Protein 5JCA (pdb70)

Solvent-accessible surface area: 30640 Å² total; per-residue (Å²): 144,228,36,108,99,110,94,6,95,22,62,66,39,68,51,50,97,5,35,197,55,12,28,37,1,11,97,7,15,57,47,128,44,0,12,125,0,0,74,7,16,48,52,36,72,82,133,150,1,45,13,17,139,22,10,38,16,98,5,44,4,7,13,0,1,102,9,0,70,120,25,127,141,70,37,39,103,0,0,62,52,0,1,88,39,0,37,186,48,0,14,3,5,11,1,2,1,14,14,15,23,11,62,135,22,12,21,53,33,10,56,1,32,175,88,30,38,28,4,12,5,2,17,0,12,9,10,0,8,14,34,0,32,122,94,27,2,11,29,82,9,5,86,101,59,37,182,50,13,173,174,59,68,74,44,0,0,0,6,10,0,10,14,6,0,5,0,0,0,6,14,0,4,55,57,2,14,76,1,4,0,12,14,22,5,11,45,17,0,13,66,3,11,12,8,18,0,40,1,16,3,15,82,97,4,0,91,27,31,35,54,12,4,160,94,11,49,12,98,55,61,37,5,6,35,7,25,56,3,8,45,6,81,50,3,100,155,102,20,70,3,2,0,0,9,51,23,10,12,28,12,126,49,123,110,16,84,30,7,8,32,9,5,5,5,2,0,8,6,0,4,8,6,0,8,8,4,28,2,57,79,38,44,84,20,10,6,11,19,68,32,28,181,76,0,0,0,7,9,6,17,51,34,0,0,4,0,0,0,0,0,24,23,50,69,10,68,1,46,0,2,16,119,15,32,76,189,12,12,87,3,4,73,46,6,0,106,6,0,67,59,12,40,8,87,41,42,61,46,6,31,6,105,93,7,28,26,53,159,94,11,49,8,107,2,0,27,0,40,78,19,113,37,11,121,75,43,184,72,57,66,118,99,27,62,75,63,64,96,53,61,96,24,117,2,64,1,0,0,7,8,47,21,20,39,6,37,94,59,22,8,138,76,5,64,61,19,133,48,47,138,153,0,91,3,62,40,58,159,78,21,40,8,58,7,86,5,3,2,0,0,1,31,2,26,86,7,84,47,37,20,3,47,8,0,3,2,0,23,108,0,0,113,14,0,62,121,55,27,66,184,219,78,36,73,1,54,95,38,74,174,27,10,82,27,1,4,4,0,10,0,66,4,84,88,3,2,124,31,12,115,34,8,4,8,0,2,2,16,6,48,98,81,3,39,13,24,48,22,24,5,1,40,54,48,119,109,108,11,0,0,10,0,7,1,39,61,116,18,26,8,15,76,29,0,10,62,33,92,61,47,59,88,0,43,6,0,1,0,1,2,4,108,58,8,124,35,71,149,49,4,14,0,0,0,0,0,5,20,27,0,0,0,38,0,13,14,2,0,78,17,5,77,132,112,51,3,89,0,0,0,0,0,9,6,148,43,119,93,25,32,11,37,35,118,63,0,114,84,13,13,60,50,19,29,11,1,0,66,78,31,54,78,55,47,141,18,127,7,24,99,1,0,77,91,4,21,117,98,64,82,136,22,48,5,0,4,1,9,10,66,9,126,23,1,47,40,0,3,99,34,0,116,109,122,66,22,110,1,26,0,18,7,62,6,41,16,8,6,2,8,3,31,6,1,4,4,3,2,25,17,49,69,104,60,68,22,0,4,25,46,1,7,32,20,52,1,39,93,12,60,18,83,38,2,54,56,27,51,58,30,11,159,91,35,82,102,81,8,36,81,54,36,67,120,113,138,183,178,171

Foldseek 3Di:
DDADFEQLDFDFDALVVCLQDQAATTPFDDLVRLLVLLVRAPLPDLVDFQLLVQAPQRQSQSQLSVLSNVPVPPNLSSLLRSVVSRVVGFPQLLVCLLAPLCCRGNQVRAPSVVPHGGRSRSSSSNCSVVVCVVVVSVVVVLVVLLVQADADPFEEEEEAQALLRLLLLLLLLSPRYAYEYEHQAQDGHPCLQQFATNNRRNVVSVVVSVVSSVVSNYHYHYNQDECPNHDLVNCVVVHQFYEYEQAFQADDDDPAALCPFPQEAALSVQSNCCGVQVQLPPPVGPRHDDFDQEEEEEAQAQSSLRSQSSVSSSPHAYEYEYQADPVPGHYRPVSVVVSVSSHHHYDYNKDFRHFDDDPVRFTFKTKIFGWDFDAQDPVRGTDTHTDPDIDIGTGRHYYYHPFGAHDVVSVVSRPQFDADPRQATDADPQQDTRDPRYGYFDCSHVPDDDSSRSSSRSNSNSVSNCVSVVD/DFKFFAFWDDFFVQKIKTKIAALVQLVDDAALFWKWFFADDVGATFIFAFLAHDNVRNITMTIAGDDFDPSVVVRPDGGGRTTGDIDDRWFDHDDAAAQAEEEEEAEQSRVSSCLRVLQSNVVNPHAYEYEYEDQADRSDGCQVSSVVSHPHYAYEHCPPNDGHHRGSVVVVVVCVVVVHDHQEYEYEYDLVNLLSNLVSCVVVPHFYKYQAHADDGPLPPDDLSQWWAFQNDIDRCSYHHSIDRSNRTPSVVRVVSRCPCVVVRVVSRVVVVVVPPDD

Structure (mmCIF, N/CA/C/O backbone):
data_5JCA
#
_entry.id   5JCA
#
_cell.length_a   179.681
_cell.length_b   179.681
_cell.length_c   80.672
_cell.angle_alpha   90.00
_cell.angle_beta   90.00
_cell.angle_gamma   120.00
#
_symmetry.space_group_name_H-M   'P 32 2 1'
#
loop_
_entity.id
_entity.type
_entity.pdbx_description
1 polymer 'NADH-dependent Ferredoxin:NADP Oxidoreductase (NfnI) subunit alpha'
2 polymer 'NADH-dependent Ferredoxin:NADP Oxidoreductase (NfnI) subunit beta'
3 non-polymer 'IRON/SULFUR CLUSTER'
4 non-polymer 'FLAVIN-ADENINE DINUCLEOTIDE'
5 non-polymer 'NADPH DIHYDRO-NICOTINAMIDE-ADENINE-DINUCLEOTIDE PHOSPHATE'
6 non-polymer GLYCEROL
7 non-polymer 'FE2/S2 (INORGANIC) CLUSTER'
8 non-polymer 'MAGNESIUM ION'
9 water water
#
loop_
_atom_site.group_PDB
_atom_site.id
_atom_site.type_symbol
_atom_site.label_atom_id
_atom_site.label_alt_id
_atom_site.label_comp_id
_atom_site.label_asym_id
_atom_site.label_entity_id
_atom_site.label_seq_id
_atom_site.pdbx_PDB_ins_code
_atom_site.Cartn_x
_atom_site.Cartn_y
_atom_site.Cartn_z
_atom_site.occupancy
_atom_site.B_iso_or_equiv
_atom_site.auth_seq_id
_atom_site.auth_comp_id
_atom_site.auth_asym_id
_atom_site.auth_atom_id
_atom_site.pdbx_PDB_model_num
ATOM 1 N N . PRO A 1 2 ? -79.911 19.920 19.724 1.00 19.28 2 PRO L N 1
ATOM 2 C CA . PRO A 1 2 ? -80.026 20.060 18.262 1.00 19.25 2 PRO L CA 1
ATOM 3 C C . PRO A 1 2 ? -78.746 19.623 17.560 1.00 19.57 2 PRO L C 1
ATOM 4 O O . PRO A 1 2 ? -77.682 19.578 18.169 1.00 19.62 2 PRO L O 1
ATOM 15 N N . ARG A 1 3 ? -78.871 19.275 16.278 1.00 19.85 3 ARG L N 1
ATOM 16 C CA . ARG A 1 3 ? -77.703 19.052 15.43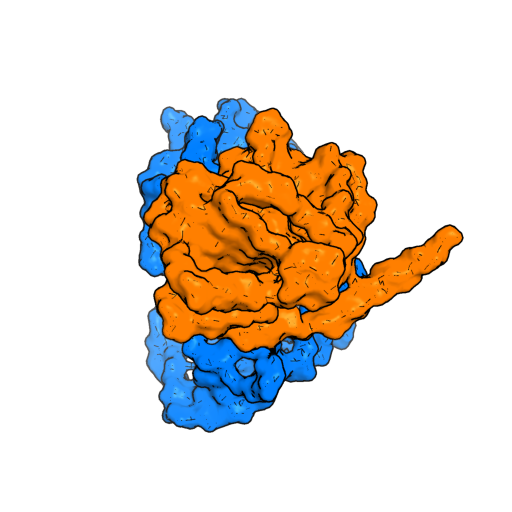5 1.00 20.12 3 ARG L CA 1
ATOM 17 C C . ARG A 1 3 ? -77.220 20.388 14.901 1.00 19.44 3 ARG L C 1
ATOM 18 O O . ARG A 1 3 ? -78.018 21.296 14.634 1.00 18.92 3 ARG L O 1
ATOM 39 N N . LEU A 1 4 ? -75.912 20.522 14.772 1.00 19.48 4 LEU L N 1
ATOM 40 C CA . LEU A 1 4 ? -75.309 21.775 14.339 1.00 18.86 4 LEU L CA 1
ATOM 41 C C . LEU A 1 4 ? -74.592 21.595 13.008 1.00 19.20 4 LEU L C 1
ATOM 42 O O . LEU A 1 4 ? -73.795 20.665 12.853 1.00 19.86 4 LEU L O 1
ATOM 58 N N . ILE A 1 5 ? -74.854 22.515 12.079 1.00 18.79 5 ILE L N 1
ATOM 59 C CA . ILE A 1 5 ? -74.069 22.636 10.854 1.00 19.00 5 ILE L CA 1
ATOM 60 C C . ILE A 1 5 ? -72.905 23.545 11.218 1.00 18.55 5 ILE L C 1
ATOM 61 O O . ILE A 1 5 ? -73.104 24.721 11.514 1.00 17.83 5 ILE L O 1
ATOM 77 N N . LYS A 1 6 ? -71.697 23.002 11.227 1.00 19.03 6 LYS L N 1
ATOM 78 C CA . LYS A 1 6 ? -70.580 23.665 11.875 1.00 18.73 6 LYS L CA 1
ATOM 79 C C . LYS A 1 6 ? -69.815 24.639 10.983 1.00 18.44 6 LYS L C 1
ATOM 80 O O . LYS A 1 6 ? -69.191 25.564 11.505 1.00 19.79 6 LYS L O 1
ATOM 99 N N . ASP A 1 7 ? -69.873 24.480 9.674 1.00 18.75 7 ASP L N 1
ATOM 100 C CA . ASP A 1 7 ? -69.139 25.357 8.763 1.00 18.55 7 ASP L CA 1
ATOM 101 C C . ASP A 1 7 ? -70.013 26.509 8.276 1.00 17.85 7 ASP L C 1
ATOM 102 O O . ASP A 1 7 ? -71.130 26.295 7.813 1.00 19.05 7 ASP L O 1
ATOM 111 N N . ARG A 1 8 ? -69.471 27.712 8.326 1.00 17.26 8 ARG L N 1
ATOM 112 C CA . ARG A 1 8 ? -70.151 28.892 7.804 1.00 16.64 8 ARG L CA 1
ATOM 113 C C . ARG A 1 8 ? -70.324 28.789 6.286 1.00 20.63 8 ARG L C 1
ATOM 114 O O . ARG A 1 8 ? -69.510 28.193 5.584 1.00 20.45 8 ARG L O 1
ATOM 135 N N . VAL A 1 9 ? -71.413 29.363 5.783 1.00 17.04 9 VAL L N 1
ATOM 136 C CA . VAL A 1 9 ? -71.546 29.601 4.344 1.00 18.33 9 VAL L CA 1
ATOM 137 C C . VAL A 1 9 ? -70.633 30.780 4.007 1.00 16.54 9 VAL L C 1
ATOM 138 O O . VAL A 1 9 ? -70.811 31.872 4.556 1.00 16.26 9 VAL L O 1
ATOM 151 N N . PRO A 1 10 ? -69.636 30.618 3.139 1.00 17.00 10 PRO L N 1
ATOM 152 C CA . PRO A 1 10 ? -68.703 31.726 2.901 1.00 18.32 10 PRO L CA 1
ATOM 153 C C . PRO A 1 10 ? -69.329 32.852 2.101 1.00 16.91 10 PRO L C 1
ATOM 154 O O . PRO A 1 10 ? -70.221 32.643 1.274 1.00 18.32 10 PRO L O 1
ATOM 165 N N . THR A 1 11 ? -68.832 34.053 2.366 1.00 15.61 11 THR L N 1
ATOM 166 C CA . THR A 1 11 ? -69.123 35.197 1.506 1.00 16.75 11 THR L CA 1
ATOM 167 C C . THR A 1 11 ? -68.040 35.313 0.439 1.00 16.63 11 THR L C 1
ATOM 168 O O . THR A 1 11 ? -66.849 35.155 0.733 1.00 18.35 11 THR L O 1
ATOM 179 N N . PRO A 1 12 ? -68.412 35.574 -0.813 1.00 16.85 12 PRO L N 1
ATOM 180 C CA . PRO A 1 12 ? -67.394 35.785 -1.852 1.00 19.59 12 PRO L CA 1
ATOM 181 C C . PRO A 1 12 ? -66.629 37.095 -1.654 1.00 16.80 12 PRO L C 1
ATOM 182 O O . PRO A 1 12 ? -67.153 38.082 -1.128 1.00 17.67 12 PRO L O 1
ATOM 193 N N . GLU A 1 13 ? -65.361 37.071 -2.076 1.00 19.93 13 GLU L N 1
ATOM 194 C CA . GLU A 1 13 ? -64.487 38.230 -2.006 1.00 17.42 13 GLU L CA 1
ATOM 195 C C . GLU A 1 13 ? -63.787 38.399 -3.346 1.00 17.00 13 GLU L C 1
ATOM 196 O O . GLU A 1 13 ? -63.561 37.436 -4.090 1.00 21.73 13 GLU L O 1
ATOM 208 N N . ARG A 1 14 ? -63.442 39.639 -3.642 1.00 17.09 14 ARG L N 1
ATOM 209 C CA . ARG A 1 14 ? -62.650 39.889 -4.831 1.00 17.16 14 ARG L CA 1
ATOM 210 C C . ARG A 1 14 ? -61.243 39.322 -4.675 1.00 17.99 14 ARG L C 1
ATOM 211 O O . ARG A 1 14 ? -60.713 39.195 -3.572 1.00 21.18 14 ARG L O 1
ATOM 232 N N . SER A 1 15 ? -60.638 38.946 -5.805 1.00 19.78 15 SER L N 1
ATOM 233 C CA . SER A 1 15 ? -59.278 38.432 -5.745 1.00 23.20 15 SER L CA 1
ATOM 234 C C . SER A 1 15 ? -58.316 39.518 -5.269 1.00 23.77 15 SER L C 1
ATOM 235 O O . SER A 1 15 ? -58.515 40.722 -5.497 1.00 22.98 15 SER L O 1
ATOM 243 N N . VAL A 1 16 ? -57.261 39.069 -4.587 1.00 23.73 16 VAL L N 1
ATOM 244 C CA . VAL A 1 16 ? -56.214 39.976 -4.128 1.00 24.37 16 VAL L CA 1
ATOM 245 C C . VAL A 1 16 ? -55.636 40.773 -5.294 1.00 23.92 16 VAL L C 1
ATOM 246 O O . VAL A 1 16 ? -55.445 41.994 -5.200 1.00 22.21 16 VAL L O 1
ATOM 259 N N . GLY A 1 17 ? -55.332 40.091 -6.406 1.00 25.98 17 GLY L N 1
ATOM 260 C CA . GLY A 1 17 ? -54.654 40.764 -7.508 1.00 25.92 17 GLY L CA 1
ATOM 261 C C . GLY A 1 17 ? -55.472 41.895 -8.102 1.00 25.96 17 GLY L C 1
ATOM 262 O O . GLY A 1 17 ? -54.925 42.933 -8.491 1.00 29.76 17 GLY L O 1
ATOM 266 N N . GLU A 1 18 ? -56.787 41.707 -8.192 1.00 24.79 18 GLU L N 1
ATOM 267 C CA . GLU A 1 18 ? -57.669 42.774 -8.649 1.00 24.42 18 GLU L CA 1
ATOM 268 C C . GLU A 1 18 ? -57.811 43.864 -7.594 1.00 23.98 18 GLU L C 1
ATOM 269 O O . GLU A 1 18 ? -57.711 45.062 -7.898 1.00 25.16 18 GLU L O 1
ATOM 281 N N . ARG A 1 19 ? -58.034 43.485 -6.336 1.00 20.03 19 ARG L N 1
ATOM 282 C CA . ARG A 1 19 ? -58.488 44.475 -5.375 1.00 20.45 19 ARG L CA 1
ATOM 283 C C . ARG A 1 19 ? -57.363 45.371 -4.870 1.00 23.67 19 ARG L C 1
ATOM 284 O O . ARG A 1 19 ? -57.643 46.484 -4.412 1.00 20.16 19 ARG L O 1
ATOM 305 N N . VAL A 1 20 ? -56.100 44.933 -4.938 1.00 21.68 20 VAL L N 1
ATOM 306 C CA . VAL A 1 20 ? -55.019 45.825 -4.518 1.00 23.05 20 VAL L CA 1
ATOM 307 C C . VAL A 1 20 ? -54.780 46.946 -5.518 1.00 18.97 20 VAL L C 1
ATOM 308 O O . VAL A 1 20 ? -53.978 47.841 -5.240 1.00 25.48 20 VAL L O 1
ATOM 321 N N . ARG A 1 21 ? -55.481 46.940 -6.647 1.00 22.12 21 ARG L N 1
ATOM 322 C CA . ARG A 1 21 ? -55.331 47.973 -7.660 1.00 28.30 21 ARG L CA 1
ATOM 323 C C . ARG A 1 21 ? -56.350 49.089 -7.502 1.00 30.77 21 ARG L C 1
ATOM 324 O O . ARG A 1 21 ? -56.349 50.031 -8.302 1.00 28.87 21 ARG L O 1
ATOM 345 N N . ASP A 1 22 ? -57.209 49.028 -6.481 1.00 22.08 22 ASP L N 1
ATOM 346 C CA . ASP A 1 22 ? -58.226 50.048 -6.305 1.00 18.75 22 ASP L CA 1
ATOM 347 C C . ASP A 1 22 ? -58.637 50.099 -4.839 1.00 16.87 22 ASP L C 1
ATOM 348 O O . ASP A 1 22 ? -58.041 49.434 -3.987 1.00 18.15 22 ASP L O 1
ATOM 357 N N . PHE A 1 23 ? -59.630 50.949 -4.547 1.00 15.80 23 PHE L N 1
ATOM 358 C CA . PHE A 1 23 ? -60.195 51.142 -3.217 1.00 14.42 23 PHE L CA 1
ATOM 359 C C . PHE A 1 23 ? -61.635 50.627 -3.142 1.00 14.63 23 PHE L C 1
ATOM 360 O O . PHE A 1 23 ? -62.399 51.021 -2.257 1.00 17.06 23 PHE L O 1
ATOM 377 N N . GLY A 1 24 ? -62.014 49.718 -4.046 1.00 16.92 24 GLY L N 1
ATOM 378 C CA . GLY A 1 24 ? -63.345 49.145 -4.004 1.00 17.90 24 GLY L CA 1
ATOM 379 C C . GLY A 1 24 ? -63.498 48.079 -2.923 1.00 14.57 24 GLY L C 1
ATOM 380 O O . GLY A 1 24 ? -62.532 47.457 -2.493 1.00 15.95 24 GLY L O 1
ATOM 384 N N . GLU A 1 25 ? -64.751 47.878 -2.529 1.00 16.10 25 GLU L N 1
ATOM 385 C CA . GLU A 1 25 ? -65.072 46.939 -1.456 1.00 14.40 25 GLU L CA 1
ATOM 386 C C . GLU A 1 25 ? -64.524 45.549 -1.747 1.00 13.90 25 GLU L C 1
ATOM 387 O O . GLU A 1 25 ? -64.685 45.016 -2.853 1.00 17.99 25 GLU L O 1
ATOM 399 N N . VAL A 1 26 ? -63.880 44.955 -0.734 1.00 14.41 26 VAL L N 1
ATOM 400 C CA . VAL A 1 26 ? -63.253 43.642 -0.884 1.00 15.43 26 VAL L CA 1
ATOM 401 C C . VAL A 1 26 ? -64.282 42.521 -0.794 1.00 15.77 26 VAL L C 1
ATOM 402 O O . VAL A 1 26 ? -64.306 41.606 -1.628 1.00 16.49 26 VAL L O 1
ATOM 415 N N . ASN A 1 27 ? -65.102 42.537 0.253 1.00 15.57 27 ASN L N 1
ATOM 416 C CA . ASN A 1 27 ? -66.033 41.453 0.508 1.00 14.14 27 ASN L CA 1
ATOM 417 C C . ASN A 1 27 ? -67.366 41.792 -0.140 1.00 13.85 27 ASN L C 1
ATOM 418 O O . ASN A 1 27 ? -67.952 42.843 0.138 1.00 15.65 27 ASN L O 1
ATOM 429 N N . LEU A 1 28 ? -67.824 40.908 -1.025 1.00 15.70 28 LEU L N 1
ATOM 430 C CA . LEU A 1 28 ? -69.010 41.159 -1.825 1.00 16.92 28 LEU L CA 1
ATOM 431 C C . LEU A 1 28 ? -70.306 40.804 -1.114 1.00 19.03 28 LEU L C 1
ATOM 432 O O . LEU A 1 28 ? -71.384 41.083 -1.654 1.00 17.98 28 LEU L O 1
ATOM 448 N N . GLY A 1 29 ? -70.236 40.220 0.085 1.00 15.37 29 GLY L N 1
ATOM 449 C CA . GLY A 1 29 ? -71.432 39.931 0.854 1.00 15.02 29 GLY L CA 1
ATOM 450 C C . GLY A 1 29 ? -72.216 38.748 0.301 1.00 16.33 29 GLY L C 1
ATOM 451 O O . GLY A 1 29 ? -71.891 38.162 -0.718 1.00 17.09 29 GLY L O 1
ATOM 455 N N . TYR A 1 30 ? -73.271 38.393 1.023 1.00 14.38 30 TYR L N 1
ATOM 456 C CA . TYR A 1 30 ? -74.118 37.289 0.618 1.00 15.13 30 TYR L CA 1
ATOM 457 C C . TYR A 1 30 ? -75.059 37.695 -0.515 1.00 15.52 30 TYR L C 1
ATOM 458 O O . TYR A 1 30 ? -75.444 38.866 -0.660 1.00 17.81 30 TYR L O 1
ATOM 476 N N . SER A 1 31 ? -75.406 36.712 -1.327 1.00 17.83 31 SER L N 1
ATOM 477 C CA . SER A 1 31 ? -76.611 36.744 -2.137 1.00 17.99 31 SER L CA 1
ATOM 478 C C . SER A 1 31 ? -77.767 36.205 -1.302 1.00 19.54 31 SER L C 1
ATOM 479 O O . SER A 1 31 ? -77.567 35.606 -0.247 1.00 19.05 31 SER L O 1
ATOM 487 N N . TRP A 1 32 ? -78.993 36.378 -1.788 1.00 19.84 32 TRP L N 1
ATOM 488 C CA . TRP A 1 32 ? -80.156 35.827 -1.090 1.00 19.49 32 TRP L CA 1
ATOM 489 C C . TRP A 1 32 ? -80.007 34.325 -0.806 1.00 18.95 32 TRP L C 1
ATOM 490 O O . TRP A 1 32 ? -80.256 33.859 0.314 1.00 18.81 32 TRP L O 1
ATOM 511 N N . GLU A 1 33 ? -79.602 33.548 -1.813 1.00 20.98 33 GLU L N 1
ATOM 512 C CA . GLU A 1 33 ? -79.521 32.096 -1.643 1.00 20.72 33 GLU L CA 1
ATOM 513 C C . GLU A 1 33 ? -78.525 31.718 -0.546 1.00 18.19 33 GLU L C 1
ATOM 514 O O . GLU A 1 33 ? -78.795 30.835 0.294 1.00 20.45 33 GLU L O 1
ATOM 526 N N . LEU A 1 34 ? -77.374 32.407 -0.522 1.00 18.62 34 LEU L N 1
ATOM 527 C CA . LEU A 1 34 ? -76.356 32.115 0.486 1.00 17.49 34 LEU L CA 1
ATOM 528 C C . LEU A 1 34 ? -76.793 32.597 1.855 1.00 18.86 34 LEU L C 1
ATOM 529 O O . LEU A 1 34 ? -76.565 31.917 2.855 1.00 17.82 34 LEU L O 1
ATOM 545 N N . ALA A 1 35 ? -77.400 33.782 1.926 1.00 16.72 35 ALA L N 1
ATOM 546 C CA . ALA A 1 35 ? -77.864 34.290 3.211 1.00 16.93 35 ALA L CA 1
ATOM 547 C C . ALA A 1 35 ? -78.897 33.352 3.821 1.00 16.54 35 ALA L C 1
ATOM 548 O O . ALA A 1 35 ? -78.887 33.105 5.027 1.00 16.24 35 ALA L O 1
ATOM 555 N N . LEU A 1 36 ? -79.822 32.840 3.013 1.00 16.52 36 LEU L N 1
ATOM 556 C CA . LEU A 1 36 ? -80.836 31.943 3.547 1.00 16.17 36 LEU L CA 1
ATOM 557 C C . LEU A 1 36 ? -80.196 30.662 4.076 1.00 18.90 36 LEU L C 1
ATOM 558 O O . LEU A 1 36 ? -80.559 30.163 5.164 1.00 18.39 36 LEU L O 1
ATOM 574 N N . ARG A 1 37 ? -79.219 30.127 3.330 1.00 17.16 37 ARG L N 1
ATOM 575 C CA . ARG A 1 37 ? -78.524 28.933 3.804 1.00 19.96 37 ARG L CA 1
ATOM 576 C C . ARG A 1 37 ? -77.814 29.202 5.132 1.00 21.01 37 ARG L C 1
ATOM 577 O O . ARG A 1 37 ? -77.865 28.382 6.056 1.00 17.91 37 ARG L O 1
ATOM 598 N N . GLU A 1 38 ? -77.116 30.334 5.244 1.00 17.35 38 GLU L N 1
ATOM 599 C CA . GLU A 1 38 ? -76.465 30.644 6.514 1.00 15.65 38 GLU L CA 1
ATOM 600 C C . GLU A 1 38 ? -77.487 30.817 7.629 1.00 16.68 38 GLU L C 1
ATOM 601 O O . GLU A 1 38 ? -77.289 30.324 8.745 1.00 16.64 38 GLU L O 1
ATOM 613 N N . ALA A 1 39 ? -78.598 31.503 7.350 1.00 15.13 39 ALA L N 1
ATOM 614 C CA . ALA A 1 39 ? -79.631 31.696 8.358 1.00 16.00 39 ALA L CA 1
ATOM 615 C C . ALA A 1 39 ? -80.147 30.367 8.885 1.00 16.40 39 ALA L C 1
ATOM 616 O O . ALA A 1 39 ? -80.495 30.260 10.070 1.00 17.47 39 ALA L O 1
ATOM 623 N N . GLU A 1 40 ? -80.176 29.353 8.035 1.00 16.50 40 GLU L N 1
ATOM 624 C CA . GLU A 1 40 ? -80.669 28.036 8.434 1.00 16.58 40 GLU L CA 1
ATOM 625 C C . GLU A 1 40 ? -79.765 27.355 9.457 1.00 16.63 40 GLU L C 1
ATOM 626 O O . GLU A 1 40 ? -80.199 26.404 10.123 1.00 19.29 40 GLU L O 1
ATOM 638 N N . ARG A 1 41 ? -78.517 27.799 9.589 1.00 16.34 41 ARG L N 1
ATOM 639 C CA . ARG A 1 41 ? -77.639 27.222 10.592 1.00 16.42 41 ARG L CA 1
ATOM 640 C C . ARG A 1 41 ? -77.998 27.680 11.998 1.00 16.11 41 ARG L C 1
ATOM 641 O O . ARG A 1 41 ? -77.597 27.026 12.960 1.00 16.16 41 ARG L O 1
ATOM 662 N N . CYS A 1 42 ? -78.681 28.815 12.136 1.00 15.44 42 CYS L N 1
ATOM 663 C CA . CYS A 1 42 ? -78.995 29.346 13.460 1.00 15.70 42 CYS L CA 1
ATOM 664 C C . CYS A 1 42 ? -79.934 28.386 14.194 1.00 15.49 42 CYS L C 1
ATOM 665 O O . CYS A 1 42 ? -80.912 27.882 13.629 1.00 18.18 42 CYS L O 1
ATOM 672 N N . LEU A 1 43 ? -79.631 28.155 15.472 1.00 15.42 43 LEU L N 1
ATOM 673 C CA . LEU A 1 43 ? -80.398 27.252 16.317 1.00 16.31 43 LEU L CA 1
ATOM 674 C C . LEU A 1 43 ? -81.632 27.910 16.913 1.00 18.42 43 LEU L C 1
ATOM 675 O O . LEU A 1 43 ? -82.410 27.226 17.585 1.00 18.97 43 LEU L O 1
ATOM 691 N N . GLN A 1 44 ? -81.835 29.204 16.688 1.00 16.69 44 GLN L N 1
ATOM 692 C CA . GLN A 1 44 ? -83.041 29.883 17.151 1.00 18.00 44 GLN L CA 1
ATOM 693 C C . GLN A 1 44 ? -83.184 29.774 18.668 1.00 18.29 44 GLN L C 1
ATOM 694 O O . GLN A 1 44 ? -84.226 29.374 19.200 1.00 19.77 44 GLN L O 1
ATOM 708 N N . CYS A 1 45 ? -82.115 30.127 19.361 1.00 18.52 45 CYS L N 1
ATOM 709 C CA . CYS A 1 45 ? -82.131 30.181 20.811 1.00 17.68 45 CYS L CA 1
ATOM 710 C C . CYS A 1 45 ? -83.223 31.154 21.265 1.00 15.04 45 CYS L C 1
ATOM 711 O O . CYS A 1 45 ? -83.426 32.196 20.641 1.00 17.27 45 CYS L O 1
ATOM 718 N N . PRO A 1 46 ? -83.920 30.865 22.360 1.00 19.06 46 PRO L N 1
ATOM 719 C CA . PRO A 1 46 ? -84.946 31.800 22.847 1.00 19.02 46 PRO L CA 1
ATOM 720 C C . PRO A 1 46 ? -84.399 33.199 23.078 1.00 16.04 46 PRO L C 1
ATOM 721 O O . PRO A 1 46 ? -83.306 33.384 23.617 1.00 16.71 46 PRO L O 1
ATOM 732 N N . VAL A 1 47 ? -85.203 34.203 22.709 1.00 17.75 47 VAL L N 1
ATOM 733 C CA . VAL A 1 47 ? -84.788 35.606 22.843 1.00 19.73 47 VAL L CA 1
ATOM 734 C C . VAL A 1 47 ? -84.340 35.927 24.262 1.00 20.08 47 VAL L C 1
ATOM 735 O O . VAL A 1 47 ? -83.420 36.729 24.484 1.00 20.22 47 VAL L O 1
ATOM 748 N N . GLU A 1 48 ? -85.001 35.331 25.254 1.00 19.65 48 GLU L N 1
ATOM 749 C CA . GLU A 1 48 ? -84.690 35.650 26.649 1.00 18.58 48 GLU L CA 1
ATOM 750 C C . GLU A 1 48 ? -83.460 34.958 27.209 1.00 33.96 48 GLU L C 1
ATOM 751 O O . GLU A 1 48 ? -83.329 34.807 28.429 1.00 73.75 48 GLU L O 1
ATOM 763 N N . TYR A 1 49 ? -82.620 34.440 26.320 1.00 17.85 49 TYR L N 1
ATOM 764 C CA . TYR A 1 49 ? -81.440 33.658 26.679 1.00 26.59 49 TYR L CA 1
ATOM 765 C C . TYR A 1 49 ? -80.340 33.891 25.648 1.00 16.73 49 TYR L C 1
ATOM 766 O O . TYR A 1 49 ? -79.158 33.744 25.958 1.00 16.76 49 TYR L O 1
ATOM 784 N N . ALA A 1 50 ? -80.717 34.195 24.412 1.00 13.80 50 ALA L N 1
ATOM 785 C CA . ALA A 1 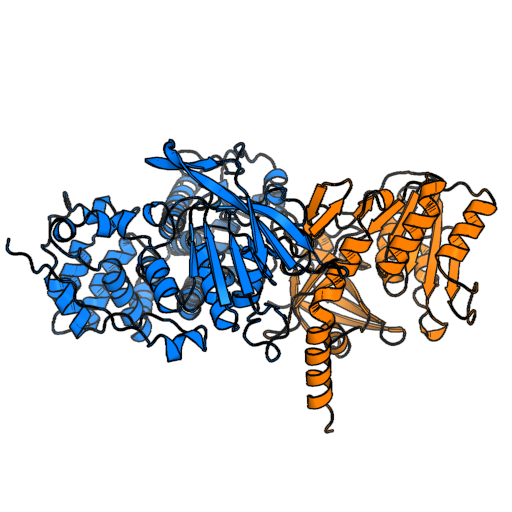50 ? -79.787 33.983 23.300 1.00 15.74 50 ALA L CA 1
ATOM 786 C C . ALA A 1 50 ? -78.470 34.715 23.516 1.00 13.08 50 ALA L C 1
ATOM 787 O O . ALA A 1 50 ? -78.472 35.939 23.703 1.00 14.40 50 ALA L O 1
ATOM 794 N N . PRO A 1 51 ? -77.326 34.029 23.544 1.00 13.78 51 PRO L N 1
ATOM 795 C CA . PRO A 1 51 ? -76.093 34.720 23.937 1.00 13.89 51 PRO L CA 1
ATOM 796 C C . PRO A 1 51 ? -75.616 35.739 22.922 1.00 13.00 51 PRO L C 1
ATOM 797 O O . PRO A 1 51 ? -74.981 36.731 23.306 1.00 13.16 51 PRO L O 1
ATOM 808 N N . CYS A 1 52 ? -75.945 35.549 21.643 1.00 12.84 52 CYS L N 1
ATOM 809 C CA . CYS A 1 52 ? -75.620 36.555 20.634 1.00 12.07 52 CYS L CA 1
ATOM 810 C C . CYS A 1 52 ? -76.271 37.902 20.953 1.00 12.54 52 CYS L C 1
ATOM 811 O O . CYS A 1 52 ? -75.638 38.966 20.796 1.00 12.66 52 CYS L O 1
ATOM 818 N N . ILE A 1 53 ? -77.538 37.882 21.388 1.00 13.03 53 ILE L N 1
ATOM 819 C CA . ILE A 1 53 ? -78.235 39.116 21.770 1.00 12.53 53 ILE L CA 1
ATOM 820 C C . ILE A 1 53 ? -77.490 39.816 22.891 1.00 13.75 53 ILE L C 1
ATOM 821 O O . ILE A 1 53 ? -77.324 41.044 22.878 1.00 13.44 53 ILE L O 1
ATOM 837 N N . LYS A 1 54 ? -77.090 39.055 23.913 1.00 14.17 54 LYS L N 1
ATOM 838 C CA . LYS A 1 54 ? -76.345 39.645 25.027 1.00 13.77 54 LYS L CA 1
ATOM 839 C C . LYS A 1 54 ? -75.008 40.208 24.574 1.00 16.44 54 LYS L C 1
ATOM 840 O O . LYS A 1 54 ? -74.545 41.219 25.115 1.00 18.31 54 LYS L O 1
ATOM 859 N N . GLY A 1 55 ? -74.379 39.591 23.570 1.00 11.86 55 GLY L N 1
ATOM 860 C CA . GLY A 1 55 ? -73.106 40.065 23.052 1.00 13.53 55 GLY L CA 1
ATOM 861 C C . GLY A 1 55 ? -73.187 41.263 22.120 1.00 11.98 55 GLY L C 1
ATOM 862 O O . GLY A 1 55 ? -72.181 41.959 21.922 1.00 13.49 55 GLY L O 1
ATOM 866 N N . CYS A 1 56 ? -74.342 41.495 21.513 1.00 12.76 56 CYS L N 1
ATOM 867 C CA . CYS A 1 56 ? -74.532 42.708 20.716 1.00 11.04 56 CYS L CA 1
ATOM 868 C C . CYS A 1 56 ? -74.699 43.892 21.653 1.00 10.95 56 CYS L C 1
ATOM 869 O O . CYS A 1 56 ? -75.578 43.856 22.521 1.00 12.22 56 CYS L O 1
ATOM 876 N N . PRO A 1 57 ? -73.902 44.956 21.518 1.00 11.45 57 PRO L N 1
ATOM 877 C CA . PRO A 1 57 ? -73.990 46.042 22.497 1.00 10.96 57 PRO L CA 1
ATOM 878 C C . PRO A 1 57 ? -75.339 46.725 22.570 1.00 12.54 57 PRO L C 1
ATOM 879 O O . PRO A 1 57 ? -75.637 47.308 23.626 1.00 16.01 57 PRO L O 1
ATOM 890 N N . VAL A 1 58 ? -76.180 46.648 21.530 1.00 10.99 58 VAL L N 1
ATOM 891 C CA . VAL A 1 58 ? -77.525 47.198 21.583 1.00 11.67 58 VAL L CA 1
ATOM 892 C C . VAL A 1 58 ? -78.595 46.108 21.589 1.00 11.50 58 VAL L C 1
ATOM 893 O O . VAL A 1 58 ? -79.802 46.408 21.497 1.00 13.75 58 VAL L O 1
ATOM 906 N N . HIS A 1 59 ? -78.192 44.842 21.697 1.00 10.75 59 HIS L N 1
ATOM 907 C CA . HIS A 1 59 ? -79.125 43.742 21.929 1.00 11.13 59 HIS L CA 1
ATOM 908 C C . HIS A 1 59 ? -80.187 43.613 20.820 1.00 12.95 59 HIS L C 1
ATOM 909 O O . HIS A 1 59 ? -81.384 43.442 21.075 1.00 12.87 59 HIS L O 1
ATOM 923 N N . ILE A 1 60 ? -79.732 43.688 19.561 1.00 11.00 60 ILE L N 1
ATOM 924 C CA . ILE A 1 60 ? -80.583 43.357 18.423 1.00 12.45 60 ILE L CA 1
ATOM 925 C C . ILE A 1 60 ? -81.167 41.967 18.622 1.00 14.17 60 ILE L C 1
ATOM 926 O O . ILE A 1 60 ? -80.508 41.050 19.136 1.00 13.13 60 ILE L O 1
ATOM 942 N N . ASN A 1 61 ? -82.419 41.814 18.213 1.00 14.00 61 ASN L N 1
ATOM 943 C CA . ASN A 1 61 ? -83.089 40.514 18.211 1.00 13.37 61 ASN L CA 1
ATOM 944 C C . ASN A 1 61 ? -82.596 39.701 17.015 1.00 13.24 61 ASN L C 1
ATOM 945 O O . ASN A 1 61 ? -83.221 39.610 15.950 1.00 14.09 61 ASN L O 1
ATOM 956 N N . ILE A 1 62 ? -81.428 39.101 17.208 1.00 13.15 62 ILE L N 1
ATOM 957 C CA . ILE A 1 62 ? -80.711 38.401 16.140 1.00 12.21 62 ILE L CA 1
ATOM 958 C C . ILE A 1 62 ? -81.479 37.157 15.696 1.00 13.02 62 ILE L C 1
ATOM 959 O O . ILE A 1 62 ? -81.772 37.014 14.495 1.00 12.32 62 ILE L O 1
ATOM 975 N N . PRO A 1 63 ? -81.853 36.249 16.598 1.00 12.88 63 PRO L N 1
ATOM 976 C CA . PRO A 1 63 ? -82.660 35.109 16.142 1.00 14.63 63 PRO L CA 1
ATOM 977 C C . PRO A 1 63 ? -83.959 35.557 15.493 1.00 14.47 63 PRO L C 1
ATOM 978 O O . PRO A 1 63 ? -84.426 34.908 14.563 1.00 16.10 63 PRO L O 1
ATOM 989 N N . GLY A 1 64 ? -84.539 36.668 15.947 1.00 14.49 64 GLY L N 1
ATOM 990 C CA . GLY A 1 64 ? -85.779 37.137 15.350 1.00 15.12 64 GLY L CA 1
ATOM 991 C C . GLY A 1 64 ? -85.614 37.596 13.913 1.00 15.19 64 GLY L C 1
ATOM 992 O O . GLY A 1 64 ? -86.444 37.286 13.039 1.00 16.44 64 GLY L O 1
ATOM 996 N N . PHE A 1 65 ? -84.569 38.385 13.636 1.00 13.02 65 PHE L N 1
ATOM 997 C CA . PHE A 1 65 ? -84.397 38.830 12.260 1.00 13.13 65 PHE L CA 1
ATOM 998 C C . PHE A 1 65 ? -83.997 37.666 11.359 1.00 15.08 65 PHE L C 1
ATOM 999 O O . PHE A 1 65 ? -84.436 37.579 10.195 1.00 15.27 65 PHE L O 1
ATOM 1016 N N . ILE A 1 66 ? -83.235 36.721 11.909 1.00 14.51 66 ILE L N 1
ATOM 1017 C CA . ILE A 1 66 ? -82.884 35.530 11.140 1.00 15.67 66 ILE L CA 1
ATOM 1018 C C . ILE A 1 66 ? -84.129 34.701 10.830 1.00 16.49 66 ILE L C 1
ATOM 1019 O O . ILE A 1 66 ? -84.313 34.228 9.693 1.00 17.50 66 ILE L O 1
ATOM 1035 N N . LYS A 1 67 ? -85.016 34.552 11.821 1.00 15.16 67 LYS L N 1
ATOM 1036 C CA . LYS A 1 67 ? -86.282 33.846 11.626 1.00 15.31 67 LYS L CA 1
ATOM 1037 C C . LYS A 1 67 ? -87.121 34.517 10.552 1.00 20.91 67 LYS L C 1
ATOM 1038 O O . LYS A 1 67 ? -87.799 33.834 9.771 1.00 19.26 67 LYS L O 1
ATOM 1057 N N . ALA A 1 68 ? -87.124 35.851 10.511 1.00 17.81 68 ALA L N 1
ATOM 1058 C CA . ALA A 1 68 ? -87.893 36.539 9.483 1.00 17.87 68 ALA L CA 1
ATOM 1059 C C . ALA A 1 68 ? -87.411 36.171 8.092 1.00 19.36 68 ALA L C 1
ATOM 1060 O O . ALA A 1 68 ? -88.224 36.064 7.154 1.00 21.48 68 ALA L O 1
ATOM 1067 N N . LEU A 1 69 ? -86.110 35.955 7.925 1.00 17.46 69 LEU L N 1
ATOM 1068 C CA . LEU A 1 69 ? -85.611 35.472 6.634 1.00 17.94 69 LEU L CA 1
ATOM 1069 C C . LEU A 1 69 ? -86.090 34.049 6.344 1.00 21.80 69 LEU L C 1
ATOM 1070 O O . LEU A 1 69 ? -86.522 33.740 5.219 1.00 24.29 69 LEU L O 1
ATOM 1086 N N . ARG A 1 70 ? -85.971 33.158 7.324 1.00 18.89 70 ARG L N 1
ATOM 1087 C CA . ARG A 1 70 ? -86.306 31.755 7.086 1.00 23.27 70 ARG L CA 1
ATOM 1088 C C . ARG A 1 70 ? -87.793 31.565 6.835 1.00 29.69 70 ARG L C 1
ATOM 1089 O O . ARG A 1 70 ? -88.191 30.707 6.037 1.00 32.00 70 ARG L O 1
ATOM 1110 N N . GLU A 1 71 ? -88.634 32.327 7.518 1.00 21.07 71 GLU L N 1
ATOM 1111 C CA . GLU A 1 71 ? -90.075 32.147 7.386 1.00 23.17 71 GLU L CA 1
ATOM 1112 C C . GLU A 1 71 ? -90.614 32.709 6.083 1.00 30.83 71 GLU L C 1
ATOM 1113 O O . GLU A 1 71 ? -91.788 32.464 5.766 1.00 30.44 71 GLU L O 1
ATOM 1125 N N . ASN A 1 72 ? -89.794 33.424 5.319 1.00 26.83 72 ASN L N 1
ATOM 1126 C CA . ASN A 1 72 ? -90.173 34.024 4.046 1.00 26.30 72 ASN L CA 1
ATOM 1127 C C . ASN A 1 72 ? -89.223 33.587 2.935 1.00 27.86 72 ASN L C 1
ATOM 1128 O O . ASN A 1 72 ? -88.875 34.369 2.041 1.00 29.65 72 ASN L O 1
ATOM 1139 N N . ARG A 1 73 ? -88.810 32.316 2.977 1.00 33.36 73 ARG L N 1
ATOM 1140 C CA . ARG A 1 73 ? -87.916 31.677 2.010 1.00 34.15 73 ARG L CA 1
ATOM 1141 C C . ARG A 1 73 ? -88.246 31.992 0.561 1.00 35.74 73 ARG L C 1
ATOM 1142 O O . ARG A 1 73 ? -87.354 31.986 -0.300 1.00 32.33 73 ARG L O 1
ATOM 1163 N N . ASP A 1 74 ? -89.530 32.180 0.267 1.00 37.38 74 ASP L N 1
ATOM 1164 C CA . ASP A 1 74 ? -89.995 32.316 -1.106 1.00 39.21 74 ASP L CA 1
ATOM 1165 C C . ASP A 1 74 ? -90.329 33.747 -1.492 1.00 40.76 74 ASP L C 1
ATOM 1166 O O . ASP A 1 74 ? -90.741 33.987 -2.628 1.00 35.60 74 ASP L O 1
ATOM 1175 N N . ASN A 1 75 ? -90.122 34.714 -0.601 1.00 30.49 75 ASN L N 1
ATOM 1176 C CA . ASN A 1 75 ? -90.447 36.104 -0.888 1.00 28.71 75 ASN L CA 1
ATOM 1177 C C . ASN A 1 75 ? -89.350 36.950 -0.262 1.00 27.79 75 ASN L C 1
ATOM 1178 O O . ASN A 1 75 ? -89.485 37.433 0.868 1.00 28.32 75 ASN L O 1
ATOM 1189 N N . PRO A 1 76 ? -88.219 37.094 -0.954 1.00 26.61 76 PRO L N 1
ATOM 1190 C CA . PRO A 1 76 ? -87.080 37.825 -0.374 1.00 28.16 76 PRO L CA 1
ATOM 1191 C C . PRO A 1 76 ? -87.409 39.256 0.028 1.00 27.65 76 PRO L C 1
ATOM 1192 O O . PRO A 1 76 ? -86.858 39.743 1.019 1.00 23.21 76 PRO L O 1
ATOM 1203 N N . SER A 1 77 ? -88.277 39.957 -0.709 1.00 28.21 77 SER L N 1
ATOM 1204 C CA . SER A 1 77 ? -88.574 41.345 -0.345 1.00 20.42 77 SER L CA 1
ATOM 1205 C C . SER A 1 77 ? -89.321 41.417 0.971 1.00 27.82 77 SER L C 1
ATOM 1206 O O . SER A 1 77 ? -89.033 42.283 1.810 1.00 24.69 77 SER L O 1
ATOM 1214 N N . LYS A 1 78 ? -90.275 40.519 1.177 1.00 24.98 78 LYS L N 1
ATOM 1215 C CA . LYS A 1 78 ? -90.992 40.498 2.444 1.00 20.92 78 LYS L CA 1
ATOM 1216 C C . LYS A 1 78 ? -90.063 40.049 3.563 1.00 22.96 78 LYS L C 1
ATOM 1217 O O . LYS A 1 78 ? -90.104 40.593 4.678 1.00 22.88 78 LYS L O 1
ATOM 1236 N N . ALA A 1 79 ? -89.224 39.051 3.272 1.00 22.28 79 ALA L N 1
ATOM 1237 C CA . ALA A 1 79 ? -88.256 38.559 4.248 1.00 21.95 79 ALA L CA 1
ATOM 1238 C C . ALA A 1 79 ? -87.357 39.696 4.721 1.00 18.63 79 ALA L C 1
ATOM 1239 O O . ALA A 1 79 ? -87.167 39.901 5.930 1.00 18.57 79 ALA L O 1
ATOM 1246 N N . VAL A 1 80 ? -86.779 40.423 3.773 1.00 17.26 80 VAL L N 1
ATOM 1247 C CA . VAL A 1 80 ? -85.863 41.515 4.094 1.00 15.32 80 VAL L CA 1
ATOM 1248 C C . VAL A 1 80 ? -86.600 42.647 4.801 1.00 22.00 80 VAL L C 1
ATOM 1249 O O . VAL A 1 80 ? -86.087 43.228 5.762 1.00 16.97 80 VAL L O 1
ATOM 1262 N N . ARG A 1 81 ? -87.806 42.989 4.349 1.00 21.86 81 ARG L N 1
ATOM 1263 C CA . ARG A 1 81 ? -88.557 44.046 5.017 1.00 18.31 81 ARG L CA 1
ATOM 1264 C C . ARG A 1 81 ? -88.792 43.704 6.486 1.00 21.01 81 ARG L C 1
ATOM 1265 O O . ARG A 1 81 ? -88.583 44.547 7.371 1.00 20.36 81 ARG L O 1
ATOM 1286 N N . GLU A 1 82 ? -89.198 42.460 6.780 1.00 17.42 82 GLU L N 1
ATOM 1287 C CA . GLU A 1 82 ? -89.502 42.092 8.163 1.00 16.34 82 GLU L CA 1
ATOM 1288 C C . GLU A 1 82 ? -88.225 42.015 9.004 1.00 17.44 82 GLU L C 1
ATOM 1289 O O . GLU A 1 82 ? -88.207 42.433 10.172 1.00 17.85 82 GLU L O 1
ATOM 1301 N N . ALA A 1 83 ? -87.151 41.505 8.412 1.00 15.14 83 ALA L N 1
ATOM 1302 C CA . ALA A 1 83 ? -85.881 41.422 9.121 1.00 14.33 83 ALA L CA 1
ATOM 1303 C C . ALA A 1 83 ? -85.359 42.816 9.443 1.00 16.03 83 ALA L C 1
ATOM 1304 O O . ALA A 1 83 ? -84.864 43.066 10.555 1.00 14.39 83 ALA L O 1
ATOM 1311 N N . LEU A 1 84 ? -85.432 43.721 8.471 1.00 14.07 84 LEU L N 1
ATOM 1312 C CA . LEU A 1 84 ? -84.934 45.083 8.676 1.00 11.59 84 LEU L CA 1
ATOM 1313 C C . LEU A 1 84 ? -85.782 45.823 9.702 1.00 16.02 84 LEU L C 1
ATOM 1314 O O . LEU A 1 84 ? -85.250 46.581 10.515 1.00 14.93 84 LEU L O 1
ATOM 1330 N N . ARG A 1 85 ? -87.102 45.643 9.667 1.00 15.44 85 ARG L N 1
ATOM 1331 C CA . ARG A 1 85 ? -87.952 46.217 10.700 1.00 14.47 85 ARG L CA 1
ATOM 1332 C C . ARG A 1 85 ? -87.472 45.809 12.083 1.00 14.92 85 ARG L C 1
ATOM 1333 O O . ARG A 1 85 ? -87.352 46.649 12.999 1.00 15.24 85 ARG L O 1
ATOM 1354 N N . ILE A 1 86 ? -87.163 44.515 12.252 1.00 14.82 86 ILE L N 1
ATOM 1355 C CA . ILE A 1 86 ? -86.694 44.040 13.556 1.00 12.92 86 ILE L CA 1
ATOM 1356 C C . ILE A 1 86 ? -85.364 44.709 13.914 1.00 12.82 86 ILE L C 1
ATOM 1357 O O . ILE A 1 86 ? -85.183 45.217 15.028 1.00 12.58 86 ILE L O 1
ATOM 1373 N N . ILE A 1 87 ? -84.418 44.709 12.978 1.00 12.53 87 ILE L N 1
ATOM 1374 C CA . ILE A 1 87 ? -83.110 45.290 13.263 1.00 10.86 87 ILE L CA 1
ATOM 1375 C C . ILE A 1 87 ? -83.252 46.758 13.640 1.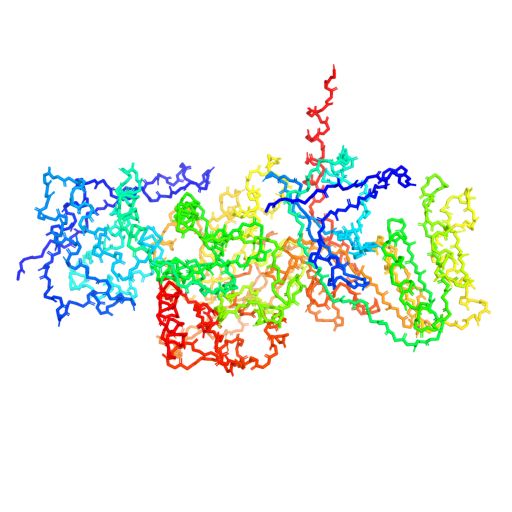00 11.23 87 ILE L C 1
ATOM 1376 O O . ILE A 1 87 ? -82.602 47.237 14.587 1.00 11.43 87 ILE L O 1
ATOM 1392 N N . TRP A 1 88 ? -84.059 47.502 12.890 1.00 12.80 88 TRP L N 1
ATOM 1393 C CA . TRP A 1 88 ? -84.202 48.930 13.114 1.00 12.66 88 TRP L CA 1
ATOM 1394 C C . TRP A 1 88 ? -84.838 49.254 14.450 1.00 12.72 88 TRP L C 1
ATOM 1395 O O . TRP A 1 88 ? -84.745 50.414 14.882 1.00 14.31 88 TRP L O 1
ATOM 1416 N N . ARG A 1 89 ? -85.480 48.297 15.112 1.00 13.06 89 ARG L N 1
ATOM 1417 C CA . ARG A 1 89 ? -85.932 48.547 16.479 1.00 13.53 89 ARG L CA 1
ATOM 1418 C C . ARG A 1 89 ? -84.782 48.910 17.403 1.00 12.76 89 ARG L C 1
ATOM 1419 O O . ARG A 1 89 ? -85.002 49.572 18.428 1.00 15.38 89 ARG L O 1
ATOM 1440 N N . ASP A 1 90 ? -83.565 48.451 17.101 1.00 12.72 90 ASP L N 1
ATOM 1441 C CA . ASP A 1 90 ? -82.416 48.705 17.972 1.00 11.88 90 ASP L CA 1
ATOM 1442 C C . ASP A 1 90 ? -81.224 49.342 17.287 1.00 12.20 90 ASP L C 1
ATOM 1443 O O . ASP A 1 90 ? -80.391 49.926 17.992 1.00 11.42 90 ASP L O 1
ATOM 1452 N N . ASN A 1 91 ? -81.117 49.299 15.962 1.00 11.24 91 ASN L N 1
ATOM 1453 C CA . ASN A 1 91 ? -79.910 49.740 15.273 1.00 10.02 91 ASN L CA 1
ATOM 1454 C C . ASN A 1 91 ? -80.252 50.513 14.013 1.00 11.98 91 ASN L C 1
ATOM 1455 O O . ASN A 1 91 ? -80.894 49.965 13.108 1.00 13.72 91 ASN L O 1
ATOM 1466 N N . THR A 1 92 ? -79.808 51.777 13.955 1.00 11.27 92 THR L N 1
ATOM 1467 C CA . THR A 1 92 ? -80.006 52.646 12.794 1.00 12.28 92 THR L CA 1
ATOM 1468 C C . THR A 1 92 ? -79.057 52.347 11.650 1.00 10.76 92 THR L C 1
ATOM 1469 O O . THR A 1 92 ? -79.308 52.778 10.513 1.00 12.05 92 THR L O 1
ATOM 1480 N N . LEU A 1 93 ? -77.914 51.703 11.926 1.00 10.08 93 LEU L N 1
ATOM 1481 C CA . LEU A 1 93 ? -76.827 51.602 10.954 1.00 9.78 93 LEU L CA 1
ATOM 1482 C C . LEU A 1 93 ? -76.393 50.181 10.604 1.00 8.86 93 LEU L C 1
ATOM 1483 O O . LEU A 1 93 ? -75.192 49.912 10.531 1.00 10.84 93 LEU L O 1
ATOM 1499 N N . PRO A 1 94 ? -77.321 49.266 10.328 1.00 9.70 94 PRO L N 1
ATOM 1500 C CA . PRO A 1 94 ? -76.915 47.864 10.096 1.00 9.55 94 PRO L CA 1
ATOM 1501 C C . PRO A 1 94 ? -76.019 47.625 8.896 1.00 9.82 94 PRO L C 1
ATOM 1502 O O . PRO A 1 94 ? -75.181 46.711 8.939 1.00 11.03 94 PRO L O 1
ATOM 1513 N N . ALA A 1 95 ? -76.152 48.391 7.815 1.00 11.27 95 ALA L N 1
ATOM 1514 C CA . ALA A 1 95 ? -75.230 48.193 6.703 1.00 10.04 95 ALA L CA 1
ATOM 1515 C C . ALA A 1 95 ? -73.797 48.511 7.090 1.00 10.80 95 ALA L C 1
ATOM 1516 O O . ALA A 1 95 ? -72.849 47.989 6.480 1.00 12.55 95 ALA L O 1
ATOM 1523 N N . ILE A 1 96 ? -73.616 49.398 8.078 1.00 9.46 96 ILE L N 1
ATOM 1524 C CA . ILE A 1 96 ? -72.289 49.742 8.556 1.00 10.59 96 ILE L CA 1
ATOM 1525 C C . ILE A 1 96 ?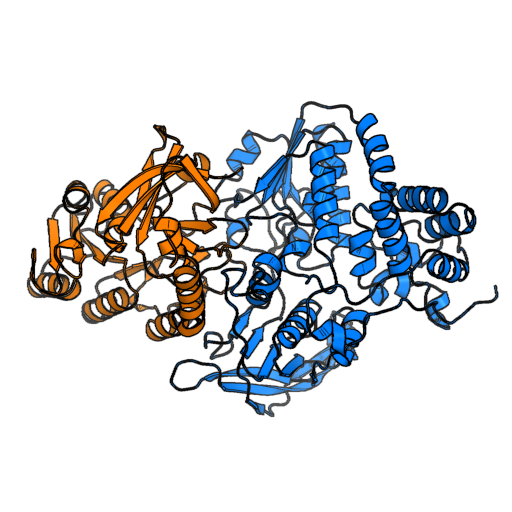 -71.822 48.740 9.601 1.00 9.51 96 ILE L C 1
ATOM 1526 O O . ILE A 1 96 ? -70.727 48.192 9.503 1.00 10.58 96 ILE L O 1
ATOM 1542 N N . THR A 1 97 ? -72.638 48.495 10.636 1.00 9.95 97 THR L N 1
ATOM 1543 C CA . THR A 1 97 ? -72.176 47.648 11.727 1.00 9.09 97 THR L CA 1
ATOM 1544 C C . THR A 1 97 ? -71.980 46.201 11.269 1.00 9.99 97 THR L C 1
ATOM 1545 O O . THR A 1 97 ? -71.034 45.535 11.710 1.00 10.28 97 THR L O 1
ATOM 1556 N N . GLY A 1 98 ? -72.833 45.710 10.380 1.00 9.98 98 GLY L N 1
ATOM 1557 C CA . GLY A 1 98 ? -72.607 44.374 9.862 1.00 9.85 98 GLY L CA 1
ATOM 1558 C C . GLY A 1 98 ? -71.255 44.236 9.185 1.00 10.85 98 GLY L C 1
ATOM 1559 O O . GLY A 1 98 ? -70.638 43.170 9.218 1.00 12.15 98 GLY L O 1
ATOM 1563 N N . ARG A 1 99 ? -70.762 45.326 8.581 1.00 10.61 99 ARG L N 1
ATOM 1564 C CA . ARG A 1 99 ? -69.447 45.355 7.957 1.00 10.48 99 ARG L CA 1
ATOM 1565 C C . ARG A 1 99 ? -68.309 45.544 8.952 1.00 11.22 99 ARG L C 1
ATOM 1566 O O . ARG A 1 99 ? -67.243 44.961 8.759 1.00 12.80 99 ARG L O 1
ATOM 1587 N N . VAL A 1 100 ? -68.466 46.397 9.974 1.00 10.58 100 VAL L N 1
ATOM 1588 C CA . VAL A 1 100 ? -67.324 46.841 10.772 1.00 10.47 100 VAL L CA 1
ATOM 1589 C C . VAL A 1 100 ? -67.347 46.452 12.245 1.00 10.74 100 VAL L C 1
ATOM 1590 O O . VAL A 1 100 ? -66.325 46.621 12.906 1.00 10.70 100 VAL L O 1
ATOM 1603 N N . CYS A 1 101 ? -68.431 45.928 12.810 1.00 9.60 101 CYS L N 1
ATOM 1604 C CA . CYS A 1 101 ? -68.322 45.511 14.193 1.00 9.82 101 CYS L CA 1
ATOM 1605 C C . CYS A 1 101 ? -67.203 44.483 14.343 1.00 10.69 101 CYS L C 1
ATOM 1606 O O . CYS A 1 101 ? -67.014 43.625 13.473 1.00 11.28 101 CYS L O 1
ATOM 1613 N N . PRO A 1 102 ? -66.504 44.469 15.488 1.00 10.37 102 PRO L N 1
ATOM 1614 C CA . PRO A 1 102 ? -65.595 43.358 15.783 1.00 12.37 102 PRO L CA 1
ATOM 1615 C C . PRO A 1 102 ? -66.432 42.217 16.354 1.00 12.69 102 PRO L C 1
ATOM 1616 O O . PRO A 1 102 ? -66.542 42.002 17.565 1.00 14.06 102 PRO L O 1
ATOM 1627 N N . GLN A 1 103 ? -67.113 41.511 15.460 1.00 12.99 103 GLN L N 1
ATOM 1628 C CA . GLN A 1 103 ? -68.119 40.564 15.944 1.00 12.19 103 GLN L CA 1
ATOM 1629 C C . GLN A 1 103 ? -67.524 39.474 16.806 1.00 13.75 103 GLN L C 1
ATOM 1630 O O . GLN A 1 103 ? -68.232 38.924 17.662 1.00 12.38 103 GLN L O 1
ATOM 1644 N N . GLU A 1 104 ? -66.249 39.123 16.592 1.00 15.15 104 GLU L N 1
ATOM 1645 C CA . GLU A 1 104 ? -65.612 38.093 17.405 1.00 15.76 104 GLU L CA 1
ATOM 1646 C C . GLU A 1 104 ? -65.558 38.480 18.885 1.00 16.01 104 GLU L C 1
ATOM 1647 O O . GLU A 1 104 ? -65.383 37.597 19.738 1.00 16.98 104 GLU L O 1
ATOM 1659 N N . GLU A 1 105 ? -65.711 39.767 19.206 1.00 14.01 105 GLU L N 1
ATOM 1660 C CA . GLU A 1 105 ? -65.764 40.270 20.578 1.00 13.96 105 GLU L CA 1
ATOM 1661 C C . GLU A 1 105 ? -67.179 40.597 21.035 1.00 14.64 105 GLU L C 1
ATOM 1662 O O . GLU A 1 105 ? -67.377 41.058 22.177 1.00 15.76 105 GLU L O 1
ATOM 1674 N N . GLN A 1 106 ? -68.180 40.335 20.187 1.00 11.78 106 GLN L N 1
ATOM 1675 C CA . GLN A 1 106 ? -69.552 40.785 20.382 1.00 10.99 106 GLN L CA 1
ATOM 1676 C C . GLN A 1 106 ? -70.515 39.627 20.088 1.00 12.27 106 GLN L C 1
ATOM 1677 O O . GLN A 1 106 ? -70.408 38.541 20.687 1.00 14.08 106 GLN L O 1
ATOM 1691 N N . CYS A 1 107 ? -71.423 39.823 19.139 1.00 11.04 107 CYS L N 1
ATOM 1692 C CA . CYS A 1 107 ? -72.470 38.832 18.891 1.00 11.28 107 CYS L CA 1
ATOM 1693 C C . CYS A 1 107 ? -71.906 37.472 18.492 1.00 11.83 107 CYS L C 1
ATOM 1694 O O . CYS A 1 107 ? -72.312 36.430 19.038 1.00 12.14 107 CYS L O 1
ATOM 1701 N N . GLU A 1 108 ? -70.992 37.442 17.511 1.00 12.32 108 GLU L N 1
ATOM 1702 C CA . GLU A 1 108 ? -70.527 36.155 16.993 1.00 12.34 108 GLU L CA 1
ATOM 1703 C C . GLU A 1 108 ? -69.644 35.428 18.000 1.00 12.75 108 GLU L C 1
ATOM 1704 O O . GLU A 1 108 ? -69.662 34.192 18.089 1.00 13.26 108 GLU L O 1
ATOM 1716 N N . GLY A 1 109 ? -68.855 36.187 18.760 1.00 12.80 109 GLY L N 1
ATOM 1717 C CA . GLY A 1 109 ? -68.033 35.601 19.791 1.00 13.01 109 GLY L CA 1
ATOM 1718 C C . GLY A 1 109 ? -68.853 34.904 20.848 1.00 13.58 109 GLY L C 1
ATOM 1719 O O . GLY A 1 109 ? -68.362 33.992 21.519 1.00 16.97 109 GLY L O 1
ATOM 1723 N N . ALA A 1 110 ? -70.095 35.345 21.029 1.00 13.10 110 ALA L N 1
ATOM 1724 C CA . ALA A 1 110 ? -70.989 34.711 21.989 1.00 13.14 110 ALA L CA 1
ATOM 1725 C C . ALA A 1 110 ? -71.844 33.589 21.408 1.00 14.73 110 ALA L C 1
ATOM 1726 O O . ALA A 1 110 ? -72.414 32.808 22.169 1.00 16.21 110 ALA L O 1
ATOM 1733 N N . CYS A 1 111 ? -71.963 33.493 20.089 1.00 13.36 111 CYS L N 1
ATOM 1734 C CA . CYS A 1 111 ? -72.845 32.498 19.485 1.00 13.80 111 CYS L CA 1
ATOM 1735 C C . CYS A 1 111 ? -72.445 31.065 19.840 1.00 14.32 111 CYS L C 1
ATOM 1736 O O . CYS A 1 111 ? -71.282 30.669 19.702 1.00 15.83 111 CYS L O 1
ATOM 1743 N N . VAL A 1 112 ? -73.439 30.256 20.217 1.00 14.59 112 VAL L N 1
ATOM 1744 C CA . VAL A 1 112 ? -73.177 28.889 20.665 1.00 16.04 112 VAL L CA 1
ATOM 1745 C C . VAL A 1 112 ? -72.522 28.038 19.571 1.00 15.68 112 VAL L C 1
ATOM 1746 O O . VAL A 1 112 ? -71.689 27.164 19.856 1.00 18.03 112 VAL L O 1
ATOM 1759 N N . VAL A 1 113 ? -72.883 28.271 18.302 1.00 15.51 113 VAL L N 1
ATOM 1760 C CA . VAL A 1 113 ? -72.312 27.447 17.232 1.00 15.99 113 VAL L CA 1
ATOM 1761 C C . VAL A 1 113 ? -70.797 27.655 17.130 1.00 16.20 113 VAL L C 1
ATOM 1762 O O . VAL A 1 113 ? -70.044 26.741 16.758 1.00 16.70 113 VAL L O 1
ATOM 1775 N N . GLY A 1 114 ? -70.312 28.845 17.496 1.00 15.58 114 GLY L N 1
ATOM 1776 C CA . GLY A 1 114 ? -68.881 29.079 17.455 1.00 16.07 114 GLY L CA 1
ATOM 1777 C C . GLY A 1 114 ? -68.088 28.319 18.494 1.00 18.28 114 GLY L C 1
ATOM 1778 O O . GLY A 1 114 ? -66.852 28.323 18.419 1.00 19.43 114 GLY L O 1
ATOM 1782 N N . LYS A 1 115 ? -68.754 27.649 19.441 1.00 17.57 115 LYS L N 1
ATOM 1783 C CA . LYS A 1 115 ? -68.020 26.821 20.386 1.00 17.21 115 LYS L CA 1
ATOM 1784 C C . LYS A 1 115 ? -67.572 25.504 19.778 1.00 20.13 115 LYS L C 1
ATOM 1785 O O . LYS A 1 115 ? -66.662 24.863 20.319 1.00 23.86 115 LYS L O 1
ATOM 1804 N N . VAL A 1 116 ? -68.189 25.077 18.678 1.00 18.06 116 VAL L N 1
ATOM 1805 C CA . VAL A 1 116 ? -67.849 23.801 18.054 1.00 18.75 116 VAL L CA 1
ATOM 1806 C C . VAL A 1 116 ? -67.482 23.950 16.593 1.00 20.50 116 VAL L C 1
ATOM 1807 O O . VAL A 1 116 ? -67.090 22.956 15.955 1.00 27.56 116 VAL L O 1
ATOM 1820 N N . GLY A 1 117 ? -67.671 25.115 16.038 1.00 18.52 117 GLY L N 1
ATOM 1821 C CA . GLY A 1 117 ? -67.402 25.341 14.642 1.00 20.74 117 GLY L CA 1
ATOM 1822 C C . GLY A 1 117 ? -67.401 26.820 14.406 1.00 17.56 117 GLY L C 1
ATOM 1823 O O . GLY A 1 117 ? -66.898 27.586 15.234 1.00 19.25 117 GLY L O 1
ATOM 1827 N N . ASP A 1 118 ? -67.971 27.249 13.270 1.00 17.05 118 ASP L N 1
ATOM 1828 C CA . ASP A 1 118 ? -68.019 28.667 12.950 1.00 16.32 118 ASP L CA 1
ATOM 1829 C C . ASP A 1 118 ? -69.289 29.284 13.526 1.00 15.72 118 ASP L C 1
ATOM 1830 O O . ASP A 1 118 ? -70.372 28.739 13.314 1.00 15.84 118 ASP L O 1
ATOM 1839 N N . PRO A 1 119 ? -69.226 30.405 14.235 1.00 15.12 119 PRO L N 1
ATOM 1840 C CA . PRO A 1 119 ? -70.467 31.047 14.681 1.00 14.60 119 PRO L CA 1
ATOM 1841 C C . PRO A 1 119 ? -71.310 31.466 13.495 1.00 14.38 119 PRO L C 1
ATOM 1842 O O . PRO A 1 119 ? -70.828 31.587 12.374 1.00 14.70 119 PRO L O 1
ATOM 1853 N N . ILE A 1 120 ? -72.598 31.657 13.750 1.00 14.15 120 ILE L N 1
ATOM 1854 C CA . ILE A 1 120 ? -73.463 32.228 12.730 1.00 13.93 120 ILE L CA 1
ATOM 1855 C C . ILE A 1 120 ? -72.841 33.539 12.286 1.00 13.45 120 ILE L C 1
ATOM 1856 O O . ILE A 1 120 ? -72.352 34.333 13.099 1.00 13.07 120 ILE L O 1
ATOM 1872 N N . ASN A 1 121 ? -72.851 33.769 10.971 1.00 13.50 121 ASN L N 1
ATOM 1873 C CA . ASN A 1 121 ? -72.233 34.948 10.347 1.00 13.13 121 ASN L CA 1
ATOM 1874 C C . ASN A 1 121 ? -73.187 36.137 10.459 1.00 12.73 121 ASN L C 1
ATOM 1875 O O . ASN A 1 121 ? -73.683 36.690 9.470 1.00 12.49 121 ASN L O 1
ATOM 1886 N N . ILE A 1 122 ? -73.429 36.517 11.717 1.00 12.27 122 ILE L N 1
ATOM 1887 C CA . ILE A 1 122 ? -74.469 37.485 12.054 1.00 11.86 122 ILE L CA 1
ATOM 1888 C C . ILE A 1 122 ? -74.217 38.806 11.357 1.00 11.46 122 ILE L C 1
ATOM 1889 O O . ILE A 1 122 ? -75.134 39.410 10.811 1.00 12.20 122 ILE L O 1
ATOM 1905 N N . GLY A 1 123 ? -72.988 39.302 11.419 1.00 11.29 123 GLY L N 1
ATOM 1906 C CA . GLY A 1 123 ? -72.693 40.580 10.783 1.00 10.93 123 GLY L CA 1
ATOM 1907 C C . GLY A 1 123 ? -72.982 40.572 9.292 1.00 11.98 123 GLY L C 1
ATOM 1908 O O . GLY A 1 123 ? -73.577 41.508 8.760 1.00 11.30 123 GLY L O 1
ATOM 1912 N N . LYS A 1 124 ? -72.567 39.520 8.597 1.00 11.60 124 LYS L N 1
ATOM 1913 C CA . LYS A 1 124 ? -72.855 39.445 7.161 1.00 11.87 124 LYS L CA 1
ATOM 1914 C C . LYS A 1 124 ? -74.345 39.268 6.878 1.00 12.74 124 LYS L C 1
ATOM 1915 O O . LYS A 1 124 ? -74.825 39.706 5.818 1.00 12.39 124 LYS L O 1
ATOM 1934 N N . LEU A 1 125 ? -75.093 38.603 7.771 1.00 12.08 125 LEU L N 1
ATOM 1935 C CA . LEU A 1 125 ? -76.546 38.534 7.591 1.00 12.20 125 LEU L CA 1
ATOM 1936 C C . LEU A 1 125 ? -77.194 39.892 7.802 1.00 12.65 125 LEU L C 1
ATOM 1937 O O . LEU A 1 125 ? -78.085 40.290 7.033 1.00 12.75 125 LEU L O 1
ATOM 1953 N N . GLU A 1 126 ? -76.760 40.614 8.835 1.00 11.35 126 GLU L N 1
ATOM 1954 C CA . GLU A 1 126 ? -77.281 41.961 9.078 1.00 12.09 126 GLU L CA 1
ATOM 1955 C C . GLU A 1 126 ? -76.958 42.869 7.899 1.00 12.33 126 GLU L C 1
ATOM 1956 O O . GLU A 1 126 ? -77.817 43.626 7.411 1.00 11.69 126 GLU L O 1
ATOM 1968 N N . ARG A 1 127 ? -75.720 42.789 7.426 1.00 11.05 127 ARG L N 1
ATOM 1969 C CA . ARG A 1 127 ? -75.286 43.539 6.255 1.00 10.77 127 ARG L CA 1
ATOM 1970 C C . ARG A 1 127 ? -76.139 43.193 5.057 1.00 12.23 127 ARG L C 1
ATOM 1971 O O . ARG A 1 127 ? -76.590 44.086 4.328 1.00 12.75 127 ARG L O 1
ATOM 1992 N N . PHE A 1 128 ? -76.381 41.906 4.844 1.00 11.66 128 PHE L N 1
ATOM 1993 C CA . PHE A 1 128 ? -77.180 41.478 3.698 1.00 12.57 128 PHE L CA 1
ATOM 1994 C C . PHE A 1 128 ? -78.573 42.090 3.748 1.00 12.83 128 PHE L C 1
ATOM 1995 O O . PHE A 1 128 ? -79.087 42.582 2.734 1.00 14.34 128 PHE L O 1
ATOM 2012 N N . VAL A 1 129 ? -79.217 42.026 4.907 1.00 13.22 129 VAL L N 1
ATOM 2013 C CA . VAL A 1 129 ? -80.557 42.583 5.050 1.00 13.75 129 VAL L CA 1
ATOM 2014 C C . VAL A 1 129 ? -80.533 44.066 4.677 1.00 14.16 129 VAL L C 1
ATOM 2015 O O . VAL A 1 129 ? -81.331 44.531 3.848 1.00 13.94 129 VAL L O 1
ATOM 2028 N N . ALA A 1 130 ? -79.592 44.820 5.243 1.00 12.33 130 ALA L N 1
ATOM 2029 C CA . ALA A 1 130 ? -79.550 46.249 4.958 1.00 11.90 130 ALA L CA 1
ATOM 2030 C C . ALA A 1 130 ? -79.224 46.536 3.496 1.00 13.97 130 ALA L C 1
ATOM 2031 O O . ALA A 1 130 ? -79.797 47.468 2.901 1.00 14.44 130 ALA L O 1
ATOM 2038 N N . ASP A 1 131 ? -78.231 45.839 2.934 1.00 14.15 131 ASP L N 1
ATOM 2039 C CA . ASP A 1 131 ? -77.831 46.063 1.541 1.00 12.05 131 ASP L CA 1
ATOM 2040 C C . ASP A 1 131 ? -78.956 45.707 0.580 1.00 14.42 131 ASP L C 1
ATOM 2041 O O . ASP A 1 131 ? -79.242 46.460 -0.360 1.00 16.57 131 ASP L O 1
ATOM 2050 N N . TYR A 1 132 ? -79.551 44.520 0.733 1.00 13.92 132 TYR L N 1
ATOM 2051 C CA . TYR A 1 132 ? -80.653 44.128 -0.141 1.00 16.03 132 TYR L CA 1
ATOM 2052 C C . TYR A 1 132 ? -81.777 45.142 -0.034 1.00 20.85 132 TYR L C 1
ATOM 2053 O O . TYR A 1 132 ? -82.332 45.580 -1.052 1.00 18.72 132 TYR L O 1
ATOM 2071 N N . ALA A 1 133 ? -82.115 45.547 1.192 1.00 15.97 133 ALA L N 1
ATOM 2072 C CA . ALA A 1 133 ? -83.171 46.544 1.366 1.00 15.61 133 ALA L CA 1
ATOM 2073 C C . ALA A 1 133 ? -82.847 47.826 0.614 1.00 19.74 133 ALA L C 1
ATOM 2074 O O . ALA A 1 133 ? -83.728 48.385 -0.065 1.00 19.51 133 ALA L O 1
ATOM 2081 N N . ARG A 1 134 ? -81.598 48.302 0.712 1.00 16.63 134 ARG L N 1
ATOM 2082 C CA . ARG A 1 134 ? -81.199 49.541 0.044 1.00 14.71 134 ARG L CA 1
ATOM 2083 C C . ARG A 1 134 ? -81.290 49.395 -1.471 1.00 20.02 134 ARG L C 1
ATOM 2084 O O . ARG A 1 134 ? -81.781 50.297 -2.168 1.00 21.03 134 ARG L O 1
ATOM 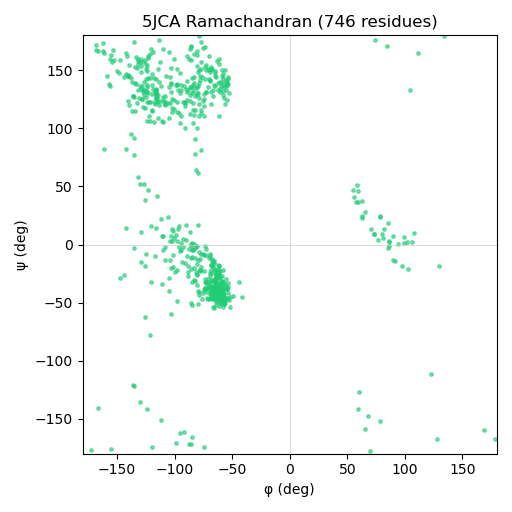2105 N N . GLU A 1 135 ? -80.815 48.265 -1.998 1.00 17.96 135 GLU L N 1
ATOM 2106 C CA . GLU A 1 135 ? -80.852 48.020 -3.435 1.00 19.54 135 GLU L CA 1
ATOM 2107 C C . GLU A 1 135 ? -82.269 47.914 -3.961 1.00 24.48 135 GLU L C 1
ATOM 2108 O O . GLU A 1 135 ? -82.483 48.162 -5.152 1.00 30.77 135 GLU L O 1
ATOM 2120 N N . HIS A 1 136 ? -83.241 47.554 -3.129 1.00 21.21 136 HIS L N 1
ATOM 2121 C CA . HIS A 1 136 ? -84.607 47.361 -3.597 1.00 23.46 136 HIS L CA 1
ATOM 2122 C C . HIS A 1 136 ? -85.585 48.422 -3.102 1.00 25.35 136 HIS L C 1
ATOM 2123 O O . HIS A 1 136 ? -86.799 48.262 -3.298 1.00 25.31 136 HIS L O 1
ATOM 2137 N N . GLY A 1 137 ? -85.102 49.485 -2.441 1.00 22.68 137 GLY L N 1
ATOM 2138 C CA . GLY A 1 137 ? -86.004 50.507 -1.926 1.00 22.09 137 GLY L CA 1
ATOM 2139 C C . GLY A 1 137 ? -86.862 50.094 -0.756 1.00 21.41 137 GLY L C 1
ATOM 2140 O O . GLY A 1 137 ? -87.801 50.822 -0.388 1.00 24.50 137 GLY L O 1
ATOM 2144 N N . ILE A 1 138 ? -86.543 48.953 -0.113 1.00 18.18 138 ILE L N 1
ATOM 2145 C CA . ILE A 1 138 ? -87.333 48.460 1.004 1.00 16.93 138 ILE L CA 1
ATOM 2146 C C . ILE A 1 138 ? -87.085 49.308 2.249 1.00 17.25 138 ILE L C 1
ATOM 2147 O O . ILE A 1 138 ? -87.998 49.543 3.058 1.00 19.33 138 ILE L O 1
ATOM 2163 N N . ASP A 1 139 ? -85.837 49.745 2.433 1.00 18.28 139 ASP L N 1
ATOM 2164 C CA . ASP A 1 139 ? -85.528 50.648 3.539 1.00 17.35 139 ASP L CA 1
ATOM 2165 C C . ASP A 1 139 ? -86.290 51.961 3.389 1.00 18.59 139 ASP L C 1
ATOM 2166 O O . ASP A 1 139 ? -86.922 52.416 4.353 1.00 19.07 139 ASP L O 1
ATOM 2175 N N . ASP A 1 140 ? -86.350 52.500 2.164 1.00 19.40 140 ASP L N 1
ATOM 2176 C CA . ASP A 1 140 ? -87.158 53.698 1.915 1.00 23.73 140 ASP L CA 1
ATOM 2177 C C . ASP A 1 140 ? -88.609 53.464 2.294 1.00 24.00 140 ASP L C 1
ATOM 2178 O O . ASP A 1 140 ? -89.262 54.348 2.862 1.00 22.81 140 ASP L O 1
ATOM 2187 N N . GLU A 1 141 ? -89.152 52.284 1.973 1.00 21.55 141 GLU L N 1
ATOM 2188 C CA . GLU A 1 141 ? -90.518 51.978 2.388 1.00 24.01 141 GLU L CA 1
ATOM 2189 C C . GLU A 1 141 ? -90.686 52.088 3.894 1.00 24.28 141 GLU L C 1
ATOM 2190 O O . GLU A 1 141 ? -91.659 52.682 4.393 1.00 28.20 141 GLU L O 1
ATOM 2202 N N . LEU A 1 142 ? -89.760 51.477 4.659 1.00 18.68 142 LEU L N 1
ATOM 2203 C CA . LEU A 1 142 ? -89.919 51.511 6.107 1.00 16.82 142 LEU L CA 1
ATOM 2204 C C . LEU A 1 142 ? -89.725 52.931 6.647 1.00 15.21 142 LEU L C 1
ATOM 2205 O O . LEU A 1 142 ? -90.398 53.329 7.610 1.00 22.25 142 LEU L O 1
ATOM 2221 N N . LEU A 1 143 ? -88.803 53.685 6.046 1.00 16.32 143 LEU L N 1
ATOM 2222 C CA . LEU A 1 143 ? -88.530 55.055 6.468 1.00 17.84 143 LEU L CA 1
ATOM 2223 C C . LEU A 1 143 ? -89.735 55.939 6.207 1.00 20.60 143 LEU L C 1
ATOM 2224 O O . LEU A 1 143 ? -90.129 56.716 7.083 1.00 18.72 143 LEU L O 1
ATOM 2240 N N . LEU A 1 144 ? -90.375 55.783 5.038 1.00 22.97 144 LEU L N 1
ATOM 2241 C CA . LEU A 1 144 ? -91.560 56.592 4.747 1.00 25.35 144 LEU L CA 1
ATOM 2242 C C . LEU A 1 144 ? -92.669 56.259 5.725 1.00 22.23 144 LEU L C 1
ATOM 2243 O O . LEU A 1 144 ? -93.413 57.154 6.175 1.00 23.60 144 LEU L O 1
ATOM 2259 N N . GLU A 1 145 ? -92.756 54.987 6.129 1.00 22.85 145 GLU L N 1
ATOM 2260 C CA . GLU A 1 145 ? -93.695 54.617 7.172 1.00 22.52 145 GLU L CA 1
ATOM 2261 C C . GLU A 1 145 ? -93.406 55.349 8.476 1.00 28.18 145 GLU L C 1
ATOM 2262 O O . GLU A 1 145 ? -94.329 55.810 9.158 1.00 30.84 145 GLU L O 1
ATOM 2274 N N . GLU A 1 146 ? -92.126 55.492 8.839 1.00 22.29 146 GLU L N 1
ATOM 2275 C CA . GLU A 1 146 ? -91.793 56.260 10.036 1.00 25.01 146 GLU L CA 1
ATOM 2276 C C . GLU A 1 146 ? -92.138 57.741 9.865 1.00 22.20 146 GLU L C 1
ATOM 2277 O O . GLU A 1 146 ? -92.596 58.393 10.808 1.00 31.85 146 GLU L O 1
ATOM 2289 N N . ILE A 1 147 ? -91.856 58.293 8.687 1.00 20.31 147 ILE L N 1
ATOM 2290 C CA . ILE A 1 147 ? -92.060 59.709 8.423 1.00 17.68 147 ILE L CA 1
ATOM 2291 C C . ILE A 1 147 ? -93.533 60.074 8.564 1.00 24.31 147 ILE L C 1
ATOM 2292 O O . ILE A 1 147 ? -93.870 61.139 9.099 1.00 24.53 147 ILE L O 1
ATOM 2308 N N . LYS A 1 148 ? -94.433 59.187 8.119 1.00 25.14 148 LYS L N 1
ATOM 2309 C CA . LYS A 1 148 ? -95.867 59.464 8.256 1.00 24.45 148 LYS L CA 1
ATOM 2310 C C . LYS A 1 148 ? -96.268 59.700 9.702 1.00 32.45 148 LYS L C 1
ATOM 2311 O O . LYS A 1 148 ? -97.210 60.455 9.968 1.00 35.48 148 LYS L O 1
ATOM 2330 N N . GLY A 1 149 ? -95.599 59.044 10.641 1.00 28.00 149 GLY L N 1
ATOM 2331 C CA . GLY A 1 149 ? -95.949 59.130 12.038 1.00 31.92 149 GLY L CA 1
ATOM 2332 C C . GLY A 1 149 ? -95.364 60.313 12.785 1.00 33.49 149 GLY L C 1
ATOM 2333 O O . GLY A 1 149 ? -95.614 60.446 13.986 1.00 34.99 149 GLY L O 1
ATOM 2337 N N . ILE A 1 150 ? -94.606 61.182 12.119 1.00 25.60 150 ILE L N 1
ATOM 2338 C CA . ILE A 1 150 ? -93.952 62.297 12.801 1.00 27.00 150 ILE L CA 1
ATOM 2339 C C . ILE A 1 150 ? -94.998 63.349 13.130 1.00 33.52 150 ILE L C 1
ATOM 2340 O O . ILE A 1 150 ? -95.770 63.767 12.259 1.00 32.22 150 ILE L O 1
ATOM 2356 N N . LYS A 1 151 ? -95.014 63.787 14.384 1.00 31.88 151 LYS L N 1
ATOM 2357 C CA . LYS A 1 151 ? -95.847 64.900 14.831 1.00 34.34 151 LYS L CA 1
ATOM 2358 C C . LYS A 1 151 ? -94.919 66.001 15.340 1.00 31.44 151 LYS L C 1
ATOM 2359 O O . LYS A 1 151 ? -94.330 65.878 16.420 1.00 31.29 151 LYS L O 1
ATOM 2378 N N . ARG A 1 152 ? -94.768 67.058 14.552 1.00 35.87 152 ARG L N 1
ATOM 2379 C CA . ARG A 1 152 ? -93.850 68.126 14.917 1.00 43.08 152 ARG L CA 1
ATOM 2380 C C . ARG A 1 152 ? -94.245 68.747 16.253 1.00 47.17 152 ARG L C 1
ATOM 2381 O O . ARG A 1 152 ? -95.427 68.974 16.530 1.00 40.74 152 ARG L O 1
ATOM 2402 N N . ASN A 1 153 ? -93.244 68.991 17.105 1.00 27.39 153 ASN L N 1
ATOM 2403 C CA . ASN A 1 153 ? -93.480 69.521 18.444 1.00 27.43 153 ASN L CA 1
ATOM 2404 C C . ASN A 1 153 ? -93.004 70.955 18.628 1.00 28.99 153 ASN L C 1
ATOM 2405 O O . ASN A 1 153 ? -93.235 71.535 19.697 1.00 35.44 153 ASN L O 1
ATOM 2416 N N . GLY A 1 154 ? -92.357 71.546 17.633 1.00 26.02 154 GLY L N 1
ATOM 2417 C CA . GLY A 1 154 ? -91.987 72.941 17.722 1.00 33.00 154 GLY L CA 1
ATOM 2418 C C . GLY A 1 154 ? -90.671 73.217 18.419 1.00 32.96 154 GLY L C 1
ATOM 2419 O O . GLY A 1 154 ? -90.288 74.394 18.524 1.00 38.55 154 GLY L O 1
ATOM 2423 N N . LYS A 1 155 ? -89.979 72.194 18.918 1.00 24.85 155 LYS L N 1
ATOM 2424 C CA . LYS A 1 155 ? -88.741 72.419 19.651 1.00 18.75 155 LYS L CA 1
ATOM 2425 C C . LYS A 1 155 ? -87.535 72.090 18.788 1.00 19.48 155 LYS L C 1
ATOM 2426 O O . LYS A 1 155 ? -87.599 71.254 17.886 1.00 22.39 155 LYS L O 1
ATOM 2445 N N . LYS A 1 156 ? -86.432 72.767 19.071 1.00 17.90 156 LYS L N 1
ATOM 2446 C CA . LYS A 1 156 ? -85.239 72.729 18.237 1.00 16.51 156 LYS L CA 1
ATOM 2447 C C . LYS A 1 156 ? -84.092 72.102 19.018 1.00 15.75 156 LYS L C 1
ATOM 2448 O O . LYS A 1 156 ? -83.844 72.458 20.181 1.00 16.41 156 LYS L O 1
ATOM 2467 N N . VAL A 1 157 ? -83.378 71.188 18.378 1.00 14.07 157 VAL L N 1
ATOM 2468 C CA . VAL A 1 157 ? -82.216 70.567 18.992 1.00 11.34 157 VAL L CA 1
ATOM 2469 C C . VAL A 1 157 ? -81.032 70.677 18.054 1.00 12.85 157 VAL L C 1
ATOM 2470 O O . VAL A 1 157 ? -81.155 70.421 16.850 1.00 12.23 157 VAL L O 1
ATOM 2483 N N . ALA A 1 158 ? -79.862 71.028 18.604 1.00 10.97 158 ALA L N 1
ATOM 2484 C CA . ALA A 1 158 ? -78.617 71.084 17.846 1.00 9.96 158 ALA L CA 1
ATOM 2485 C C . ALA A 1 158 ? -77.754 69.879 18.154 1.00 10.90 158 ALA L C 1
ATOM 2486 O O . ALA A 1 158 ? -77.638 69.462 19.314 1.00 11.91 158 ALA L O 1
ATOM 2493 N N . ILE A 1 159 ? -77.138 69.338 17.115 1.00 9.81 159 ILE L N 1
ATOM 2494 C CA . ILE A 1 159 ? -76.200 68.227 17.202 1.00 9.19 159 ILE L CA 1
ATOM 2495 C C . ILE A 1 159 ? -74.846 68.770 16.783 1.00 9.88 159 ILE L C 1
ATOM 2496 O O . ILE A 1 159 ? -74.722 69.367 15.702 1.00 10.17 159 ILE L O 1
ATOM 2512 N N . ILE A 1 160 ? -73.820 68.540 17.594 1.00 8.19 160 ILE L N 1
ATOM 2513 C CA . ILE A 1 160 ? -72.459 68.950 17.265 1.00 8.04 160 ILE L CA 1
ATOM 2514 C C . ILE A 1 160 ? -71.688 67.710 16.854 1.00 8.42 160 ILE L C 1
ATOM 2515 O O . ILE A 1 160 ? -71.368 66.850 17.694 1.00 10.48 160 ILE L O 1
ATOM 2531 N N . GLY A 1 161 ? -71.391 67.618 15.566 1.00 9.47 161 GLY L N 1
ATOM 2532 C CA . GLY A 1 161 ? -70.670 66.498 15.004 1.00 8.53 161 GLY L CA 1
ATOM 2533 C C . GLY A 1 161 ? -71.567 65.545 14.245 1.00 8.92 161 GLY L C 1
ATOM 2534 O O . GLY A 1 161 ? -72.631 65.155 14.732 1.00 10.40 161 GLY L O 1
ATOM 2538 N N . ALA A 1 162 ? -71.140 65.155 13.045 1.00 9.62 162 ALA L N 1
ATOM 2539 C CA . ALA A 1 162 ? -71.932 64.348 12.126 1.00 8.40 162 ALA L CA 1
ATOM 2540 C C . ALA A 1 162 ? -71.292 62.983 11.898 1.00 8.78 162 ALA L C 1
ATOM 2541 O O . ALA A 1 162 ? -71.273 62.468 10.771 1.00 10.19 162 ALA L O 1
ATOM 2548 N N . GLY A 1 163 ? -70.790 62.367 12.970 1.00 9.19 163 GLY L N 1
ATOM 2549 C CA . GLY A 1 163 ? -70.388 60.975 12.949 1.00 9.22 163 GLY L CA 1
ATOM 2550 C C . GLY A 1 163 ? -71.584 60.102 13.287 1.00 7.79 163 GLY L C 1
ATOM 2551 O O . GLY A 1 163 ? -72.721 60.561 13.404 1.00 9.85 163 GLY L O 1
ATOM 2555 N N . PRO A 1 164 ? -71.345 58.804 13.471 1.00 8.14 164 PRO L N 1
ATOM 2556 C CA . PRO A 1 164 ? -72.478 57.907 13.774 1.00 9.03 164 PRO L CA 1
ATOM 2557 C C . PRO A 1 164 ? -73.303 58.323 14.984 1.00 8.40 164 PRO L C 1
ATOM 2558 O O . PRO A 1 164 ? -74.532 58.172 14.967 1.00 9.18 164 PRO L O 1
ATOM 2569 N N . ALA A 1 165 ? -72.687 58.863 16.038 1.00 7.77 165 ALA L N 1
ATOM 2570 C CA . ALA A 1 165 ? -73.477 59.271 17.194 1.00 8.38 165 ALA L CA 1
ATOM 2571 C C . ALA A 1 165 ? -74.435 60.407 16.838 1.00 7.31 165 ALA L C 1
ATOM 2572 O O . ALA A 1 165 ? -75.644 60.334 17.095 1.00 10.45 165 ALA L O 1
ATOM 2579 N N . GLY A 1 166 ? -73.899 61.470 16.238 1.00 8.56 166 GLY L N 1
ATOM 2580 C CA . GLY A 1 166 ? -74.729 62.616 15.903 1.00 8.07 166 GLY L CA 1
ATOM 2581 C C . GLY A 1 166 ? -75.771 62.323 14.836 1.00 8.51 166 GLY L C 1
ATOM 2582 O O . GLY A 1 166 ? -76.916 62.777 14.942 1.00 9.96 166 GLY L O 1
ATOM 2586 N N . LEU A 1 167 ? -75.394 61.564 13.790 1.00 8.44 167 LEU L N 1
ATOM 2587 C CA . LEU A 1 167 ? -76.351 61.209 12.741 1.00 8.53 167 LEU L CA 1
ATOM 2588 C C . LEU A 1 167 ? -77.493 60.391 13.317 1.00 9.46 167 LEU L C 1
ATOM 2589 O O . LEU A 1 167 ? -78.662 60.611 12.985 1.00 10.73 167 LEU L O 1
ATOM 2605 N N . THR A 1 168 ? -77.168 59.447 14.207 1.00 9.69 168 THR L N 1
ATOM 2606 C CA . THR A 1 168 ? -78.193 58.583 14.798 1.00 9.32 168 THR L CA 1
ATOM 2607 C C . THR A 1 168 ? -79.109 59.379 15.722 1.00 9.70 168 THR L C 1
ATOM 2608 O O . THR A 1 168 ? -80.343 59.234 15.688 1.00 11.19 168 THR L O 1
ATOM 2619 N N . CYS A 1 169 ? -78.518 60.211 16.588 1.00 9.42 169 CYS L N 1
ATOM 2620 C CA . CYS A 1 169 ? -79.312 61.034 17.491 1.00 11.16 169 CYS L CA 1
ATOM 2621 C C . CYS A 1 169 ? -80.262 61.910 16.690 1.00 9.79 169 CYS L C 1
ATOM 2622 O O . CYS A 1 169 ? -81.453 61.991 16.995 1.00 11.15 169 CYS L O 1
ATOM 2630 N N . ALA A 1 170 ? -79.746 62.547 15.630 1.00 10.35 170 ALA L N 1
ATOM 2631 C CA . ALA A 1 170 ? -80.555 63.442 14.808 1.00 9.98 170 ALA L CA 1
ATOM 2632 C C . ALA A 1 170 ? -81.747 62.715 14.216 1.00 12.96 170 ALA L C 1
ATOM 2633 O O . ALA A 1 170 ? -82.866 63.233 14.244 1.00 12.86 170 ALA L O 1
ATOM 2640 N N . ALA A 1 171 ? -81.526 61.521 13.658 1.00 12.05 171 ALA L N 1
ATOM 2641 C CA . ALA A 1 171 ? -82.641 60.823 13.024 1.00 11.88 171 ALA L CA 1
ATOM 2642 C C . ALA A 1 171 ? -83.715 60.463 14.042 1.00 12.94 171 ALA L C 1
ATOM 2643 O O . ALA A 1 171 ? -84.920 60.618 13.771 1.00 13.73 171 ALA L O 1
ATOM 2650 N N . ASP A 1 172 ? -83.314 59.987 15.220 1.00 11.52 172 ASP L N 1
ATOM 2651 C CA . ASP A 1 172 ? -84.287 59.618 16.239 1.00 11.74 172 ASP L CA 1
ATOM 2652 C C . ASP A 1 172 ? -85.060 60.833 16.744 1.00 13.12 172 ASP L C 1
ATOM 2653 O O . ASP A 1 172 ? -86.287 60.781 16.927 1.00 14.50 172 ASP L O 1
ATOM 2662 N N . LEU A 1 173 ? -84.370 61.945 16.972 1.00 13.08 173 LEU L N 1
ATOM 2663 C CA . LEU A 1 173 ? -85.057 63.156 17.382 1.00 13.18 173 LEU L CA 1
ATOM 2664 C C . LEU A 1 173 ? -86.034 63.621 16.316 1.00 13.58 173 LEU L C 1
ATOM 2665 O O . LEU A 1 173 ? -87.128 64.102 16.639 1.00 15.34 173 LEU L O 1
ATOM 2681 N N . ALA A 1 174 ? -85.644 63.547 15.048 1.00 13.28 174 ALA L N 1
ATOM 2682 C CA . ALA A 1 174 ? -86.577 63.945 13.989 1.00 13.30 174 ALA L CA 1
ATOM 2683 C C . ALA A 1 174 ? -87.824 63.079 14.011 1.00 15.66 174 ALA L C 1
ATOM 2684 O O . ALA A 1 174 ? -88.944 63.593 13.845 1.00 16.45 174 ALA L O 1
ATOM 2691 N N . LYS A 1 175 ? -87.660 61.777 14.233 1.00 13.85 175 LYS L N 1
ATOM 2692 C CA . LYS A 1 175 ? -88.825 60.895 14.303 1.00 14.61 175 LYS L CA 1
ATOM 2693 C C . LYS A 1 175 ? -89.722 61.258 15.478 1.00 16.92 175 LYS L C 1
ATOM 2694 O O . LYS A 1 175 ? -90.943 61.021 15.426 1.00 21.37 175 LYS L O 1
ATOM 2713 N N . MET A 1 176 ? -89.147 61.829 16.541 1.00 17.60 176 MET L N 1
ATOM 2714 C CA . MET A 1 176 ? -89.915 62.282 17.692 1.00 17.46 176 MET L CA 1
ATOM 2715 C C . MET A 1 176 ? -90.555 63.654 17.497 1.00 19.09 176 MET L C 1
ATOM 2716 O O . MET A 1 176 ? -91.247 64.109 18.408 1.00 25.84 176 MET L O 1
ATOM 2730 N N . GLY A 1 177 ? -90.334 64.334 16.362 1.00 16.66 177 GLY L N 1
ATOM 2731 C CA . GLY A 1 177 ? -90.973 65.597 16.085 1.00 19.52 177 GLY L CA 1
ATOM 2732 C C . GLY A 1 177 ? -90.125 66.824 16.282 1.00 18.52 177 GLY L C 1
ATOM 2733 O O . GLY A 1 177 ? -90.624 67.935 16.086 1.00 19.68 177 GLY L O 1
ATOM 2737 N N . TYR A 1 178 ? -88.858 66.666 16.647 1.00 15.58 178 TYR L N 1
ATOM 2738 C CA . TYR A 1 178 ? -88.005 67.819 16.877 1.00 14.74 178 TYR L CA 1
ATOM 2739 C C . TYR A 1 178 ? -87.480 68.374 15.559 1.00 16.85 178 TYR L C 1
ATOM 2740 O O . TYR A 1 178 ? -87.358 67.652 14.563 1.00 17.23 178 TYR L O 1
ATOM 2758 N N . GLU A 1 179 ? -87.167 69.673 15.566 1.00 15.18 179 GLU L N 1
ATOM 2759 C CA . GLU A 1 179 ? -86.517 70.336 14.443 1.00 14.55 179 GLU L CA 1
ATOM 2760 C C . GLU A 1 179 ? -85.026 70.304 14.734 1.00 15.20 179 GLU L C 1
ATOM 2761 O O . GLU A 1 179 ? -84.563 70.994 15.645 1.00 16.19 179 GLU L O 1
ATOM 2773 N N . VAL A 1 180 ? -84.279 69.511 13.968 1.00 13.99 180 VAL L N 1
ATOM 2774 C CA . VAL A 1 180 ? -82.884 69.192 14.263 1.00 11.60 180 VAL L CA 1
ATOM 2775 C C . VAL A 1 180 ? -81.960 69.826 13.242 1.00 12.49 180 VAL L C 1
ATOM 2776 O O . VAL A 1 180 ? -82.203 69.761 12.030 1.00 14.00 180 VAL L O 1
ATOM 2789 N N . THR A 1 181 ? -80.865 70.407 13.734 1.00 11.54 181 THR L N 1
ATOM 2790 C CA . THR A 1 181 ? -79.759 70.864 12.912 1.00 9.41 181 THR L CA 1
ATOM 2791 C C . THR A 1 181 ? -78.484 70.209 13.403 1.00 10.68 181 THR L C 1
ATOM 2792 O O . THR A 1 181 ? -78.194 70.234 14.606 1.00 12.31 181 THR L O 1
ATOM 2803 N N . ILE A 1 182 ? -77.721 69.645 12.478 1.00 10.10 182 ILE L N 1
ATOM 2804 C CA . ILE A 1 182 ? -76.402 69.094 12.763 1.00 9.03 182 ILE L CA 1
ATOM 2805 C C . ILE A 1 182 ? -75.358 70.071 12.266 1.00 10.04 182 ILE L C 1
ATOM 2806 O O . ILE A 1 182 ? -75.403 70.500 11.098 1.00 11.61 182 ILE L O 1
ATOM 2822 N N . TYR A 1 183 ? -74.393 70.376 13.121 1.00 8.42 183 TYR L N 1
ATOM 2823 C CA . TYR A 1 183 ? -73.261 71.210 12.762 1.00 8.15 183 TYR L CA 1
ATOM 2824 C C . TYR A 1 183 ? -72.025 70.338 12.675 1.00 11.01 183 TYR L C 1
ATOM 2825 O O . TYR A 1 183 ? -71.692 69.608 13.623 1.00 11.42 183 TYR L O 1
ATOM 2843 N N . GLU A 1 184 ? -71.318 70.433 11.544 1.00 9.18 184 GLU L N 1
ATOM 2844 C CA . GLU A 1 184 ? -70.175 69.586 11.263 1.00 8.47 184 GLU L CA 1
ATOM 2845 C C . GLU A 1 184 ? -69.010 70.452 10.790 1.00 8.71 184 GLU L C 1
ATOM 2846 O O . GLU A 1 184 ? -69.189 71.276 9.888 1.00 9.48 184 GLU L O 1
ATOM 2858 N N . ALA A 1 185 ? -67.822 70.220 11.350 1.00 8.63 185 ALA L N 1
ATOM 2859 C CA . ALA A 1 185 ? -66.659 71.058 11.040 1.00 7.98 185 ALA L CA 1
ATOM 2860 C C . ALA A 1 185 ? -66.093 70.785 9.656 1.00 9.77 185 ALA L C 1
ATOM 2861 O O . ALA A 1 185 ? -65.651 71.724 8.977 1.00 11.37 185 ALA L O 1
ATOM 2868 N N . LEU A 1 186 ? -66.063 69.528 9.232 1.00 10.04 186 LEU L N 1
ATOM 2869 C CA . LEU A 1 186 ? -65.491 69.197 7.930 1.00 8.99 186 LEU L CA 1
ATOM 2870 C C . LEU A 1 186 ? -66.486 69.556 6.828 1.00 10.87 186 LEU L C 1
ATOM 2871 O O . LEU A 1 186 ? -67.631 69.966 7.061 1.00 10.70 186 LEU L O 1
ATOM 2887 N N . HIS A 1 187 ? -66.036 69.404 5.581 1.00 9.42 187 HIS L N 1
ATOM 2888 C CA . HIS A 1 187 ? -66.863 69.794 4.451 1.00 9.95 187 HIS L CA 1
ATOM 2889 C C . HIS A 1 187 ? -67.857 68.727 4.022 1.00 11.20 187 HIS L C 1
ATOM 2890 O O . HIS A 1 187 ? -68.677 68.981 3.133 1.00 12.59 187 HIS L O 1
ATOM 2904 N N . GLN A 1 188 ? -67.803 67.544 4.630 1.00 11.65 188 GLN L N 1
ATOM 2905 C CA . GLN A 1 188 ? -68.745 66.475 4.383 1.00 11.95 188 GLN L CA 1
ATOM 2906 C C . GLN A 1 188 ? -69.042 65.848 5.732 1.00 11.13 188 GLN L C 1
ATOM 2907 O O . GLN A 1 188 ? -68.143 65.728 6.553 1.00 13.21 188 GLN L O 1
ATOM 2921 N N . PRO A 1 189 ? -70.277 65.401 5.958 1.00 10.59 189 PRO L N 1
ATOM 2922 C CA . PRO A 1 189 ? -70.603 64.641 7.174 1.00 11.91 189 PRO L CA 1
ATOM 2923 C C . PRO A 1 189 ? -70.203 63.182 7.058 1.00 12.25 189 PRO L C 1
ATOM 2924 O O . PRO A 1 189 ? -69.896 62.658 5.992 1.00 12.23 189 PRO L O 1
ATOM 2935 N N . GLY A 1 190 ? -70.214 62.538 8.216 1.00 9.76 190 GLY L N 1
ATOM 2936 C CA . GLY A 1 190 ? -69.921 61.128 8.337 1.00 10.58 190 GLY L CA 1
ATOM 2937 C C . GLY A 1 190 ? -68.884 60.798 9.387 1.00 10.14 190 GLY L C 1
ATOM 2938 O O . GLY A 1 190 ? -68.791 59.660 9.844 1.00 10.96 190 GLY L O 1
ATOM 2942 N N . GLY A 1 191 ? -68.095 61.775 9.812 1.00 8.78 191 GLY L N 1
ATOM 2943 C CA . GLY A 1 191 ? -67.084 61.477 10.811 1.00 8.84 191 GLY L CA 1
ATOM 2944 C C . GLY A 1 191 ? -66.116 60.415 10.332 1.00 9.79 191 GLY L C 1
ATOM 2945 O O . GLY A 1 191 ? -65.697 60.382 9.162 1.00 8.70 191 GLY L O 1
ATOM 2949 N N . VAL A 1 192 ? -65.722 59.529 11.243 1.00 8.65 192 VAL L N 1
ATOM 2950 C CA . VAL A 1 192 ? -64.777 58.485 10.873 1.00 9.71 192 VAL L CA 1
ATOM 2951 C C . VAL A 1 192 ? -65.290 57.680 9.690 1.00 9.07 192 VAL L C 1
ATOM 2952 O O . VAL A 1 192 ? -64.493 57.141 8.908 1.00 10.53 192 VAL L O 1
ATOM 2965 N N . LEU A 1 193 ? -66.610 57.557 9.547 1.00 9.25 193 LEU L N 1
ATOM 2966 C CA . LEU A 1 193 ? -67.182 56.780 8.448 1.00 9.29 193 LEU L CA 1
ATOM 2967 C C . LEU A 1 193 ? -66.807 57.327 7.080 1.00 12.47 193 LEU L C 1
ATOM 2968 O O . LEU A 1 193 ? -66.852 56.572 6.099 1.00 13.23 193 LEU L O 1
ATOM 2984 N N . ILE A 1 194 ? -66.483 58.618 6.989 1.00 9.86 194 ILE L N 1
ATOM 2985 C CA . ILE A 1 194 ? -66.159 59.258 5.719 1.00 11.08 194 ILE L CA 1
ATOM 2986 C C . ILE A 1 194 ? -64.665 59.500 5.572 1.00 12.47 194 ILE L C 1
ATOM 2987 O O . ILE A 1 194 ? -64.137 59.330 4.465 1.00 15.76 194 ILE L O 1
ATOM 3003 N N . TYR A 1 195 ? -63.960 59.913 6.644 1.00 9.36 195 TYR L N 1
ATOM 3004 C CA . TYR A 1 195 ? -62.544 60.226 6.500 1.00 9.23 195 TYR L CA 1
ATOM 3005 C C . TYR A 1 195 ? -61.595 59.142 6.984 1.00 11.09 195 TYR L C 1
ATOM 3006 O O . TYR A 1 195 ? -60.414 59.157 6.600 1.00 11.97 195 TYR L O 1
ATOM 3024 N N . GLY A 1 196 ? -62.053 58.203 7.828 1.00 9.98 196 GLY L N 1
ATOM 3025 C CA . GLY A 1 196 ? -61.180 57.253 8.476 1.00 11.49 196 GLY L CA 1
ATOM 3026 C C . GLY A 1 196 ? -61.195 55.855 7.883 1.00 10.54 196 GLY L C 1
ATOM 3027 O O . GLY A 1 196 ? -60.152 55.343 7.476 1.00 11.80 196 GLY L O 1
ATOM 3031 N N . ILE A 1 197 ? -62.358 55.216 7.876 1.00 10.89 197 ILE L N 1
ATOM 3032 C CA . ILE A 1 197 ? -62.479 53.844 7.382 1.00 11.96 197 ILE L CA 1
ATOM 3033 C C . ILE A 1 197 ? -62.515 53.883 5.853 1.00 10.93 197 ILE L C 1
ATOM 3034 O O . ILE A 1 197 ? -63.407 54.533 5.279 1.00 11.50 197 ILE L O 1
ATOM 3050 N N . PRO A 1 198 ? -61.591 53.221 5.153 1.00 10.41 198 PRO L N 1
ATOM 3051 C CA . PRO A 1 198 ? -61.570 53.308 3.692 1.00 11.09 198 PRO L CA 1
ATOM 3052 C C . PRO A 1 198 ? -62.719 52.595 3.006 1.00 12.89 198 PRO L C 1
ATOM 3053 O O . PRO A 1 198 ? -63.393 51.715 3.556 1.00 12.09 198 PRO L O 1
ATOM 3064 N N . GLU A 1 199 ? -62.903 52.982 1.745 1.00 12.67 199 GLU L N 1
ATOM 3065 C CA . GLU A 1 199 ? -63.927 52.443 0.876 1.00 12.48 199 GLU L CA 1
ATOM 3066 C C . GLU A 1 199 ? -63.779 50.946 0.649 1.00 13.02 199 GLU L C 1
ATOM 3067 O O . GLU A 1 199 ? -64.768 50.295 0.299 1.00 15.93 199 GLU L O 1
ATOM 3079 N N . PHE A 1 200 ? -62.578 50.379 0.822 1.00 12.21 200 PHE L N 1
ATOM 3080 C CA . PHE A 1 200 ? -62.427 48.953 0.589 1.00 13.76 200 PHE L CA 1
ATOM 3081 C C . PHE A 1 200 ? -63.078 48.128 1.688 1.00 14.34 200 PHE L C 1
ATOM 3082 O O . PHE A 1 200 ? -63.238 46.915 1.513 1.00 14.63 200 PHE L O 1
ATOM 3099 N N . ARG A 1 201 ? -63.525 48.752 2.770 1.00 13.46 201 ARG L N 1
ATOM 3100 C CA . ARG A 1 201 ? -64.420 48.033 3.665 1.00 13.37 201 ARG L CA 1
ATOM 3101 C C . ARG A 1 201 ? -65.689 48.767 4.030 1.00 12.55 201 ARG L C 1
ATOM 3102 O O . ARG A 1 201 ? -66.634 48.110 4.466 1.00 12.64 201 ARG L O 1
ATOM 3123 N N . LEU A 1 202 ? -65.790 50.082 3.801 1.00 12.35 202 LEU L N 1
ATOM 3124 C CA . LEU A 1 202 ? -67.033 50.817 4.053 1.00 11.79 202 LEU L CA 1
ATOM 3125 C C . LEU A 1 202 ? -67.278 51.739 2.866 1.00 15.10 202 LEU L C 1
ATOM 3126 O O . LEU A 1 202 ? -66.782 52.876 2.845 1.00 14.26 202 LEU L O 1
ATOM 3142 N N . PRO A 1 203 ? -68.020 51.291 1.864 1.00 12.31 203 PRO L N 1
ATOM 3143 C CA . PRO A 1 203 ? -68.275 52.147 0.698 1.00 13.77 203 PRO L CA 1
ATOM 3144 C C . PRO A 1 203 ? -69.032 53.413 1.072 1.00 14.45 203 PRO L C 1
ATOM 3145 O O . PRO A 1 203 ? -69.959 53.387 1.883 1.00 15.45 203 PRO L O 1
ATOM 3156 N N . LYS A 1 204 ? -68.624 54.541 0.459 1.00 17.48 204 LYS L N 1
ATOM 3157 C CA . LYS A 1 204 ? -69.235 55.827 0.796 1.00 18.19 204 LYS L CA 1
ATOM 3158 C C . LYS A 1 204 ? -70.736 55.839 0.515 1.00 15.15 204 LYS L C 1
ATOM 3159 O O . LYS A 1 204 ? -71.478 56.551 1.204 1.00 16.79 204 LYS L O 1
ATOM 3178 N N . GLU A 1 205 ? -71.210 55.040 -0.447 1.00 16.17 205 GLU L N 1
ATOM 3179 C CA . GLU A 1 205 ? -72.648 54.957 -0.725 1.00 16.83 205 GLU L CA 1
ATOM 3180 C C . GLU A 1 205 ? -73.467 54.624 0.519 1.00 16.20 205 GLU L C 1
ATOM 3181 O O . GLU A 1 205 ? -74.618 55.066 0.657 1.00 17.59 205 GLU L O 1
ATOM 3193 N N . ILE A 1 206 ? -72.907 53.834 1.431 1.00 14.46 206 ILE L N 1
ATOM 3194 C CA . ILE A 1 206 ? -73.639 53.421 2.616 1.00 15.37 206 ILE L CA 1
ATOM 3195 C C . ILE A 1 206 ? -73.851 54.597 3.553 1.00 15.16 206 ILE L C 1
ATOM 3196 O O . ILE A 1 206 ? -74.884 54.693 4.221 1.00 21.53 206 ILE L O 1
ATOM 3212 N N . VAL A 1 207 ? -72.866 55.490 3.633 1.00 14.66 207 VAL L N 1
ATOM 3213 C CA . VAL A 1 207 ? -72.978 56.669 4.479 1.00 16.06 207 VAL L CA 1
ATOM 3214 C C . VAL A 1 207 ? -73.893 57.695 3.830 1.00 15.94 207 VAL L C 1
ATOM 3215 O O . VAL A 1 207 ? -74.782 58.283 4.477 1.00 18.65 207 VAL L O 1
ATOM 3228 N N . LYS A 1 208 ? -73.729 57.865 2.513 1.00 15.91 208 LYS L N 1
ATOM 3229 C CA . LYS A 1 208 ? -74.563 58.806 1.782 1.00 19.05 208 LYS L CA 1
ATOM 3230 C C . LYS A 1 208 ? -76.027 58.431 1.877 1.00 19.92 208 LYS L C 1
ATOM 3231 O O . LYS A 1 208 ? -76.893 59.313 1.953 1.00 19.80 208 LYS L O 1
ATOM 3250 N N . LYS A 1 209 ? -76.345 57.128 1.928 1.00 15.56 209 LYS L N 1
ATOM 3251 C CA . LYS A 1 209 ? -77.738 56.753 2.109 1.00 15.58 209 LYS L CA 1
ATOM 3252 C C . LYS A 1 209 ? -78.310 57.335 3.404 1.00 14.75 209 LYS L C 1
ATOM 3253 O O . LYS A 1 209 ? -79.476 57.751 3.446 1.00 16.57 209 LYS L O 1
ATOM 3272 N N . GLU A 1 210 ? -77.533 57.306 4.490 1.00 13.77 210 GLU L N 1
ATOM 3273 C CA . GLU A 1 210 ? -78.021 57.848 5.750 1.00 12.99 210 GLU L CA 1
ATOM 3274 C C . GLU A 1 210 ? -78.243 59.346 5.638 1.00 13.65 210 GLU L C 1
ATOM 3275 O O . GLU A 1 210 ? -79.192 59.879 6.227 1.00 14.47 210 GLU L O 1
ATOM 3287 N N . LEU A 1 211 ? -77.396 60.030 4.869 1.00 13.68 211 LEU L N 1
ATOM 3288 C CA . LEU A 1 211 ? -77.577 61.478 4.680 1.00 12.92 211 LEU L CA 1
ATOM 3289 C C . LEU A 1 211 ? -78.832 61.759 3.865 1.00 14.54 211 LEU L C 1
ATOM 3290 O O . LEU A 1 211 ? -79.573 62.719 4.146 1.00 17.22 211 LEU L O 1
ATOM 3306 N N . GLU A 1 212 ? -79.117 60.916 2.872 1.00 14.73 212 GLU L N 1
ATOM 3307 C CA . GLU A 1 212 ? -80.380 61.037 2.160 1.00 16.49 212 GLU L CA 1
ATOM 3308 C C . GLU A 1 212 ? -81.562 60.802 3.101 1.00 15.19 212 GLU L C 1
ATOM 3309 O O . GLU A 1 212 ? -82.568 61.526 3.051 1.00 17.17 212 GLU L O 1
ATOM 3321 N N . ASN A 1 213 ? -81.465 59.796 3.985 1.00 13.60 213 ASN L N 1
ATOM 3322 C CA . ASN A 1 213 ? -82.534 59.555 4.954 1.00 12.88 213 ASN L CA 1
ATOM 3323 C C . ASN A 1 213 ? -82.760 60.789 5.828 1.00 15.35 213 ASN L C 1
ATOM 3324 O O . ASN A 1 213 ? -83.910 61.158 6.120 1.00 14.65 213 ASN L O 1
ATOM 3335 N N . LEU A 1 214 ? -81.666 61.411 6.283 1.00 13.68 214 LEU L N 1
ATOM 3336 C CA . LEU A 1 214 ? -81.783 62.607 7.114 1.00 13.44 214 LEU L CA 1
ATOM 3337 C C . LEU A 1 214 ? -82.469 63.746 6.363 1.00 13.91 214 LEU L C 1
ATOM 3338 O O . LEU A 1 214 ? -83.304 64.458 6.950 1.00 16.42 214 LEU L O 1
ATOM 3354 N N . ARG A 1 215 ? -82.149 63.905 5.073 1.00 14.83 215 ARG L N 1
ATOM 3355 C CA . ARG A 1 215 ? -82.843 64.889 4.233 1.00 16.36 215 ARG L CA 1
ATOM 3356 C C . ARG A 1 215 ? -84.344 64.626 4.241 1.00 19.38 215 ARG L C 1
ATOM 3357 O O . ARG A 1 215 ? -85.151 65.549 4.446 1.00 18.27 215 ARG L O 1
ATOM 3378 N N . ARG A 1 216 ? -84.744 63.364 4.038 1.00 16.66 216 ARG L N 1
ATOM 3379 C CA . ARG A 1 216 ? -86.165 63.040 4.020 1.00 16.49 216 ARG L CA 1
ATOM 3380 C C . ARG A 1 216 ? -86.834 63.259 5.376 1.00 15.91 216 ARG L C 1
ATOM 3381 O O . ARG A 1 216 ? -88.029 63.573 5.445 1.00 18.69 216 ARG L O 1
ATOM 3402 N N . LEU A 1 217 ? -86.090 63.083 6.476 1.00 15.46 217 LEU L N 1
ATOM 3403 C CA . LEU A 1 217 ? -86.596 63.280 7.823 1.00 14.61 217 LEU L CA 1
ATOM 3404 C C . LEU A 1 217 ? -86.660 64.757 8.209 1.00 14.36 217 LEU L C 1
ATOM 3405 O O . LEU A 1 217 ? -87.202 65.070 9.277 1.00 19.71 217 LEU L O 1
ATOM 3421 N N . GLY A 1 218 ? -86.153 65.634 7.367 1.00 15.83 218 GLY L N 1
ATOM 3422 C CA . GLY A 1 218 ? -86.236 67.063 7.619 1.00 16.73 218 GLY L CA 1
ATOM 3423 C C . GLY A 1 218 ? -85.134 67.587 8.496 1.00 16.53 218 GLY L C 1
ATOM 3424 O O . GLY A 1 218 ? -85.254 68.705 9.021 1.00 17.87 218 GLY L O 1
ATOM 3428 N N . VAL A 1 219 ? -84.047 66.851 8.628 1.00 15.54 219 VAL L N 1
ATOM 3429 C CA . VAL A 1 219 ? -82.894 67.311 9.394 1.00 12.95 219 VAL L CA 1
ATOM 3430 C C . VAL A 1 219 ? -82.045 68.194 8.503 1.00 13.48 219 VAL L C 1
ATOM 3431 O O . VAL A 1 219 ? -81.795 67.881 7.329 1.00 17.06 219 VAL L O 1
ATOM 3444 N N . LYS A 1 220 ? -81.549 69.290 9.069 1.00 12.45 220 LYS L N 1
ATOM 3445 C CA . LYS A 1 220 ? -80.657 70.211 8.391 1.00 13.49 220 LYS L CA 1
ATOM 3446 C C . LYS A 1 220 ? -79.227 69.878 8.797 1.00 13.29 220 LYS L C 1
ATOM 3447 O O . LYS A 1 220 ? -78.970 69.589 9.966 1.00 13.73 220 LYS L O 1
ATOM 3466 N N . ILE A 1 221 ? -78.301 69.884 7.839 1.00 12.28 221 ILE L N 1
ATOM 3467 C CA . ILE A 1 221 ? -76.883 69.653 8.096 1.00 13.22 221 ILE L CA 1
ATOM 3468 C C . ILE A 1 221 ? -76.110 70.864 7.612 1.00 13.27 221 ILE L C 1
ATOM 3469 O O . ILE A 1 221 ? -76.204 71.251 6.433 1.00 17.69 221 ILE L O 1
ATOM 3485 N N . GLU A 1 222 ? -75.372 71.475 8.510 1.00 10.45 222 GLU L N 1
ATOM 3486 C CA . GLU A 1 222 ? -74.533 72.625 8.216 1.00 11.16 222 GLU L CA 1
ATOM 3487 C C . GLU A 1 222 ? -73.088 72.183 8.335 1.00 12.97 222 GLU L C 1
ATOM 3488 O O . GLU A 1 222 ? -72.567 72.022 9.450 1.00 12.88 222 GLU L O 1
ATOM 3500 N N . THR A 1 223 ? -72.417 72.038 7.191 1.00 10.50 223 THR L N 1
ATOM 3501 C CA . THR A 1 223 ? -71.006 71.734 7.133 1.00 9.17 223 THR L CA 1
ATOM 3502 C C . THR A 1 223 ? -70.175 73.010 7.223 1.00 8.48 223 THR L C 1
ATOM 3503 O O . THR A 1 223 ? -70.687 74.130 7.209 1.00 10.82 223 THR L O 1
ATOM 3514 N N . ASN A 1 224 ? -68.871 72.822 7.387 1.00 8.50 224 ASN L N 1
ATOM 3515 C CA . ASN A 1 224 ? -67.955 73.959 7.557 1.00 9.39 224 ASN L CA 1
ATOM 3516 C C . ASN A 1 224 ? -68.318 74.808 8.766 1.00 10.19 224 ASN L C 1
ATOM 3517 O O . ASN A 1 224 ? -68.185 76.039 8.765 1.00 11.20 224 ASN L O 1
ATOM 3528 N N . VAL A 1 225 ? -68.781 74.156 9.840 1.00 9.10 225 VAL L N 1
ATOM 3529 C CA . VAL A 1 225 ? -69.068 74.850 11.101 1.00 9.05 225 VAL L CA 1
ATOM 3530 C C . VAL A 1 225 ? -68.261 74.184 12.198 1.00 9.66 225 VAL L C 1
ATOM 3531 O O . VAL A 1 225 ? -68.592 73.070 12.638 1.00 9.69 225 VAL L O 1
ATOM 3544 N N . LEU A 1 226 ? -67.204 74.858 12.646 1.00 8.68 226 LEU L N 1
ATOM 3545 C CA . LEU A 1 226 ? -66.398 74.388 13.770 1.00 7.33 226 LEU L CA 1
ATOM 3546 C C . LEU A 1 226 ? -67.009 75.014 15.011 1.00 9.20 226 LEU L C 1
ATOM 3547 O O . LEU A 1 226 ? -66.806 76.204 15.296 1.00 9.89 226 LEU L O 1
ATOM 3563 N N . VAL A 1 227 ? -67.813 74.243 15.749 1.00 9.44 227 VAL L N 1
ATOM 3564 C CA . VAL A 1 227 ? -68.433 74.815 16.935 1.00 10.20 227 VAL L CA 1
ATOM 3565 C C . VAL A 1 227 ? -67.351 75.148 17.944 1.00 9.74 227 VAL L C 1
ATOM 3566 O O . VAL A 1 227 ? -66.399 74.386 18.146 1.00 10.53 227 VAL L O 1
ATOM 3579 N N . GLY A 1 228 ? -67.481 76.330 18.560 1.00 9.84 228 GLY L N 1
ATOM 3580 C CA . GLY A 1 228 ? -66.453 76.964 19.348 1.00 11.49 228 GLY L CA 1
ATOM 3581 C C . GLY A 1 228 ? -65.743 78.087 18.627 1.00 13.30 228 GLY L C 1
ATOM 3582 O O . GLY A 1 228 ? -65.123 78.938 19.282 1.00 14.55 228 GLY L O 1
ATOM 3586 N N . LYS A 1 229 ? -65.804 78.096 17.299 1.00 10.34 229 LYS L N 1
ATOM 3587 C CA . LYS A 1 229 ? -65.166 79.137 16.501 1.00 10.88 229 LYS L CA 1
ATOM 3588 C C . LYS A 1 229 ? -66.183 79.777 15.552 1.00 11.33 229 LYS L C 1
ATOM 3589 O O . LYS A 1 229 ? -66.479 80.973 15.657 1.00 11.53 229 LYS L O 1
ATOM 3608 N N . THR A 1 230 ? -66.743 78.979 14.635 1.00 9.04 230 THR L N 1
ATOM 3609 C CA . THR A 1 230 ? -67.692 79.484 13.648 1.00 10.04 230 THR L CA 1
ATOM 3610 C C . THR A 1 230 ? -68.983 79.953 14.308 1.00 11.06 230 THR L C 1
ATOM 3611 O O . THR A 1 230 ? -69.573 80.960 13.899 1.00 11.73 230 THR L O 1
ATOM 3622 N N . ILE A 1 231 ? -69.483 79.161 15.271 1.00 11.67 231 ILE L N 1
ATOM 3623 C CA . ILE A 1 231 ? -70.624 79.480 16.127 1.00 11.82 231 ILE L CA 1
ATOM 3624 C C . ILE A 1 231 ? -70.160 79.128 17.538 1.00 13.26 231 ILE L C 1
ATOM 3625 O O . ILE A 1 231 ? -69.482 78.111 17.733 1.00 14.94 231 ILE L O 1
ATOM 3641 N N . THR A 1 232 ? -70.481 79.963 18.506 1.00 11.35 232 THR L N 1
ATOM 3642 C CA . THR A 1 232 ? -70.077 79.653 19.871 1.00 12.58 232 THR L CA 1
ATOM 3643 C C . THR A 1 232 ? -71.101 78.744 20.531 1.00 13.66 232 THR L C 1
ATOM 3644 O O . THR A 1 232 ? -72.286 78.665 20.163 1.00 12.21 232 THR L O 1
ATOM 3655 N N . PHE A 1 233 ? -70.626 78.069 21.571 1.00 13.22 233 PHE L N 1
ATOM 3656 C CA . PHE A 1 233 ? -71.530 77.216 22.321 1.00 13.80 233 PHE L CA 1
ATOM 3657 C C . PHE A 1 233 ? -72.657 78.030 22.961 1.00 13.15 233 PHE L C 1
ATOM 3658 O O . PHE A 1 233 ? -73.819 77.594 22.980 1.00 15.38 233 PHE L O 1
ATOM 3675 N N . GLU A 1 234 ? -72.362 79.231 23.460 1.00 13.84 234 GLU L N 1
ATOM 3676 C CA . GLU A 1 234 ? -73.414 80.060 24.025 1.00 16.08 234 GLU L CA 1
ATOM 3677 C C . GLU A 1 234 ? -74.442 80.489 22.993 1.00 15.96 234 GLU L C 1
ATOM 3678 O O . GLU A 1 234 ? -75.634 80.557 23.316 1.00 16.07 234 GLU L O 1
ATOM 3690 N N . GLU A 1 235 ? -74.021 80.736 21.741 1.00 13.49 235 GLU L N 1
ATOM 3691 C CA . GLU A 1 235 ? -74.992 81.027 20.694 1.00 12.67 235 GLU L CA 1
ATOM 3692 C C . GLU A 1 235 ? -75.933 79.847 20.476 1.00 12.15 235 GLU L C 1
ATOM 3693 O O . GLU A 1 235 ? -77.150 80.039 20.281 1.00 14.26 235 GLU L O 1
ATOM 3705 N N . LEU A 1 236 ? -75.394 78.616 20.489 1.00 12.37 236 LEU L N 1
ATOM 3706 C CA . LEU A 1 236 ? -76.265 77.443 20.377 1.00 10.71 236 LEU L CA 1
ATOM 3707 C C . LEU A 1 236 ? -77.228 77.329 21.553 1.00 11.77 236 LEU L C 1
ATOM 3708 O O . LEU A 1 236 ? -78.418 77.014 21.377 1.00 13.79 236 LEU L O 1
ATOM 3724 N N . ARG A 1 237 ? -76.741 77.587 22.771 1.00 12.45 237 ARG L N 1
ATOM 3725 C CA . ARG A 1 237 ? -77.634 77.459 23.925 1.00 13.85 237 ARG L CA 1
ATOM 3726 C C . ARG A 1 237 ? -78.766 78.465 23.869 1.00 14.58 237 ARG L C 1
ATOM 3727 O O . ARG A 1 237 ? -79.881 78.172 24.334 1.00 17.30 237 ARG L O 1
ATOM 3748 N N . GLU A 1 238 ? -78.496 79.660 23.318 1.00 15.25 238 GLU L N 1
ATOM 3749 C CA . GLU A 1 238 ? -79.546 80.659 23.190 1.00 17.48 238 GLU L CA 1
ATOM 3750 C C . GLU A 1 238 ? -80.586 80.253 22.148 1.00 19.46 238 GLU L C 1
ATOM 3751 O O . GLU A 1 238 ? -81.786 80.512 22.334 1.00 23.44 238 GLU L O 1
ATOM 3763 N N . GLU A 1 239 ? -80.159 79.605 21.051 1.00 15.49 239 GLU L N 1
ATOM 3764 C CA . GLU A 1 239 ? -81.077 79.301 19.955 1.00 15.90 239 GLU L CA 1
ATOM 3765 C C . GLU A 1 239 ? -81.805 77.970 20.104 1.00 18.02 239 GLU L C 1
ATOM 3766 O O . GLU A 1 239 ? -82.917 77.826 19.588 1.00 22.03 239 GLU L O 1
ATOM 3778 N N . TYR A 1 240 ? -81.231 77.001 20.809 1.00 14.60 240 TYR L N 1
ATOM 3779 C CA . TYR A 1 240 ? -81.729 75.631 20.819 1.00 12.26 240 TYR L CA 1
ATOM 3780 C C . TYR A 1 240 ? -82.253 75.242 22.195 1.00 15.03 240 TYR L C 1
ATOM 3781 O O . TYR A 1 240 ? -81.809 75.768 23.221 1.00 15.85 240 TYR L O 1
ATOM 3799 N N . ASP A 1 241 ? -83.232 74.333 22.192 1.00 13.60 241 ASP L N 1
ATOM 3800 C CA . ASP A 1 241 ? -83.822 73.837 23.427 1.00 13.36 241 ASP L CA 1
ATOM 3801 C C . ASP A 1 241 ? -82.968 72.757 24.084 1.00 13.94 241 ASP L C 1
ATOM 3802 O O . ASP A 1 241 ? -83.041 72.570 25.309 1.00 15.12 241 ASP L O 1
ATOM 3811 N N . ALA A 1 242 ? -82.157 72.047 23.305 1.00 13.31 242 ALA L N 1
ATOM 3812 C CA . ALA A 1 242 ? -81.211 71.076 23.825 1.00 11.74 242 ALA L CA 1
ATOM 3813 C C . ALA A 1 242 ? -80.089 70.938 22.811 1.00 12.27 242 ALA L C 1
ATOM 3814 O O . ALA A 1 242 ? -80.222 71.312 21.640 1.00 12.98 242 ALA L O 1
ATOM 3821 N N . ILE A 1 243 ? -78.978 70.367 23.272 1.00 10.92 243 ILE L N 1
ATOM 3822 C CA . ILE A 1 243 ? -77.799 70.134 22.441 1.00 9.79 243 ILE L CA 1
ATOM 3823 C C . ILE A 1 243 ? -77.251 68.742 22.727 1.00 10.26 243 ILE L C 1
ATOM 3824 O O . ILE A 1 243 ? -77.216 68.318 23.887 1.00 10.78 243 ILE L O 1
ATOM 3840 N N . PHE A 1 244 ? -76.821 68.037 21.685 1.00 9.97 244 PHE L N 1
ATOM 3841 C CA . PHE A 1 244 ? -76.103 66.773 21.806 1.00 8.50 244 PHE L CA 1
ATOM 3842 C C . PHE A 1 244 ? -74.701 66.959 21.246 1.00 9.58 244 PHE L C 1
ATOM 3843 O O . PHE A 1 244 ? -74.541 67.384 20.097 1.00 10.77 244 PHE L O 1
ATOM 3860 N N . ILE A 1 245 ? -73.699 66.633 22.038 1.00 9.48 245 ILE L N 1
ATOM 3861 C CA . ILE A 1 245 ? -72.295 66.731 21.646 1.00 8.09 245 ILE L CA 1
ATOM 3862 C C . ILE A 1 245 ? -71.833 65.347 21.195 1.00 8.88 245 ILE L C 1
ATOM 3863 O O . ILE A 1 245 ? -71.759 64.410 21.998 1.00 10.30 245 ILE L O 1
ATOM 3879 N N . GLY A 1 246 ? -71.521 65.230 19.909 1.00 8.63 246 GLY L N 1
ATOM 3880 C CA . GLY A 1 246 ? -71.036 64.008 19.301 1.00 8.19 246 GLY L CA 1
ATOM 3881 C C . GLY A 1 246 ? -69.726 64.233 18.558 1.00 7.28 246 GLY L C 1
ATOM 3882 O O . GLY A 1 246 ? -69.581 63.853 17.389 1.00 9.08 246 GLY L O 1
ATOM 3886 N N . THR A 1 247 ? -68.753 64.828 19.240 1.00 8.36 247 THR L N 1
ATOM 3887 C CA . THR A 1 247 ? -67.542 65.361 18.618 1.00 8.94 247 THR L CA 1
ATOM 3888 C C . THR A 1 247 ? -66.410 64.356 18.527 1.00 9.11 247 THR L C 1
ATOM 3889 O O . THR A 1 247 ? -65.334 64.684 18.023 1.00 9.72 247 THR L O 1
ATOM 3900 N N . GLY A 1 248 ? -66.633 63.101 18.935 1.00 9.06 248 GLY L N 1
ATOM 3901 C CA . GLY A 1 248 ? -65.670 62.043 18.731 1.00 10.66 248 GLY L CA 1
ATOM 3902 C C . GLY A 1 248 ? -64.363 62.207 19.485 1.00 10.34 248 GLY L C 1
ATOM 3903 O O . GLY A 1 248 ? -64.250 62.922 20.478 1.00 10.59 248 GLY L O 1
ATOM 3907 N N . ALA A 1 249 ? -63.347 61.505 18.973 1.00 10.37 249 ALA L N 1
ATOM 3908 C CA . ALA A 1 249 ? -61.996 61.499 19.521 1.00 11.00 249 ALA L CA 1
ATOM 3909 C C . ALA A 1 249 ? -61.039 61.635 18.334 1.00 15.33 249 ALA L C 1
ATOM 3910 O O . ALA A 1 249 ? -60.385 60.682 17.924 1.00 19.44 249 ALA L O 1
ATOM 3917 N N . GLY A 1 250 ? -60.933 62.832 17.829 1.00 16.60 250 GLY L N 1
ATOM 3918 C CA . GLY A 1 250 ? -60.351 63.022 16.515 1.00 15.51 250 GLY L CA 1
ATOM 3919 C C . GLY A 1 250 ? -58.933 63.542 16.468 1.00 14.52 250 GLY L C 1
ATOM 3920 O O . GLY A 1 250 ? -58.493 63.858 15.360 1.00 16.54 250 GLY L O 1
ATOM 3924 N N . THR A 1 251 ? -58.200 63.681 17.616 1.00 14.47 251 THR L N 1
ATOM 3925 C CA . THR A 1 251 ? -56.830 64.219 17.682 1.00 13.92 251 THR L CA 1
ATOM 3926 C C . THR A 1 251 ? -55.873 63.045 17.717 1.00 17.24 251 THR L C 1
ATOM 3927 O O . THR A 1 251 ? -56.127 62.063 18.414 1.00 19.26 251 THR L O 1
ATOM 3938 N N . PRO A 1 252 ? -54.755 63.058 17.013 1.00 13.65 252 PRO L N 1
ATOM 3939 C CA . PRO A 1 252 ? -53.853 61.917 17.056 1.00 14.70 252 PRO L CA 1
ATOM 3940 C C . PRO A 1 252 ? -53.031 61.910 18.329 1.00 17.70 252 PRO L C 1
ATOM 3941 O O . PRO A 1 252 ? -52.587 62.952 18.825 1.00 22.76 252 PRO L O 1
ATOM 3952 N N . ARG A 1 253 ? -52.826 60.719 18.871 1.00 18.69 253 ARG L N 1
ATOM 3953 C CA . ARG A 1 253 ? -51.838 60.544 19.920 1.00 21.04 253 ARG L CA 1
ATOM 3954 C C . ARG A 1 253 ? -50.465 60.484 19.251 1.00 23.12 253 ARG L C 1
ATOM 3955 O O . ARG A 1 253 ? -50.271 59.731 18.295 1.00 25.20 253 ARG L O 1
ATOM 3976 N N . ILE A 1 254 ? -49.532 61.326 19.684 1.00 27.98 254 ILE L N 1
ATOM 3977 C CA . ILE A 1 254 ? -48.181 61.252 19.130 1.00 35.94 254 ILE L CA 1
ATOM 3978 C C . ILE A 1 254 ? -47.181 61.162 20.271 1.00 36.86 254 ILE L C 1
ATOM 3979 O O . ILE A 1 254 ? -47.193 61.990 21.186 1.00 43.35 254 ILE L O 1
ATOM 3995 N N . TYR A 1 255 ? -46.423 60.220 20.233 1.00 34.31 255 TYR L N 1
ATOM 3996 C CA . TYR A 1 255 ? -45.394 59.943 21.211 1.00 27.48 255 TYR L CA 1
ATOM 3997 C C . TYR A 1 255 ? -44.149 60.733 20.839 1.00 25.38 255 TYR L C 1
ATOM 3998 O O . TYR A 1 255 ? -43.861 60.907 19.652 1.00 25.33 255 TYR L O 1
ATOM 4016 N N . PRO A 1 256 ? -43.405 61.245 21.810 1.00 27.24 256 PRO L N 1
ATOM 4017 C CA . PRO A 1 256 ? -42.268 62.129 21.490 1.00 32.66 256 PRO L CA 1
ATOM 4018 C C . PRO A 1 256 ? -41.023 61.361 21.057 1.00 32.69 256 PRO L C 1
ATOM 4019 O O . PRO A 1 256 ? -39.960 61.424 21.691 1.00 32.39 256 PRO L O 1
ATOM 4030 N N . TRP A 1 257 ? -41.147 60.623 19.959 1.00 27.29 257 TRP L N 1
ATOM 4031 C CA . TRP A 1 257 ? -39.986 59.982 19.361 1.00 27.34 257 TRP L CA 1
ATOM 4032 C C . TRP A 1 257 ? -39.116 61.040 18.695 1.00 26.23 257 TRP L C 1
ATOM 4033 O O . TRP A 1 257 ? -39.624 61.859 17.922 1.00 23.45 257 TRP L O 1
ATOM 4054 N N . PRO A 1 258 ? -37.812 61.052 18.937 1.00 23.23 258 PRO L N 1
ATOM 4055 C CA . PRO A 1 258 ? -36.944 61.897 18.114 1.00 23.48 258 PRO L CA 1
ATOM 4056 C C . PRO A 1 258 ? -37.135 61.587 16.634 1.00 21.36 258 PRO L C 1
ATOM 4057 O O . PRO A 1 258 ? -37.287 60.426 16.230 1.00 22.68 258 PRO L O 1
ATOM 4068 N N . GLY A 1 259 ? -37.157 62.654 15.828 1.00 22.28 259 GLY L N 1
ATOM 4069 C CA . GLY A 1 259 ? -37.284 62.542 14.393 1.00 20.95 259 GLY L CA 1
ATOM 4070 C C . GLY A 1 259 ? -38.705 62.449 13.854 1.00 19.07 259 GLY L C 1
ATOM 4071 O O . GLY A 1 259 ? -38.863 62.293 12.641 1.00 20.07 259 GLY L O 1
ATOM 4075 N N . VAL A 1 260 ? -39.735 62.545 14.708 1.00 17.82 260 VAL L N 1
ATOM 4076 C CA . VAL A 1 260 ? -41.114 62.343 14.273 1.00 18.01 260 VAL L CA 1
ATOM 4077 C C . VAL A 1 260 ? -41.590 63.401 13.295 1.00 17.49 260 VAL L C 1
ATOM 4078 O O . VAL A 1 260 ? -42.626 63.182 12.648 1.00 18.00 260 VAL L O 1
ATOM 4091 N N . ASN A 1 261 ? -40.874 64.525 13.145 1.00 17.69 261 ASN L N 1
ATOM 4092 C CA . ASN A 1 261 ? -41.273 65.558 12.197 1.00 16.74 261 ASN L CA 1
ATOM 4093 C C . ASN A 1 261 ? -40.502 65.482 10.886 1.00 18.90 261 ASN L C 1
ATOM 4094 O O . ASN A 1 261 ? -40.661 66.376 10.049 1.00 19.04 261 ASN L O 1
ATOM 4105 N N . LEU A 1 262 ? -39.699 64.429 10.676 1.00 18.71 262 LEU L N 1
ATOM 4106 C CA . LEU A 1 262 ? -39.077 64.211 9.379 1.00 18.11 262 LEU L CA 1
ATOM 4107 C C . LEU A 1 262 ? -40.138 64.069 8.294 1.00 18.75 262 LEU L C 1
ATOM 4108 O O . LEU A 1 262 ? -41.252 63.602 8.531 1.00 18.03 262 LEU L O 1
ATOM 4124 N N . ASN A 1 263 ? -39.781 64.473 7.080 1.00 18.34 263 ASN L N 1
ATOM 4125 C CA . ASN A 1 263 ? -40.690 64.284 5.964 1.00 17.41 263 ASN L CA 1
ATOM 4126 C C . ASN A 1 263 ? -40.903 62.799 5.712 1.00 17.89 263 ASN L C 1
ATOM 4127 O O . ASN A 1 263 ? -39.972 61.994 5.837 1.00 20.98 263 ASN L O 1
ATOM 4138 N N . GLY A 1 264 ? -42.124 62.452 5.321 1.00 17.53 264 GLY L N 1
ATOM 4139 C CA . GLY A 1 264 ? -42.524 61.084 5.088 1.00 18.19 264 GLY L CA 1
ATOM 4140 C C . GLY A 1 264 ? -43.179 60.424 6.276 1.00 18.24 264 GLY L C 1
ATOM 4141 O O . GLY A 1 264 ? -43.545 59.246 6.187 1.00 20.59 264 GLY L O 1
ATOM 4145 N N . ILE A 1 265 ? -43.341 61.138 7.385 1.00 15.53 265 ILE L N 1
ATOM 4146 C CA . ILE A 1 265 ? -44.030 60.628 8.565 1.00 13.86 265 ILE L CA 1
ATOM 4147 C C . ILE A 1 265 ? -45.395 61.296 8.642 1.00 13.86 265 ILE L C 1
ATOM 4148 O O . ILE A 1 265 ? -45.498 62.530 8.732 1.00 15.73 265 ILE L O 1
ATOM 4164 N N . TYR A 1 266 ? -46.443 60.485 8.642 1.00 14.11 266 TYR L N 1
ATOM 4165 C CA . TYR A 1 266 ? -47.812 60.965 8.729 1.00 12.56 266 TYR L CA 1
ATOM 4166 C C . TYR A 1 266 ? -48.465 60.388 9.974 1.00 13.87 266 TYR L C 1
ATOM 4167 O O . TYR A 1 266 ? -48.250 59.226 10.304 1.00 15.31 266 TYR L O 1
ATOM 4185 N N . SER A 1 267 ? -49.359 61.148 10.599 1.00 11.73 267 SER L N 1
ATOM 4186 C CA . SER A 1 267 ? -50.345 60.497 11.457 1.00 11.66 267 SER L CA 1
ATOM 4187 C C . SER A 1 267 ? -51.284 59.684 10.576 1.00 11.97 267 SER L C 1
ATOM 4188 O O . SER A 1 267 ? -51.542 60.015 9.408 1.00 11.39 267 SER L O 1
ATOM 4196 N N . ALA A 1 268 ? -51.860 58.620 11.145 1.00 12.68 268 ALA L N 1
ATOM 4197 C CA . ALA A 1 268 ? -52.872 57.905 10.402 1.00 11.99 268 ALA L CA 1
ATOM 4198 C C . ALA A 1 268 ? -54.037 58.822 10.033 1.00 9.62 268 ALA L C 1
ATOM 4199 O O . ALA A 1 268 ? -54.601 58.704 8.942 1.00 11.29 268 ALA L O 1
ATOM 4206 N N . ASN A 1 269 ? -54.428 59.743 10.928 1.00 10.72 269 ASN L N 1
ATOM 4207 C CA . ASN A 1 269 ? -55.539 60.629 10.581 1.00 9.46 269 ASN L CA 1
ATOM 4208 C C . ASN A 1 269 ? -55.211 61.451 9.340 1.00 10.39 269 ASN L C 1
ATOM 4209 O O . ASN A 1 269 ? -56.068 61.626 8.478 1.00 10.08 269 ASN L O 1
ATOM 4220 N N . GLU A 1 270 ? -53.979 61.967 9.221 1.00 10.34 270 GLU L N 1
ATOM 4221 C CA . GLU A 1 270 ? -53.662 62.751 8.027 1.00 9.26 270 GLU L CA 1
ATOM 4222 C C . GLU A 1 270 ? -53.668 61.871 6.785 1.00 9.57 270 GLU L C 1
ATOM 4223 O O . GLU A 1 270 ? -54.239 62.221 5.752 1.00 10.12 270 GLU L O 1
ATOM 4235 N N . PHE A 1 271 ? -53.008 60.722 6.876 1.00 10.40 271 PHE L N 1
ATOM 4236 C CA . PHE A 1 271 ? -52.891 59.834 5.735 1.00 10.49 271 PHE L CA 1
ATOM 4237 C C . PHE A 1 271 ? -54.273 59.399 5.251 1.00 11.25 271 PHE L C 1
ATOM 4238 O O . PHE A 1 271 ? -54.589 59.456 4.052 1.00 10.86 271 PHE L O 1
ATOM 4255 N N . LEU A 1 272 ? -55.105 58.926 6.189 1.00 10.27 272 LEU L N 1
ATOM 4256 C CA . LEU A 1 272 ? -56.437 58.448 5.861 1.00 9.92 272 LEU L CA 1
ATOM 4257 C C . LEU A 1 272 ? -57.344 59.579 5.394 1.00 9.58 272 LEU L C 1
ATOM 4258 O O . LEU A 1 272 ? -58.147 59.385 4.493 1.00 10.80 272 LEU L O 1
ATOM 4274 N N . THR A 1 273 ? -57.241 60.772 5.996 1.00 9.60 273 THR L N 1
ATOM 4275 C CA . THR A 1 273 ? -58.060 61.885 5.519 1.00 8.83 273 THR L CA 1
ATOM 4276 C C . THR A 1 273 ? -57.711 62.226 4.074 1.00 9.97 273 THR L C 1
ATOM 4277 O O . THR A 1 273 ? -58.597 62.434 3.235 1.00 10.40 273 THR L O 1
ATOM 4288 N N . ARG A 1 274 ? -56.416 62.280 3.763 1.00 10.11 274 ARG L N 1
ATOM 4289 C CA . ARG A 1 274 ? -56.009 62.559 2.393 1.00 9.91 274 ARG L CA 1
ATOM 4290 C C . ARG A 1 274 ? -56.551 61.506 1.437 1.00 10.95 274 ARG L C 1
ATOM 4291 O O . ARG A 1 274 ? -57.063 61.838 0.363 1.00 12.15 274 ARG L O 1
ATOM 4312 N N . ILE A 1 275 ? -56.407 60.229 1.794 1.00 11.29 275 ILE L N 1
ATOM 4313 C CA . ILE A 1 275 ? -56.879 59.133 0.941 1.00 13.51 275 ILE L CA 1
ATOM 4314 C C . ILE A 1 275 ? -58.400 59.144 0.812 1.00 11.34 275 ILE L C 1
ATOM 4315 O O . ILE A 1 275 ? -58.955 59.130 -0.289 1.00 12.29 275 ILE L O 1
ATOM 4331 N N . ASN A 1 276 ? -59.101 59.136 1.936 1.00 11.46 276 ASN L N 1
ATOM 4332 C CA . ASN A 1 276 ? -60.526 58.829 1.956 1.00 12.63 276 ASN L CA 1
ATOM 4333 C C . ASN A 1 276 ? -61.379 60.053 1.685 1.00 12.73 276 ASN L C 1
ATOM 4334 O O . ASN A 1 276 ? -62.309 60.003 0.872 1.00 15.54 276 ASN L O 1
ATOM 4345 N N . LEU A 1 277 ? -61.115 61.149 2.404 1.00 11.41 277 LEU L N 1
ATOM 4346 C CA . LEU A 1 277 ? -61.924 62.335 2.260 1.00 11.16 277 LEU L CA 1
ATOM 4347 C C . LEU A 1 277 ? -61.524 63.100 1.014 1.00 10.79 277 LEU L C 1
ATOM 4348 O O . LEU A 1 277 ? -62.389 63.543 0.252 1.00 13.28 277 LEU L O 1
ATOM 4364 N N . MET A 1 278 ? -60.219 63.230 0.781 1.00 10.28 278 MET L N 1
ATOM 4365 C CA . MET A 1 278 ? -59.730 64.064 -0.307 1.00 10.46 278 MET L CA 1
ATOM 4366 C C . MET A 1 278 ? -59.433 63.287 -1.573 1.00 12.08 278 MET L C 1
ATOM 4367 O O . MET A 1 278 ? -59.121 63.888 -2.602 1.00 12.53 278 MET L O 1
ATOM 4381 N N . LYS A 1 279 ? -59.601 61.965 -1.556 1.00 11.96 279 LYS L N 1
ATOM 4382 C CA . LYS A 1 279 ? -59.391 61.120 -2.734 1.00 12.86 279 LYS L CA 1
ATOM 4383 C C . LYS A 1 279 ? -57.998 61.290 -3.341 1.00 10.91 279 LYS L C 1
ATOM 4384 O O . LYS A 1 279 ? -57.813 61.240 -4.560 1.00 12.72 279 LYS L O 1
ATOM 4403 N N . ALA A 1 280 ? -56.990 61.396 -2.480 1.00 11.95 280 ALA L N 1
ATOM 4404 C CA . ALA A 1 280 ? -55.621 61.583 -2.955 1.00 11.64 280 ALA L CA 1
ATOM 4405 C C . ALA A 1 280 ? -55.098 60.394 -3.746 1.00 13.10 280 ALA L C 1
ATOM 4406 O O . ALA A 1 280 ? -54.155 60.544 -4.521 1.00 14.69 280 ALA L O 1
ATOM 4413 N N . TYR A 1 281 ? -55.693 59.209 -3.578 1.00 13.99 281 TYR L N 1
ATOM 4414 C CA . TYR A 1 281 ? -55.297 58.081 -4.405 1.00 14.06 281 TYR L CA 1
ATOM 4415 C C . TYR A 1 281 ? -55.662 58.274 -5.870 1.00 14.28 281 TYR L C 1
ATOM 4416 O O . TYR A 1 281 ? -55.158 57.532 -6.721 1.00 17.09 281 TYR L O 1
ATOM 4434 N N . LYS A 1 282 ? -56.514 59.256 -6.178 1.00 13.31 282 LYS L N 1
ATOM 4435 C CA . LYS A 1 282 ? -56.869 59.622 -7.536 1.00 12.95 282 LYS L CA 1
ATOM 4436 C C . LYS A 1 282 ? -56.120 60.861 -7.999 1.00 15.16 282 LYS L C 1
ATOM 4437 O O . LYS A 1 282 ? -56.447 61.404 -9.054 1.00 18.74 282 LYS L O 1
ATOM 4456 N N . PHE A 1 283 ? -55.109 61.305 -7.258 1.00 13.39 283 PHE L N 1
ATOM 4457 C CA . PHE A 1 283 ? -54.297 62.418 -7.746 1.00 14.44 283 PHE L CA 1
ATOM 4458 C C . PHE A 1 283 ? -53.669 62.037 -9.088 1.00 15.71 283 PHE L C 1
ATOM 4459 O O . PHE A 1 283 ? -53.202 60.899 -9.256 1.00 17.00 283 PHE L O 1
ATOM 4476 N N . PRO A 1 284 ? -53.608 62.951 -10.066 1.00 13.52 284 PRO L N 1
ATOM 4477 C CA . PRO A 1 284 ? -53.999 64.365 -10.041 1.00 12.79 284 PRO L CA 1
ATOM 4478 C C . PRO A 1 284 ? -55.386 64.674 -10.582 1.00 14.55 284 PRO L C 1
ATOM 4479 O O . PRO A 1 284 ? -55.713 65.838 -10.791 1.00 14.16 284 PRO L O 1
ATOM 4490 N N . GLU A 1 285 ? -56.228 63.663 -10.777 1.00 15.06 285 GLU L N 1
ATOM 4491 C CA . GLU A 1 285 ? -57.626 63.956 -11.068 1.00 14.68 285 GLU L CA 1
ATOM 4492 C C . GLU A 1 285 ? -58.238 64.766 -9.938 1.00 15.06 285 GLU L C 1
ATOM 4493 O O . GLU A 1 285 ? -58.972 65.735 -10.177 1.00 15.92 285 GLU L O 1
ATOM 4505 N N . TYR A 1 286 ? -57.950 64.374 -8.697 1.00 12.39 286 TYR L N 1
ATOM 4506 C CA . TYR A 1 286 ? -58.221 65.178 -7.520 1.00 12.69 286 TYR L CA 1
ATOM 4507 C C . TYR A 1 286 ? -56.939 65.900 -7.137 1.00 11.65 286 TYR L C 1
ATOM 4508 O O . TYR A 1 286 ? -55.837 65.416 -7.408 1.00 12.51 286 TYR L O 1
ATOM 4526 N N . ASP A 1 287 ? -57.095 67.067 -6.514 1.00 11.02 287 ASP L N 1
ATOM 4527 C CA . ASP A 1 287 ? -55.973 67.984 -6.342 1.00 9.69 287 ASP L CA 1
ATOM 4528 C C . ASP A 1 287 ? -55.121 67.703 -5.106 1.00 10.95 287 ASP L C 1
ATOM 4529 O O . ASP A 1 287 ? -53.963 68.153 -5.066 1.00 11.69 287 ASP L O 1
ATOM 4538 N N . THR A 1 288 ? -55.620 66.996 -4.088 1.00 10.68 288 THR L N 1
ATOM 4539 C CA . THR A 1 288 ? -54.831 66.760 -2.877 1.00 10.11 288 THR L CA 1
ATOM 4540 C C . THR A 1 288 ? -53.772 65.705 -3.155 1.00 11.29 288 THR L C 1
ATOM 4541 O O . THR A 1 288 ? -54.120 64.585 -3.555 1.00 11.36 288 THR L O 1
ATOM 4552 N N . PRO A 1 289 ? -52.491 65.990 -2.939 1.00 10.66 289 PRO L N 1
ATOM 4553 C CA . PRO A 1 289 ? -51.464 64.971 -3.153 1.00 10.70 289 PRO L CA 1
ATOM 4554 C C . PRO A 1 289 ? -51.313 64.033 -1.952 1.00 11.29 289 PRO L C 1
ATOM 4555 O O . PRO A 1 289 ? -51.766 64.287 -0.851 1.00 11.82 289 PRO L O 1
ATOM 4566 N N . ILE A 1 290 ? -50.649 62.916 -2.208 1.00 13.44 290 ILE L N 1
ATOM 4567 C CA . ILE A 1 290 ? -50.171 62.035 -1.147 1.00 14.20 290 ILE L CA 1
ATOM 4568 C C . ILE A 1 290 ? -48.890 61.395 -1.653 1.00 14.00 290 ILE L C 1
ATOM 4569 O O . ILE A 1 290 ? -48.713 61.194 -2.867 1.00 15.39 290 ILE L O 1
ATOM 4585 N N . LYS A 1 291 ? -47.958 61.120 -0.741 1.00 15.17 291 LYS L N 1
ATOM 4586 C CA . LYS A 1 291 ? -46.641 60.622 -1.129 1.00 17.51 291 LYS L CA 1
ATOM 4587 C C . LYS A 1 291 ? -46.287 59.427 -0.257 1.00 21.52 291 LYS L C 1
ATOM 4588 O O . LYS A 1 291 ? -46.245 59.545 0.974 1.00 23.20 291 LYS L O 1
ATOM 4607 N N . VAL A 1 292 ? -46.039 58.278 -0.887 1.00 20.50 292 VAL L N 1
ATOM 4608 C CA . VAL A 1 292 ? -45.444 57.131 -0.213 1.00 22.60 292 VAL L CA 1
ATOM 4609 C C . VAL A 1 292 ? -44.177 56.755 -0.961 1.00 22.67 292 VAL L C 1
ATOM 4610 O O . VAL A 1 292 ? -44.118 56.845 -2.192 1.00 24.53 292 VAL L O 1
ATOM 4623 N N . GLY A 1 293 ? -43.167 56.335 -0.211 1.00 22.53 293 GLY L N 1
ATOM 4624 C CA . GLY A 1 293 ? -41.935 55.841 -0.786 1.00 23.99 293 GLY L CA 1
ATOM 4625 C C . GLY A 1 293 ? -42.049 54.370 -1.124 1.00 27.44 293 GLY L C 1
ATOM 4626 O O . GLY A 1 293 ? -43.131 53.787 -1.158 1.00 25.61 293 GLY L O 1
ATOM 4630 N N . LYS A 1 294 ? -40.895 53.751 -1.367 1.00 25.52 294 LYS L N 1
ATOM 4631 C CA . LYS A 1 294 ? -40.916 52.342 -1.728 1.00 23.41 294 LYS L CA 1
ATOM 4632 C C . LYS A 1 294 ? -41.267 51.454 -0.544 1.00 24.16 294 LYS L C 1
ATOM 4633 O O . LYS A 1 294 ? -41.889 50.404 -0.734 1.00 25.56 294 LYS L O 1
ATOM 4652 N N . ARG A 1 295 ? -40.887 51.849 0.668 1.00 24.50 295 ARG L N 1
ATOM 4653 C CA . ARG A 1 295 ? -41.146 51.041 1.854 1.00 24.34 295 ARG L CA 1
ATOM 4654 C C . ARG A 1 295 ? -41.779 51.884 2.955 1.00 22.98 295 ARG L C 1
ATOM 4655 O O . ARG A 1 295 ? -41.232 52.917 3.366 1.00 22.17 295 ARG L O 1
ATOM 4676 N N . VAL A 1 296 ? -42.930 51.414 3.443 1.00 20.32 296 VAL L N 1
ATOM 4677 C CA . VAL A 1 296 ? -43.762 52.115 4.406 1.00 18.56 296 VAL L CA 1
ATOM 4678 C C . VAL A 1 296 ? -43.822 51.299 5.690 1.00 21.75 296 VAL L C 1
ATOM 4679 O O . VAL A 1 296 ? -44.080 50.089 5.650 1.00 22.58 296 VAL L O 1
ATOM 4692 N N . ALA A 1 297 ? -43.627 51.961 6.819 1.00 17.89 297 ALA L N 1
ATOM 4693 C CA . ALA A 1 297 ? -43.874 51.377 8.129 1.00 19.79 297 ALA L CA 1
ATOM 4694 C C . ALA A 1 297 ? -45.164 51.955 8.697 1.00 19.77 297 ALA L C 1
ATOM 4695 O O . ALA A 1 297 ? -45.375 53.161 8.639 1.00 20.39 297 ALA L O 1
ATOM 4702 N N . VAL A 1 298 ? -46.010 51.110 9.270 1.00 16.60 298 VAL L N 1
ATOM 4703 C CA . VAL A 1 298 ? -47.192 51.558 10.000 1.00 15.65 298 VAL L CA 1
ATOM 4704 C C . VAL A 1 298 ? -47.039 51.103 11.443 1.00 17.62 298 VAL L C 1
ATOM 4705 O O . VAL A 1 298 ? -46.852 49.907 11.705 1.00 19.39 298 VAL L O 1
ATOM 4718 N N . ILE A 1 299 ? -47.087 52.050 12.372 1.00 16.66 299 ILE L N 1
ATOM 4719 C CA . ILE A 1 299 ? -46.838 51.796 13.789 1.00 14.67 299 ILE L CA 1
ATOM 4720 C C . ILE A 1 299 ? -48.187 51.592 14.471 1.00 17.69 299 ILE L C 1
ATOM 4721 O O . ILE A 1 299 ? -48.985 52.532 14.579 1.00 16.72 299 ILE L O 1
ATOM 4737 N N . GLY A 1 300 ? -48.439 50.373 14.954 1.00 16.85 300 GLY L N 1
ATOM 4738 C CA . GLY A 1 300 ? -49.638 50.057 15.702 1.00 16.69 300 GLY L CA 1
ATOM 4739 C C . GLY A 1 300 ? -50.275 48.771 15.228 1.00 18.05 300 GLY L C 1
ATOM 4740 O O . GLY A 1 300 ? -49.812 48.117 14.295 1.00 19.57 300 GLY L O 1
ATOM 4744 N N . GLY A 1 301 ? -51.386 48.411 15.895 1.00 17.91 301 GLY L N 1
ATOM 4745 C CA . GLY A 1 301 ? -51.992 47.110 15.648 1.00 18.65 301 GLY L CA 1
ATOM 4746 C C . GLY A 1 301 ? -53.505 47.085 15.664 1.00 18.17 301 GLY L C 1
ATOM 4747 O O . GLY A 1 301 ? -54.123 46.019 15.713 1.00 19.06 301 GLY L O 1
ATOM 4751 N N . GLY A 1 302 ? -54.120 48.257 15.601 1.00 15.40 302 GLY L N 1
ATOM 4752 C CA . GLY A 1 302 ? -55.557 48.361 15.587 1.00 15.25 302 GLY L CA 1
ATOM 4753 C C . GLY A 1 302 ? -56.117 48.548 14.193 1.00 14.67 302 GLY L C 1
ATOM 4754 O O . GLY A 1 302 ? -55.421 48.412 13.182 1.00 15.29 302 GLY L O 1
ATOM 4758 N N . ASN A 1 303 ? -57.416 48.835 14.148 1.00 14.62 303 ASN L N 1
ATOM 4759 C CA . ASN A 1 303 ? -58.072 49.024 12.855 1.00 14.44 303 ASN L CA 1
ATOM 4760 C C . ASN A 1 303 ? -57.451 50.176 12.088 1.00 14.16 303 ASN L C 1
ATOM 4761 O O . ASN A 1 303 ? -57.319 50.105 10.866 1.00 14.47 303 ASN L O 1
ATOM 4772 N N . THR A 1 304 ? -57.091 51.255 12.784 1.00 13.34 304 THR L N 1
ATOM 4773 C CA . THR A 1 304 ? -56.486 52.401 12.110 1.00 14.40 304 THR L CA 1
ATOM 4774 C C . THR A 1 304 ? -55.204 51.983 11.412 1.00 14.30 304 THR L C 1
ATOM 4775 O O . THR A 1 304 ? -54.984 52.309 10.235 1.00 14.19 304 THR L O 1
ATOM 4786 N N . ALA A 1 305 ? -54.362 51.214 12.112 1.00 14.44 305 ALA L N 1
ATOM 4787 C CA . ALA A 1 305 ? -53.133 50.727 11.516 1.00 13.94 305 ALA L CA 1
ATOM 4788 C C . ALA A 1 305 ? -53.421 49.872 10.291 1.00 15.74 305 ALA L C 1
ATOM 4789 O O . ALA A 1 305 ? -52.754 50.013 9.255 1.00 15.81 305 ALA L O 1
ATOM 4796 N N . MET A 1 306 ? -54.382 48.936 10.400 1.00 14.40 306 MET L N 1
ATOM 4797 C CA . MET A 1 306 ? -54.691 48.068 9.259 1.00 14.80 306 MET L CA 1
ATOM 4798 C C . MET A 1 306 ? -55.164 48.876 8.059 1.00 15.54 306 MET L C 1
ATOM 4799 O O . MET A 1 306 ? -54.762 48.601 6.920 1.00 14.67 306 MET L O 1
ATOM 4813 N N . ASP A 1 307 ? -56.041 49.857 8.293 1.00 14.40 307 ASP L N 1
ATOM 4814 C CA . ASP A 1 307 ? -56.547 50.705 7.217 1.00 12.30 307 ASP L CA 1
ATOM 4815 C C . ASP A 1 307 ? -55.418 51.499 6.572 1.00 13.80 307 ASP L C 1
ATOM 4816 O O . ASP A 1 307 ? -55.348 51.594 5.344 1.00 13.07 307 ASP L O 1
ATOM 4825 N N . ALA A 1 308 ? -54.525 52.071 7.380 1.00 13.44 308 ALA L N 1
ATOM 4826 C CA . ALA A 1 308 ? -53.401 52.816 6.806 1.00 13.35 308 ALA L CA 1
ATOM 4827 C C . ALA A 1 308 ? -52.485 51.904 5.993 1.00 14.57 308 ALA L C 1
ATOM 4828 O O . ALA A 1 308 ? -52.068 52.262 4.880 1.00 15.39 308 ALA L O 1
ATOM 4835 N N . ALA A 1 309 ? -52.166 50.719 6.528 1.00 14.65 309 ALA L N 1
ATOM 4836 C CA . ALA A 1 309 ? -51.284 49.788 5.831 1.00 15.67 309 ALA L CA 1
ATOM 4837 C C . ALA A 1 309 ? -51.876 49.351 4.496 1.00 16.54 309 ALA L C 1
ATOM 4838 O O . ALA A 1 309 ? -51.187 49.345 3.470 1.00 18.21 309 ALA L O 1
ATOM 4845 N N . ARG A 1 310 ? -53.167 48.990 4.491 1.00 15.27 310 ARG L N 1
ATOM 4846 C CA . ARG A 1 310 ? -53.795 48.508 3.267 1.00 13.52 310 ARG L CA 1
ATOM 4847 C C . ARG A 1 310 ? -53.988 49.623 2.249 1.00 14.03 310 ARG L C 1
ATOM 4848 O O . ARG A 1 310 ? -53.933 49.371 1.037 1.00 15.64 310 ARG L O 1
ATOM 4869 N N . SER A 1 311 ? -54.172 50.864 2.723 1.00 13.65 311 SER L N 1
ATOM 4870 C CA . SER A 1 311 ? -54.217 52.001 1.811 1.00 15.11 311 SER L CA 1
ATOM 4871 C C . SER A 1 311 ? -52.845 52.261 1.185 1.00 13.80 311 SER L C 1
ATOM 4872 O O . SER A 1 311 ? -52.730 52.477 -0.033 1.00 16.45 311 SER L O 1
ATOM 4880 N N . ALA A 1 312 ? -51.791 52.229 1.998 1.00 14.32 312 ALA L N 1
ATOM 4881 C CA . ALA A 1 312 ? -50.446 52.464 1.465 1.00 15.22 312 ALA L CA 1
ATOM 4882 C C . ALA A 1 312 ? -50.071 51.388 0.463 1.00 19.08 312 ALA L C 1
ATOM 4883 O O . ALA A 1 312 ? -49.415 51.668 -0.550 1.00 19.94 312 ALA L O 1
ATOM 4890 N N . LEU A 1 313 ? -50.489 50.145 0.719 1.00 17.23 313 LEU L N 1
ATOM 4891 C CA . LEU A 1 313 ? -50.228 49.058 -0.215 1.00 19.03 313 LEU L CA 1
ATOM 4892 C C . LEU A 1 313 ? -50.885 49.339 -1.561 1.00 18.62 313 LEU L C 1
ATOM 4893 O O . LEU A 1 313 ? -50.296 49.085 -2.620 1.00 20.75 313 LEU L O 1
ATOM 4909 N N . ARG A 1 314 ? -52.114 49.866 -1.533 1.00 17.60 314 ARG L N 1
ATOM 4910 C CA . ARG A 1 314 ? -52.799 50.215 -2.770 1.00 17.86 314 ARG L CA 1
ATOM 4911 C C . ARG A 1 314 ? -52.128 51.362 -3.512 1.00 19.72 314 ARG L C 1
ATOM 4912 O O . ARG A 1 314 ? -52.385 51.537 -4.711 1.00 20.34 314 ARG L O 1
ATOM 4933 N N . LEU A 1 315 ? -51.287 52.144 -2.837 1.00 18.73 315 LEU L N 1
ATOM 4934 C CA . LEU A 1 315 ? -50.506 53.154 -3.557 1.00 19.28 315 LEU L CA 1
ATOM 4935 C C . LEU A 1 315 ? -49.209 52.603 -4.141 1.00 26.97 315 LEU L C 1
ATOM 4936 O O . LEU A 1 315 ? -48.455 53.366 -4.769 1.00 26.19 315 LEU L O 1
ATOM 4952 N N . GLY A 1 316 ? -48.927 51.314 -3.957 1.00 19.58 316 GLY L N 1
ATOM 4953 C CA . GLY A 1 316 ? -47.804 50.665 -4.599 1.00 21.17 316 GLY L CA 1
ATOM 4954 C C . GLY A 1 316 ? -46.615 50.350 -3.716 1.00 26.52 316 GLY L C 1
ATOM 4955 O O . GLY A 1 316 ? -45.619 49.813 -4.216 1.00 29.93 316 GLY L O 1
ATOM 4959 N N . ALA A 1 317 ? -46.684 50.629 -2.428 1.00 22.51 317 ALA L N 1
ATOM 4960 C CA . ALA A 1 317 ? -45.528 50.460 -1.568 1.00 25.65 317 ALA L CA 1
ATOM 4961 C C . ALA A 1 317 ? -45.463 49.040 -1.031 1.00 24.59 317 ALA L C 1
ATOM 4962 O O . ALA A 1 317 ? -46.461 48.307 -0.996 1.00 25.81 317 ALA L O 1
ATOM 4969 N N . GLU A 1 318 ? -44.260 48.657 -0.602 1.00 24.20 318 GLU L N 1
ATOM 4970 C CA . GLU A 1 318 ? -44.103 47.535 0.313 1.00 24.35 318 GLU L CA 1
ATOM 4971 C C . GLU A 1 318 ? -44.413 48.066 1.703 1.00 21.73 318 GLU L C 1
ATOM 4972 O O . GLU A 1 318 ? -43.918 49.132 2.074 1.00 24.69 318 GLU L O 1
ATOM 4984 N N . VAL A 1 319 ? -45.275 47.370 2.446 1.00 21.69 319 VAL L N 1
ATOM 4985 C CA . VAL A 1 319 ? -45.819 47.895 3.693 1.00 22.09 319 VAL L CA 1
ATOM 4986 C C . VAL A 1 319 ? -45.587 46.913 4.828 1.00 20.98 319 VAL L C 1
ATOM 4987 O O . VAL A 1 319 ? -45.882 45.718 4.700 1.00 24.79 319 VAL L O 1
ATOM 5000 N N . TRP A 1 320 ? -45.101 47.431 5.954 1.00 21.23 320 TRP L N 1
ATOM 5001 C CA . TRP A 1 320 ? -44.885 46.668 7.176 1.00 22.79 320 TRP L CA 1
ATOM 5002 C C . TRP A 1 320 ? -45.730 47.247 8.300 1.00 24.32 320 TRP L C 1
ATOM 5003 O O . TRP A 1 320 ? -45.689 48.449 8.543 1.00 25.06 320 TRP L O 1
ATOM 5024 N N . ILE A 1 321 ? -46.485 46.394 8.989 1.00 20.22 321 ILE L N 1
ATOM 5025 C CA . ILE A 1 321 ? -47.003 46.704 10.314 1.00 20.19 321 ILE L CA 1
ATOM 5026 C C . ILE A 1 321 ? -45.905 46.422 11.328 1.00 23.40 321 ILE L C 1
ATOM 5027 O O . ILE A 1 321 ? -45.318 45.335 11.333 1.00 24.08 321 ILE L O 1
ATOM 5043 N N . LEU A 1 322 ? -45.610 47.403 12.173 1.00 20.00 322 LEU L N 1
ATOM 5044 C CA . LEU A 1 322 ? -44.632 47.274 13.251 1.00 21.99 322 LEU L CA 1
ATOM 5045 C C . LEU A 1 322 ? -45.433 47.396 14.533 1.00 19.20 322 LEU L C 1
ATOM 5046 O O . LEU A 1 322 ? -45.956 48.474 14.850 1.00 20.22 322 LEU L O 1
ATOM 5062 N N . TYR A 1 323 ? -45.584 46.282 15.248 1.00 21.29 323 TYR L N 1
ATOM 5063 C CA . TYR A 1 323 ? -46.490 46.235 16.376 1.00 23.27 323 TYR L CA 1
ATOM 5064 C C . TYR A 1 323 ? -45.744 45.726 17.598 1.00 24.29 323 TYR L C 1
ATOM 5065 O O . TYR A 1 323 ? -44.931 44.802 17.504 1.00 25.85 323 TYR L O 1
ATOM 5083 N N . ARG A 1 324 ? -46.037 46.329 18.746 1.00 25.07 324 ARG L N 1
ATOM 5084 C CA . ARG A 1 324 ? -45.231 46.072 19.930 1.00 26.97 324 ARG L CA 1
ATOM 5085 C C . ARG A 1 324 ? -45.607 44.790 20.678 1.00 31.25 324 ARG L C 1
ATOM 5086 O O . ARG A 1 324 ? -44.848 44.372 21.556 1.00 28.24 324 ARG L O 1
ATOM 5107 N N . ARG A 1 325 ? -46.733 44.144 20.374 1.00 25.22 325 ARG L N 1
ATOM 5108 C CA . ARG A 1 325 ? -47.031 42.837 20.950 1.00 22.97 325 ARG L CA 1
ATOM 5109 C C . ARG A 1 325 ? -46.979 41.777 19.848 1.00 25.78 325 ARG L C 1
ATOM 5110 O O . ARG A 1 325 ? -46.198 41.923 18.890 1.00 29.13 325 ARG L O 1
ATOM 5131 N N . THR A 1 326 ? -47.761 40.702 19.993 1.00 27.57 326 THR L N 1
ATOM 5132 C CA . THR A 1 326 ? -47.820 39.666 18.968 1.00 27.45 326 THR L CA 1
ATOM 5133 C C . THR A 1 326 ? -49.200 39.652 18.330 1.00 28.76 326 THR L C 1
ATOM 5134 O O . THR A 1 326 ? -50.113 40.396 18.722 1.00 29.22 326 THR L O 1
ATOM 5145 N N . ARG A 1 327 ? -49.328 38.798 17.312 1.00 30.52 327 ARG L N 1
ATOM 5146 C CA . ARG A 1 327 ? -50.574 38.699 16.561 1.00 32.30 327 ARG L CA 1
ATOM 5147 C C . ARG A 1 327 ? -51.765 38.568 17.506 1.00 36.16 327 ARG L C 1
ATOM 5148 O O . ARG A 1 327 ? -52.781 39.260 17.351 1.00 28.27 327 ARG L O 1
ATOM 5169 N N . LYS A 1 328 ? -51.626 37.714 18.526 1.00 33.86 328 LYS L N 1
ATOM 5170 C CA . LYS A 1 328 ? -52.720 37.413 19.443 1.00 37.21 328 LYS L CA 1
ATOM 5171 C C . LYS A 1 328 ? -53.284 38.655 20.102 1.00 32.95 328 LYS L C 1
ATOM 5172 O O . LYS A 1 328 ? -54.487 38.713 20.378 1.00 34.91 328 LYS L O 1
ATOM 5191 N N . GLU A 1 329 ? -52.446 39.656 20.374 1.00 27.86 329 GLU L N 1
ATOM 5192 C CA . GLU A 1 329 ? -52.902 40.828 21.105 1.00 23.91 329 GLU L CA 1
ATOM 5193 C C . GLU A 1 329 ? -53.451 41.940 20.198 1.00 22.89 329 GLU L C 1
ATOM 5194 O O . GLU A 1 329 ? -54.032 42.907 20.709 1.00 24.77 329 GLU L O 1
ATOM 5206 N N . MET A 1 330 ? -53.283 41.838 18.881 1.00 25.12 330 MET L N 1
ATOM 5207 C CA . MET A 1 330 ? -53.727 42.935 18.015 1.00 22.84 330 MET L CA 1
ATOM 5208 C C . MET A 1 330 ? -55.215 43.190 18.196 1.00 24.85 330 MET L C 1
ATOM 5209 O O . MET A 1 330 ? -55.999 42.255 18.359 1.00 23.94 330 MET L O 1
ATOM 5223 N N . THR A 1 331 ? -55.614 44.459 18.102 1.00 19.26 331 THR L N 1
ATOM 5224 C CA . THR A 1 331 ? -56.991 44.860 18.347 1.00 19.03 331 THR L CA 1
ATOM 5225 C C . THR A 1 331 ? -57.812 45.102 17.085 1.00 21.75 331 THR L C 1
ATOM 5226 O O . THR A 1 331 ? -59.036 45.267 17.188 1.00 21.66 331 THR L O 1
ATOM 5237 N N . ALA A 1 332 ? -57.193 45.119 15.911 1.00 17.88 332 ALA L N 1
ATOM 5238 C CA . ALA A 1 332 ? -57.945 45.242 14.670 1.00 18.05 332 ALA L CA 1
ATOM 5239 C C . ALA A 1 332 ? -58.900 44.067 14.495 1.00 15.66 332 ALA L C 1
ATOM 5240 O O . ALA A 1 332 ? -58.664 42.964 15.011 1.00 18.43 332 ALA L O 1
ATOM 5247 N N . ARG A 1 333 ? -59.970 44.301 13.726 1.00 15.30 333 ARG L N 1
ATOM 5248 C CA . ARG A 1 333 ? -60.881 43.213 13.356 1.00 16.46 333 ARG L CA 1
ATOM 5249 C C . ARG A 1 333 ? -60.115 42.056 12.749 1.00 18.33 333 ARG L C 1
ATOM 5250 O O . ARG A 1 333 ? -59.348 42.228 11.795 1.00 18.45 333 ARG L O 1
ATOM 5271 N N . GLU A 1 334 ? -60.380 40.842 13.263 1.00 17.50 334 GLU L N 1
ATOM 5272 C CA . GLU A 1 334 ? -59.707 39.665 12.740 1.00 17.01 334 GLU L CA 1
ATOM 5273 C C . GLU A 1 334 ? -59.866 39.541 11.233 1.00 19.03 334 GLU L C 1
ATOM 5274 O O . GLU A 1 334 ? -58.909 39.207 10.524 1.00 19.62 334 GLU L O 1
ATOM 5286 N N . GLU A 1 335 ? -61.072 39.823 10.721 1.00 16.60 335 GLU L N 1
ATOM 5287 C CA . GLU A 1 335 ? -61.298 39.700 9.284 1.00 15.85 335 GLU L CA 1
ATOM 5288 C C . GLU A 1 335 ? -60.357 40.609 8.492 1.00 17.15 335 GLU L C 1
ATOM 5289 O O . GLU A 1 335 ? -59.906 40.254 7.389 1.00 17.49 335 GLU L O 1
ATOM 5301 N N . GLU A 1 336 ? -60.072 41.799 9.025 1.00 16.63 336 GLU L N 1
ATOM 5302 C CA . GLU A 1 336 ? -59.233 42.736 8.278 1.00 14.73 336 GLU L CA 1
ATOM 5303 C C . GLU A 1 336 ? -57.754 42.456 8.462 1.00 16.98 336 GLU L C 1
ATOM 5304 O O . GLU A 1 336 ? -56.971 42.728 7.552 1.00 16.54 336 GLU L O 1
ATOM 5316 N N . ILE A 1 337 ? -57.338 41.923 9.612 1.00 16.60 337 ILE L N 1
ATOM 5317 C CA . ILE A 1 337 ? -55.963 41.434 9.718 1.00 17.65 337 ILE L CA 1
ATOM 5318 C C . ILE A 1 337 ? -55.719 40.375 8.657 1.00 20.89 337 ILE L C 1
ATOM 5319 O O . ILE A 1 337 ? -54.713 40.404 7.930 1.00 18.50 337 ILE L O 1
ATOM 5335 N N . LYS A 1 338 ? -56.655 39.429 8.538 1.00 19.46 338 LYS L N 1
ATOM 5336 C CA . LYS A 1 338 ? -56.543 38.410 7.497 1.00 20.26 338 LYS L CA 1
ATOM 5337 C C . LYS A 1 338 ? -56.519 39.032 6.097 1.00 19.80 338 LYS L C 1
ATOM 5338 O O . LYS A 1 338 ? -55.704 38.646 5.253 1.00 20.43 338 LYS L O 1
ATOM 5357 N N . HIS A 1 339 ? -57.384 40.012 5.825 1.00 17.48 339 HIS L N 1
ATOM 5358 C CA . HIS A 1 339 ? -57.336 40.659 4.514 1.00 18.16 339 HIS L CA 1
ATOM 5359 C C . HIS A 1 339 ? -55.976 41.314 4.259 1.00 20.58 339 HIS L C 1
ATOM 5360 O O . HIS A 1 339 ? -55.464 41.273 3.134 1.00 19.22 339 HIS L O 1
ATOM 5375 N N . ALA A 1 340 ? -55.388 41.941 5.281 1.00 19.08 340 ALA L N 1
ATOM 5376 C CA . ALA A 1 340 ? -54.083 42.585 5.106 1.00 18.31 340 ALA L CA 1
ATOM 5377 C C . ALA A 1 340 ? -53.012 41.552 4.788 1.00 22.10 340 ALA L C 1
ATOM 5378 O O . ALA A 1 340 ? -52.178 41.750 3.890 1.00 21.45 340 ALA L O 1
ATOM 5385 N N . GLU A 1 341 ? -53.011 40.444 5.538 1.00 20.59 341 GLU L N 1
ATOM 5386 C CA . GLU A 1 341 ? -52.090 39.348 5.255 1.00 21.66 341 GLU L CA 1
ATOM 5387 C C . GLU A 1 341 ? -52.248 38.870 3.816 1.00 23.11 341 GLU L C 1
ATOM 5388 O O . GLU A 1 341 ? -51.259 38.682 3.099 1.00 25.06 341 GLU L O 1
ATOM 5400 N N . GLU A 1 342 ? -53.491 38.646 3.383 1.00 21.39 342 GLU L N 1
ATOM 5401 C CA . GLU A 1 342 ? -53.742 38.182 2.021 1.00 23.82 342 GLU L CA 1
ATOM 5402 C C . GLU A 1 342 ? -53.191 39.158 0.997 1.00 25.66 342 GLU L C 1
ATOM 5403 O O . GLU A 1 342 ? -52.667 38.751 -0.044 1.00 24.93 342 GLU L O 1
ATOM 5415 N N . GLU A 1 343 ? -53.352 40.455 1.258 1.00 20.58 343 GLU L N 1
ATOM 5416 C CA . GLU A 1 343 ? -52.974 41.487 0.314 1.00 21.29 343 GLU L CA 1
ATOM 5417 C C . GLU A 1 343 ? -51.478 41.744 0.294 1.00 22.95 343 GLU L C 1
ATOM 5418 O O . GLU A 1 343 ? -51.002 42.424 -0.620 1.00 27.77 343 GLU L O 1
ATOM 5430 N N . GLY A 1 344 ? -50.735 41.215 1.265 1.00 22.76 344 GLY L N 1
ATOM 5431 C CA . GLY A 1 344 ? -49.291 41.291 1.240 1.00 28.74 344 GLY L CA 1
ATOM 5432 C C . GLY A 1 344 ? -48.681 42.241 2.237 1.00 25.57 344 GLY L C 1
ATOM 5433 O O . GLY A 1 344 ? -47.484 42.519 2.142 1.00 27.74 344 GLY L O 1
ATOM 5437 N N . VAL A 1 345 ? -49.460 42.770 3.179 1.00 21.86 345 VAL L N 1
ATOM 5438 C CA . VAL A 1 345 ? -48.867 43.526 4.275 1.00 22.89 345 VAL L CA 1
ATOM 5439 C C . VAL A 1 345 ? -47.965 42.593 5.070 1.00 23.84 345 VAL L C 1
ATOM 5440 O O . VAL A 1 345 ? -48.349 41.462 5.402 1.00 26.09 345 VAL L O 1
ATOM 5453 N N . LYS A 1 346 ? -46.754 43.056 5.365 1.00 23.24 346 LYS L N 1
ATOM 5454 C CA . LYS A 1 346 ? -45.809 42.292 6.156 1.00 24.84 346 LYS L CA 1
ATOM 5455 C C . LYS A 1 346 ? -45.927 42.723 7.605 1.00 28.09 346 LYS L C 1
ATOM 5456 O O . LYS A 1 346 ? -46.266 43.869 7.894 1.00 28.89 346 LYS L O 1
ATOM 5475 N N . PHE A 1 347 ? -45.704 41.783 8.518 1.00 24.51 347 PHE L N 1
ATOM 5476 C CA . PHE A 1 347 ? -45.900 42.020 9.942 1.00 25.02 347 PHE L CA 1
ATOM 5477 C C . PHE A 1 347 ? -44.615 41.739 10.702 1.00 32.26 347 PHE L C 1
ATOM 5478 O O . PHE A 1 347 ? -44.003 40.675 10.537 1.00 30.28 347 PHE L O 1
ATOM 5495 N N . MET A 1 348 ? -44.229 42.690 11.544 1.00 27.78 348 MET L N 1
ATOM 5496 C CA . MET A 1 348 ? -43.141 42.518 12.499 1.00 28.89 348 MET L CA 1
ATOM 5497 C C . MET A 1 348 ? -43.704 42.767 13.888 1.00 30.06 348 MET L C 1
ATOM 5498 O O . MET A 1 348 ? -44.266 43.839 14.157 1.00 30.00 348 MET L O 1
ATOM 5512 N N . PHE A 1 349 ? -43.563 41.774 14.765 1.00 25.88 349 PHE L N 1
ATOM 5513 C CA . PHE A 1 349 ? -44.110 41.844 16.109 1.00 26.95 349 PHE L CA 1
ATOM 5514 C C . PHE A 1 349 ? -43.016 42.103 17.138 1.00 27.05 349 PHE L C 1
ATOM 5515 O O . PHE A 1 349 ? -41.820 42.010 16.857 1.00 30.68 349 PHE L O 1
ATOM 5532 N N . LEU A 1 350 ? -43.454 42.476 18.339 1.00 29.35 350 LEU L N 1
ATOM 5533 C CA . LEU A 1 350 ? -42.564 42.727 19.467 1.00 32.79 350 LEU L CA 1
ATOM 5534 C C . LEU A 1 350 ? -41.495 43.758 19.124 1.00 29.61 350 LEU L C 1
ATOM 5535 O O . LEU A 1 350 ? -40.308 43.583 19.412 1.00 30.47 350 LEU L O 1
ATOM 5551 N N . VAL A 1 351 ? -41.928 44.865 18.516 1.00 25.35 351 VAL L N 1
ATOM 5552 C CA . VAL A 1 351 ? -41.033 45.976 18.208 1.00 25.00 351 VAL L CA 1
ATOM 5553 C C . VAL A 1 351 ? -41.761 47.282 18.470 1.00 23.98 351 VAL L C 1
ATOM 5554 O O . VAL A 1 351 ? -42.967 47.394 18.217 1.00 25.99 351 VAL L O 1
ATOM 5567 N N . THR A 1 352 ? -41.021 48.278 18.946 1.00 26.00 352 THR L N 1
ATOM 5568 C CA . THR A 1 352 ? -41.562 49.616 19.113 1.00 24.66 352 THR L CA 1
ATOM 5569 C C . THR A 1 352 ? -40.505 50.634 18.697 1.00 25.72 352 THR L C 1
ATOM 5570 O O . THR A 1 352 ? -39.311 50.396 18.890 1.00 25.13 352 THR L O 1
ATOM 5581 N N . PRO A 1 353 ? -40.899 51.767 18.124 1.00 24.47 353 PRO L N 1
ATOM 5582 C CA . PRO A 1 353 ? -39.881 52.725 17.676 1.00 21.61 353 PRO L CA 1
ATOM 5583 C C . PRO A 1 353 ? -39.162 53.365 18.850 1.00 27.22 353 PRO L C 1
ATOM 5584 O O . PRO A 1 353 ? -39.770 53.688 19.871 1.00 25.57 353 PRO L O 1
ATOM 5595 N N . LYS A 1 354 ? -37.857 53.568 18.683 1.00 27.78 354 LYS L N 1
ATOM 5596 C CA . LYS A 1 354 ? -37.067 54.424 19.553 1.00 31.25 354 LYS L CA 1
ATOM 5597 C C . LYS A 1 354 ? -36.877 55.812 18.951 1.00 24.94 354 LYS L C 1
ATOM 5598 O O . LYS A 1 354 ? -37.107 56.818 19.624 1.00 29.54 354 LYS L O 1
ATOM 5617 N N . ARG A 1 355 ? -36.484 55.885 17.680 1.00 23.75 355 ARG L N 1
ATOM 5618 C CA . ARG A 1 355 ? -36.337 57.163 16.999 1.00 24.59 355 ARG L CA 1
ATOM 5619 C C . ARG A 1 355 ? -36.457 56.944 15.499 1.00 24.04 355 ARG L C 1
ATOM 5620 O O . ARG A 1 355 ? -36.291 55.828 14.996 1.00 26.13 355 ARG L O 1
ATOM 5641 N N . PHE A 1 356 ? -36.773 58.035 14.801 1.00 24.70 356 PHE L N 1
ATOM 5642 C CA . PHE A 1 356 ? -36.797 58.085 13.345 1.00 21.41 356 PHE L CA 1
ATOM 5643 C C . PHE A 1 356 ? -35.545 58.802 12.864 1.00 22.82 356 PHE L C 1
ATOM 5644 O O . PHE A 1 356 ? -35.143 59.821 13.432 1.00 25.10 356 PHE L O 1
ATOM 5661 N N . ILE A 1 357 ? -34.951 58.269 11.805 1.00 23.25 357 ILE L N 1
ATOM 5662 C CA . ILE A 1 357 ? -33.636 58.682 11.326 1.00 25.65 357 ILE L CA 1
ATOM 5663 C C . ILE A 1 357 ? -33.812 59.272 9.942 1.00 22.64 357 ILE L C 1
ATOM 5664 O O . ILE A 1 357 ? -34.419 58.643 9.065 1.00 26.33 357 ILE L O 1
ATOM 5680 N N . GLY A 1 358 ? -33.242 60.457 9.729 1.00 25.42 358 GLY L N 1
ATOM 5681 C CA . GLY A 1 358 ? -33.383 61.165 8.481 1.00 23.28 358 GLY L CA 1
ATOM 5682 C C . GLY A 1 358 ? -32.098 61.213 7.671 1.00 30.75 358 GLY L C 1
ATOM 5683 O O . GLY A 1 358 ? -31.014 60.864 8.134 1.00 34.80 358 GLY L O 1
ATOM 5687 N N . ASP A 1 359 ? -32.256 61.638 6.428 1.00 30.50 359 ASP L N 1
ATOM 5688 C CA . ASP A 1 359 ? -31.113 61.916 5.565 1.00 42.04 359 ASP L CA 1
ATOM 5689 C C . ASP A 1 359 ? -30.790 63.413 5.640 1.00 47.55 359 ASP L C 1
ATOM 5690 O O . ASP A 1 359 ? -31.236 64.108 6.556 1.00 45.99 359 ASP L O 1
ATOM 5699 N N . GLU A 1 360 ? -30.026 63.936 4.673 1.00 61.84 360 GLU L N 1
ATOM 5700 C CA . GLU A 1 360 ? -29.589 65.331 4.751 1.00 67.92 360 GLU L CA 1
ATOM 5701 C C . GLU A 1 360 ? -30.730 66.306 4.488 1.00 71.29 360 GLU L C 1
ATOM 5702 O O . GLU A 1 360 ? -30.763 67.397 5.073 1.00 71.79 360 GLU L O 1
ATOM 5714 N N . ASN A 1 361 ? -31.668 65.935 3.626 1.00 69.54 361 ASN L N 1
ATOM 5715 C CA . ASN A 1 361 ? -32.737 66.823 3.197 1.00 60.73 361 ASN L CA 1
ATOM 5716 C C . ASN A 1 361 ? -33.933 66.801 4.136 1.00 50.58 361 ASN L C 1
ATOM 5717 O O . ASN A 1 361 ? -34.981 67.366 3.809 1.00 52.25 361 ASN L O 1
ATOM 5728 N N . GLY A 1 362 ? -33.795 66.181 5.300 1.00 48.95 362 GLY L N 1
ATOM 5729 C CA . GLY A 1 362 ? -34.909 66.079 6.208 1.00 37.40 362 GLY L CA 1
ATOM 5730 C C . GLY A 1 362 ? -35.921 65.012 5.851 1.00 29.31 362 GLY L C 1
ATOM 5731 O O . GLY A 1 362 ? -37.064 65.119 6.273 1.00 26.92 362 GLY L O 1
ATOM 5735 N N . ASN A 1 363 ? -35.543 63.984 5.093 1.00 26.39 363 ASN L N 1
ATOM 5736 C CA . ASN A 1 363 ? -36.480 62.920 4.746 1.00 25.55 363 ASN L CA 1
ATOM 5737 C C . ASN A 1 363 ? -36.212 61.666 5.565 1.00 27.64 363 ASN L C 1
ATOM 5738 O O . ASN A 1 363 ? -35.061 61.330 5.853 1.00 25.90 363 ASN L O 1
ATOM 5749 N N . LEU A 1 364 ? -37.285 60.965 5.932 1.00 22.44 364 LEU L N 1
ATOM 5750 C CA . LEU A 1 364 ? -37.124 59.717 6.654 1.00 20.81 364 LEU L CA 1
ATOM 5751 C C . LEU A 1 364 ? -36.268 58.766 5.840 1.00 21.28 364 LEU L C 1
ATOM 5752 O O . LEU A 1 364 ? -36.486 58.596 4.637 1.00 24.53 364 LEU L O 1
ATOM 5768 N N . LYS A 1 365 ? -35.317 58.118 6.524 1.00 22.83 365 LYS L N 1
ATOM 5769 C CA . LYS A 1 365 ? -34.456 57.087 5.967 1.00 27.25 365 LYS L CA 1
ATOM 5770 C C . LYS A 1 365 ? -34.576 55.750 6.693 1.00 26.98 365 LYS L C 1
ATOM 5771 O O . LYS A 1 365 ? -34.427 54.693 6.062 1.00 29.61 365 LYS L O 1
ATOM 5790 N N . ALA A 1 366 ? -34.840 55.756 7.996 1.00 23.28 366 ALA L N 1
ATOM 5791 C CA . ALA A 1 366 ? -34.845 54.507 8.744 1.00 23.39 366 ALA L CA 1
ATOM 5792 C C . ALA A 1 366 ? -35.496 54.729 10.098 1.00 24.72 366 ALA L C 1
ATOM 5793 O O . ALA A 1 366 ? -35.691 55.861 10.544 1.00 25.44 366 ALA L O 1
ATOM 5800 N N . ILE A 1 367 ? -35.810 53.620 10.757 1.00 26.18 367 ILE L N 1
ATOM 5801 C CA . ILE A 1 367 ? -36.383 53.631 12.092 1.00 24.24 367 ILE L CA 1
ATOM 5802 C C . ILE A 1 367 ? -35.527 52.739 12.971 1.00 28.26 367 ILE L C 1
ATOM 5803 O O . ILE A 1 367 ? -35.255 51.586 12.618 1.00 28.88 367 ILE L O 1
ATOM 5819 N N . GLU A 1 368 ? -35.110 53.265 14.112 1.00 24.13 368 GLU L N 1
ATOM 5820 C CA . GLU A 1 368 ? -34.458 52.443 15.121 1.00 26.96 368 GLU L CA 1
ATOM 5821 C C . GLU A 1 368 ? -35.569 51.858 15.970 1.00 29.81 368 GLU L C 1
ATOM 5822 O O . GLU A 1 368 ? -36.389 52.601 16.507 1.00 30.11 368 GLU L O 1
ATOM 5834 N N . LEU A 1 369 ? -35.611 50.534 16.055 1.00 24.52 369 LEU L N 1
ATOM 5835 C CA . LEU A 1 369 ? -36.641 49.787 16.756 1.00 29.58 369 LEU L CA 1
ATOM 5836 C C . LEU A 1 369 ? -36.049 49.081 17.971 1.00 36.22 369 LEU L C 1
ATOM 5837 O O . LEU A 1 369 ? -34.936 48.539 17.913 1.00 36.01 369 LEU L O 1
ATOM 5853 N N . GLU A 1 370 ? -36.807 49.096 19.063 1.00 28.39 370 GLU L N 1
ATOM 5854 C CA . GLU A 1 370 ? -36.515 48.310 20.257 1.00 29.13 370 GLU L CA 1
ATOM 5855 C C . GLU A 1 370 ? -37.317 47.016 20.237 1.00 33.57 370 GLU L C 1
ATOM 5856 O O . GLU A 1 370 ? -38.536 47.031 19.996 1.00 28.49 370 GLU L O 1
ATOM 5868 N N . LYS A 1 371 ? -36.635 45.910 20.528 1.00 28.78 371 LYS L N 1
ATOM 5869 C CA . LYS A 1 371 ? -37.279 44.619 20.665 1.00 31.92 371 LYS L CA 1
ATOM 5870 C C . LYS A 1 371 ? -37.970 44.535 22.016 1.00 37.24 371 LYS L C 1
ATOM 5871 O O . LYS A 1 371 ? -37.505 45.092 23.017 1.00 35.75 371 LYS L O 1
ATOM 5890 N N . MET A 1 372 ? -39.102 43.842 22.025 1.00 33.65 372 MET L N 1
ATOM 5891 C CA . MET A 1 372 ? -39.922 43.675 23.207 1.00 33.71 372 MET L CA 1
ATOM 5892 C C . MET A 1 372 ? -40.059 42.187 23.489 1.00 30.15 372 MET L C 1
ATOM 5893 O O . MET A 1 372 ? -39.789 41.340 22.629 1.00 32.41 372 MET L O 1
ATOM 5907 N N . LYS A 1 373 ? -40.486 41.877 24.708 1.00 35.07 373 LYS L N 1
ATOM 5908 C CA . LYS A 1 373 ? -40.898 40.533 25.075 1.00 40.42 373 LYS L CA 1
ATOM 5909 C C . LYS A 1 373 ? -42.201 40.640 25.852 1.00 48.43 373 LYS L C 1
ATOM 5910 O O . LYS A 1 373 ? -42.478 41.663 26.487 1.00 44.35 373 LYS L O 1
ATOM 5929 N N . LEU A 1 374 ? -43.005 39.582 25.789 1.00 47.43 374 LEU L N 1
ATOM 5930 C CA . LEU A 1 374 ? -44.274 39.565 26.501 1.00 49.46 374 LEU L CA 1
ATOM 5931 C C . LEU A 1 374 ? -44.053 39.332 27.989 1.00 49.11 374 LEU L C 1
ATOM 5932 O O . LEU A 1 374 ? -43.151 38.591 28.391 1.00 47.65 374 LEU L O 1
ATOM 5948 N N . GLY A 1 375 ? -44.878 39.984 28.804 1.00 52.91 375 GLY L N 1
ATOM 5949 C CA . GLY A 1 375 ? -44.857 39.799 30.243 1.00 59.87 375 GLY L CA 1
ATOM 5950 C C . GLY A 1 375 ? -46.204 39.378 30.799 1.00 61.40 375 GLY L C 1
ATOM 5951 O O . GLY A 1 375 ? -46.930 38.595 30.173 1.00 54.45 375 GLY L O 1
ATOM 5955 N N . GLU A 1 376 ? -46.551 39.901 31.974 1.00 63.46 376 GLU L N 1
ATOM 5956 C CA . GLU A 1 376 ? -47.817 39.560 32.601 1.00 66.34 376 GLU L CA 1
ATOM 5957 C C . GLU A 1 376 ? -48.974 40.230 31.863 1.00 61.92 376 GLU L C 1
ATOM 5958 O O . GLU A 1 376 ? -48.795 41.269 31.224 1.00 57.49 376 GLU L O 1
ATOM 5970 N N . PRO A 1 377 ? -50.177 39.659 31.939 1.00 62.48 377 PRO L N 1
ATOM 5971 C CA . PRO A 1 377 ? -51.344 40.355 31.386 1.00 60.03 377 PRO L CA 1
ATOM 5972 C C . PRO A 1 377 ? -51.560 41.696 32.072 1.00 58.85 377 PRO L C 1
ATOM 5973 O O . PRO A 1 377 ? -51.392 41.832 33.286 1.00 51.15 377 PRO L O 1
ATOM 5984 N N . ASP A 1 378 ? -51.928 42.696 31.274 1.00 52.93 378 ASP L N 1
ATOM 5985 C CA . ASP A 1 378 ? -52.210 44.029 31.788 1.00 56.14 378 ASP L CA 1
ATOM 5986 C C . ASP A 1 378 ? -53.708 44.135 32.100 1.00 54.32 378 ASP L C 1
ATOM 5987 O O . ASP A 1 378 ? -54.401 43.122 32.226 1.00 48.81 378 ASP L O 1
ATOM 5996 N N . GLU A 1 379 ? -54.225 45.363 32.216 1.00 58.78 379 GLU L N 1
ATOM 5997 C CA . GLU A 1 379 ? -55.631 45.550 32.563 1.00 61.37 379 GLU L CA 1
ATOM 5998 C C . GLU A 1 379 ? -56.562 44.979 31.498 1.00 62.61 379 GLU L C 1
ATOM 5999 O O . GLU A 1 379 ? -57.644 44.478 31.826 1.00 62.87 379 GLU L O 1
ATOM 6011 N N . SER A 1 380 ? -56.170 45.044 30.223 1.00 59.73 380 SER L N 1
ATOM 6012 C CA . SER A 1 380 ? -56.997 44.498 29.152 1.00 53.21 380 SER L CA 1
ATOM 6013 C C . SER A 1 380 ? -56.983 42.975 29.100 1.00 51.55 380 SER L C 1
ATOM 6014 O O . SER A 1 380 ? -57.670 42.400 28.248 1.00 49.25 380 SER L O 1
ATOM 6022 N N . GLY A 1 381 ? -56.227 42.306 29.970 1.00 55.45 381 GLY L N 1
ATOM 6023 C CA . GLY A 1 381 ? -56.116 40.863 29.915 1.00 54.43 381 GLY L CA 1
ATOM 6024 C C . GLY A 1 381 ? -55.157 40.336 28.873 1.00 56.79 381 GLY L C 1
ATOM 6025 O O . GLY A 1 381 ? -55.128 39.123 28.638 1.00 59.56 381 GLY L O 1
ATOM 6029 N N . ARG A 1 382 ? -54.378 41.205 28.234 1.00 44.32 382 ARG L N 1
ATOM 6030 C CA . ARG A 1 382 ? -53.393 40.804 27.241 1.00 42.71 382 ARG L CA 1
ATOM 6031 C C . ARG A 1 382 ? -51.994 40.946 27.827 1.00 41.59 382 ARG L C 1
ATOM 6032 O O . ARG A 1 382 ? -51.726 41.865 28.611 1.00 42.91 382 ARG L O 1
ATOM 6053 N N . ARG A 1 383 ? -51.103 40.036 27.449 1.00 44.74 383 ARG L N 1
ATOM 6054 C CA . ARG A 1 383 ? -49.731 40.095 27.935 1.00 49.86 383 ARG L CA 1
ATOM 6055 C C . ARG A 1 383 ? -49.081 41.412 27.513 1.00 53.08 383 ARG L C 1
ATOM 6056 O O . ARG A 1 383 ? -49.166 41.815 26.349 1.00 46.48 383 ARG L O 1
ATOM 6077 N N . ARG A 1 384 ? -48.443 42.100 28.484 1.00 54.21 384 ARG L N 1
ATOM 6078 C CA . ARG A 1 384 ? -47.872 43.423 28.262 1.00 54.74 384 ARG L CA 1
ATOM 6079 C C . ARG A 1 384 ? -46.528 43.328 27.534 1.00 53.91 384 ARG L C 1
ATOM 6080 O O . ARG A 1 384 ? -45.801 42.340 27.679 1.00 54.40 384 ARG L O 1
ATOM 6101 N N . PRO A 1 385 ? -46.174 44.349 26.733 1.00 46.05 385 PRO L N 1
ATOM 6102 C CA . PRO A 1 385 ? -44.854 44.354 26.089 1.00 43.15 385 PRO L CA 1
ATOM 6103 C C . PRO A 1 385 ? -43.789 44.966 26.982 1.00 38.81 385 PRO L C 1
ATOM 6104 O O . PRO A 1 385 ? -44.003 46.018 27.592 1.00 38.88 385 PRO L O 1
ATOM 6115 N N . ILE A 1 386 ? -42.634 44.313 27.055 1.00 45.88 386 ILE L N 1
ATOM 6116 C CA . ILE A 1 386 ? -41.531 44.735 27.906 1.00 46.10 386 ILE L CA 1
ATOM 6117 C C . ILE A 1 386 ? -40.304 44.893 27.018 1.00 40.51 386 ILE L C 1
ATOM 6118 O O . ILE A 1 386 ? -39.966 43.965 26.279 1.00 40.49 386 ILE L O 1
ATOM 6134 N N . PRO A 1 387 ? -39.620 46.037 27.042 1.00 43.73 387 PRO L N 1
ATOM 6135 C CA . PRO A 1 387 ? -38.442 46.207 26.181 1.00 44.36 387 PRO L CA 1
ATOM 6136 C C . PRO A 1 387 ? -37.261 45.412 26.704 1.00 49.86 387 PRO L C 1
ATOM 6137 O O . PRO A 1 387 ? -37.049 45.301 27.914 1.00 56.98 387 PRO L O 1
ATOM 6148 N N . THR A 1 388 ? -36.492 44.853 25.776 1.00 45.41 388 THR L N 1
ATOM 6149 C CA . THR A 1 388 ? -35.370 44.001 26.133 1.00 42.84 388 THR L CA 1
ATOM 6150 C C . THR A 1 388 ? -34.051 44.752 26.209 1.00 44.06 388 THR L C 1
ATOM 6151 O O . THR A 1 388 ? -33.089 44.218 26.772 1.00 45.39 388 THR L O 1
ATOM 6162 N N . GLY A 1 389 ? -33.983 45.968 25.665 1.00 43.73 389 GLY L N 1
ATOM 6163 C CA . GLY A 1 389 ? -32.737 46.689 25.534 1.00 45.06 389 GLY L CA 1
ATOM 6164 C C . GLY A 1 389 ? -32.024 46.460 24.222 1.00 40.69 389 GLY L C 1
ATOM 6165 O O . GLY A 1 389 ? -31.091 47.208 23.898 1.00 43.81 389 GLY L O 1
ATOM 6169 N N . GLU A 1 390 ? -32.426 45.448 23.464 1.00 36.06 390 GLU L N 1
ATOM 6170 C CA . GLU A 1 390 ? -31.857 45.211 22.150 1.00 36.01 390 GLU L CA 1
ATOM 6171 C C . GLU A 1 390 ? -32.574 46.077 21.120 1.00 39.43 390 GLU L C 1
ATOM 6172 O O . GLU A 1 390 ? -33.810 46.126 21.089 1.00 36.46 390 GLU L O 1
ATOM 6184 N N . THR A 1 391 ? -31.800 46.759 20.285 1.00 38.00 391 THR L N 1
ATOM 6185 C CA . THR A 1 391 ? -32.340 47.617 19.240 1.00 35.72 391 THR L CA 1
ATOM 6186 C C . THR A 1 391 ? -31.680 47.272 17.916 1.00 36.63 391 THR L C 1
ATOM 6187 O O . THR A 1 391 ? -30.589 46.697 17.870 1.00 36.19 391 THR L O 1
ATOM 6198 N N . PHE A 1 392 ? -32.349 47.649 16.832 1.00 32.27 392 PHE L N 1
ATOM 6199 C CA . PHE A 1 392 ? -31.800 47.495 15.492 1.00 32.27 392 PHE L CA 1
ATOM 6200 C C . PHE A 1 392 ? -32.427 48.554 14.598 1.00 33.91 392 PHE L C 1
ATOM 6201 O O . PHE A 1 392 ? -33.413 49.190 14.964 1.00 32.77 392 PHE L O 1
ATOM 6218 N N . ILE A 1 393 ? -31.853 48.738 13.413 1.00 33.89 393 ILE L N 1
ATOM 6219 C CA . ILE A 1 393 ? -32.267 49.803 12.507 1.00 33.54 393 ILE L CA 1
ATOM 6220 C C . ILE A 1 393 ? -32.813 49.185 11.233 1.00 39.03 393 ILE L C 1
ATOM 6221 O O . ILE A 1 393 ? -32.195 48.284 10.656 1.00 35.06 393 ILE L O 1
ATOM 6237 N N . MET A 1 394 ? -33.978 49.670 10.800 1.00 29.42 394 MET L N 1
ATOM 6238 C CA . MET A 1 394 ? -34.636 49.136 9.620 1.00 29.83 394 MET L CA 1
ATOM 6239 C C . MET A 1 394 ? -34.956 50.292 8.687 1.00 30.31 394 MET L C 1
ATOM 6240 O O . MET A 1 394 ? -35.473 51.322 9.128 1.00 29.50 394 MET L O 1
ATOM 6254 N N . GLU A 1 395 ? -34.648 50.130 7.407 1.00 29.40 395 GLU L N 1
ATOM 6255 C CA . GLU A 1 395 ? -34.807 51.227 6.467 1.00 27.50 395 GLU L CA 1
ATOM 6256 C C . GLU A 1 395 ? -36.265 51.360 6.061 1.00 26.40 395 GLU L C 1
ATOM 6257 O O . GLU A 1 395 ? -36.949 50.362 5.809 1.00 26.68 395 GLU L O 1
ATOM 6269 N N . PHE A 1 396 ? -36.735 52.608 6.020 1.00 25.16 396 PHE L N 1
ATOM 6270 C CA . PHE A 1 396 ? -38.072 52.942 5.553 1.00 23.61 396 PHE L CA 1
ATOM 6271 C C . PHE A 1 396 ? -38.054 54.332 4.935 1.00 23.32 396 PHE L C 1
ATOM 6272 O O . PHE A 1 396 ? -37.296 55.206 5.361 1.00 27.61 396 PHE L O 1
ATOM 6289 N N . ASP A 1 397 ? -38.931 54.524 3.952 1.00 24.59 397 ASP L N 1
ATOM 6290 C CA . ASP A 1 397 ? -39.107 55.805 3.284 1.00 22.16 397 ASP L CA 1
ATOM 6291 C C . ASP A 1 397 ? -40.304 56.576 3.794 1.00 18.90 397 ASP L C 1
ATOM 6292 O O . ASP A 1 397 ? -40.338 57.807 3.654 1.00 21.90 397 ASP L O 1
ATOM 6301 N N . THR A 1 398 ? -41.286 55.884 4.373 1.00 18.41 398 THR L N 1
ATOM 6302 C CA . THR A 1 398 ? -42.504 56.528 4.843 1.00 18.15 398 THR L CA 1
ATOM 6303 C C . THR A 1 398 ? -42.906 55.844 6.145 1.00 19.27 398 THR L C 1
ATOM 6304 O O . THR A 1 398 ? -42.679 54.647 6.316 1.00 19.58 398 THR L O 1
ATOM 6315 N N . ALA A 1 399 ? -43.497 56.596 7.068 1.00 17.42 399 ALA L N 1
ATOM 6316 C CA . ALA A 1 399 ? -44.043 55.972 8.268 1.00 16.73 399 ALA L CA 1
ATOM 6317 C C . ALA A 1 399 ? -45.397 56.581 8.590 1.00 16.80 399 ALA L C 1
ATOM 6318 O O . ALA A 1 399 ? -45.610 57.774 8.382 1.00 17.77 399 ALA L O 1
ATOM 6325 N N . ILE A 1 400 ? -46.322 55.755 9.077 1.00 15.54 400 ILE L N 1
ATOM 6326 C CA . ILE A 1 400 ? -47.663 56.189 9.439 1.00 14.29 400 ILE L CA 1
ATOM 6327 C C . ILE A 1 400 ? -47.875 55.790 10.891 1.00 14.11 400 ILE L C 1
ATOM 6328 O O . ILE A 1 400 ? -47.735 54.611 11.241 1.00 17.02 400 ILE L O 1
ATOM 6344 N N . ILE A 1 401 ? -48.174 56.778 11.733 1.00 13.84 401 ILE L N 1
ATOM 6345 C CA . ILE A 1 401 ? -48.315 56.577 13.169 1.00 15.33 401 ILE L CA 1
ATOM 6346 C C . ILE A 1 401 ? -49.776 56.269 13.459 1.00 14.73 401 ILE L C 1
ATOM 6347 O O . ILE A 1 401 ? -50.658 57.105 13.233 1.00 13.18 401 ILE L O 1
ATOM 6363 N N . ALA A 1 402 ? -50.043 55.082 14.015 1.00 13.72 402 ALA L N 1
ATOM 6364 C CA . ALA A 1 402 ? -51.412 54.638 14.298 1.00 14.85 402 ALA L CA 1
ATOM 6365 C C . ALA A 1 402 ? -51.514 54.091 15.717 1.00 17.44 402 ALA L C 1
ATOM 6366 O O . ALA A 1 402 ? -51.949 52.956 15.935 1.00 16.39 402 ALA L O 1
ATOM 6373 N N . ILE A 1 403 ? -51.166 54.935 16.686 1.00 15.47 403 ILE L N 1
ATOM 6374 C CA . ILE A 1 403 ? -51.134 54.548 18.089 1.00 16.92 403 ILE L CA 1
ATOM 6375 C C . ILE A 1 403 ? -52.309 55.129 18.870 1.00 18.75 403 ILE L C 1
ATOM 6376 O O . ILE A 1 403 ? -52.233 55.272 20.103 1.00 19.21 403 ILE L O 1
ATOM 6392 N N . GLY A 1 404 ? -53.382 55.454 18.177 1.00 15.54 404 GLY L N 1
ATOM 6393 C CA . GLY A 1 404 ? -54.600 55.857 18.839 1.00 18.55 404 GLY L CA 1
ATOM 6394 C C . GLY A 1 404 ? -54.913 57.329 18.622 1.00 16.58 404 GLY L C 1
ATOM 6395 O O . GLY A 1 404 ? -54.064 58.134 18.228 1.00 16.67 404 GLY L O 1
ATOM 6399 N N . GLN A 1 405 ? -56.160 57.674 18.940 1.00 15.83 405 GLN L N 1
ATOM 6400 C CA . GLN A 1 405 ? -56.693 59.023 18.843 1.00 14.61 405 GLN L CA 1
ATOM 6401 C C . GLN A 1 405 ? -57.409 59.365 20.158 1.00 15.80 405 GLN L C 1
ATOM 6402 O O . GLN A 1 405 ? -57.771 58.474 20.943 1.00 18.20 405 GLN L O 1
ATOM 6416 N N . THR A 1 406 ? -57.583 60.660 20.420 1.00 14.02 406 THR L N 1
ATOM 6417 C CA . THR A 1 406 ? -58.135 61.155 21.678 1.00 14.02 406 THR L CA 1
ATOM 6418 C C . THR A 1 406 ? -58.925 62.431 21.401 1.00 12.52 406 THR L C 1
ATOM 6419 O O . THR A 1 406 ? -58.714 63.075 20.368 1.00 13.38 406 THR L O 1
ATOM 6430 N N . PRO A 1 407 ? -59.862 62.819 22.282 1.00 12.58 407 PRO L N 1
ATOM 6431 C CA . PRO A 1 407 ? -60.660 64.024 22.007 1.00 13.58 407 PRO L CA 1
ATOM 6432 C C . PRO A 1 407 ? -59.818 65.296 21.949 1.00 13.14 407 PRO L C 1
ATOM 6433 O O . PRO A 1 407 ? -58.707 65.367 22.497 1.00 16.59 407 PRO L O 1
ATOM 6444 N N . ASN A 1 408 ? -60.376 66.299 21.261 1.00 12.26 408 ASN L N 1
ATOM 6445 C CA . ASN A 1 408 ? -59.748 67.622 21.050 1.00 12.74 408 ASN L CA 1
ATOM 6446 C C . ASN A 1 408 ? -60.040 68.507 22.264 1.00 16.71 408 ASN L C 1
ATOM 6447 O O . ASN A 1 408 ? -61.162 68.998 22.460 1.00 19.29 408 ASN L O 1
ATOM 6458 N N . LYS A 1 409 ? -59.026 68.685 23.098 1.00 18.97 409 LYS L N 1
ATOM 6459 C CA . LYS A 1 409 ? -59.188 69.515 24.283 1.00 27.79 409 LYS L CA 1
ATOM 6460 C C . LYS A 1 409 ? -59.360 70.990 23.934 1.00 30.11 409 LYS L C 1
ATOM 6461 O O . LYS A 1 409 ? -59.943 71.728 24.729 1.00 31.05 409 LYS L O 1
ATOM 6480 N N . THR A 1 410 ? -58.911 71.423 22.755 1.00 29.72 410 THR L N 1
ATOM 6481 C CA . THR A 1 410 ? -59.121 72.805 22.339 1.00 35.37 410 THR L CA 1
ATOM 6482 C C . THR A 1 410 ? -60.600 73.132 22.317 1.00 33.80 410 THR L C 1
ATOM 6483 O O . THR A 1 410 ? -61.048 74.114 22.921 1.00 35.24 410 THR L O 1
ATOM 6494 N N . PHE A 1 411 ? -61.376 72.326 21.597 1.00 24.86 411 PHE L N 1
ATOM 6495 C CA . PHE A 1 411 ? -62.813 72.521 21.602 1.00 22.13 411 PHE L CA 1
ATOM 6496 C C . PHE A 1 411 ? -63.336 72.424 23.019 1.00 23.48 411 PHE L C 1
ATOM 6497 O O . PHE A 1 411 ? -64.125 73.269 23.472 1.00 21.47 411 PHE L O 1
ATOM 6514 N N . LEU A 1 412 ? -62.933 71.365 23.736 1.00 19.70 412 LEU L N 1
ATOM 6515 C CA . LEU A 1 412 ? -63.634 71.082 24.969 1.00 16.85 412 LEU L CA 1
ATOM 6516 C C . LEU A 1 412 ? -63.441 72.181 26.006 1.00 20.24 412 LEU L C 1
ATOM 6517 O O . LEU A 1 412 ? -64.369 72.518 26.743 1.00 19.56 412 LEU L O 1
ATOM 6533 N N . GLU A 1 413 ? -62.254 72.777 26.046 1.00 22.47 413 GLU L N 1
ATOM 6534 C CA . GLU A 1 413 ? -61.994 73.776 27.076 1.00 27.95 413 GLU L CA 1
ATOM 6535 C C . GLU A 1 413 ? -62.789 75.041 26.859 1.00 27.04 413 GLU L C 1
ATOM 6536 O O . GLU A 1 413 ? -63.063 75.756 27.831 1.00 41.23 413 GLU L O 1
ATOM 6548 N N . THR A 1 414 ? -63.192 75.321 25.633 1.00 24.25 414 THR L N 1
ATOM 6549 C CA . THR A 1 414 ? -63.957 76.515 25.337 1.00 32.01 414 THR L CA 1
ATOM 6550 C C . THR A 1 414 ? -65.424 76.374 25.685 1.00 26.57 414 THR L C 1
ATOM 6551 O O . THR A 1 414 ? -66.129 77.390 25.722 1.00 25.68 414 THR L O 1
ATOM 6562 N N . VAL A 1 415 ? -65.910 75.160 25.944 1.00 21.17 415 VAL L N 1
ATOM 6563 C CA . VAL A 1 415 ? -67.333 74.995 26.193 1.00 23.49 415 VAL L CA 1
ATOM 6564 C C . VAL A 1 415 ? -67.579 75.428 27.629 1.00 20.07 415 VAL L C 1
ATOM 6565 O O . VAL A 1 415 ? -67.144 74.739 28.576 1.00 19.50 415 VAL L O 1
ATOM 6578 N N . PRO A 1 416 ? -68.268 76.550 27.858 1.00 21.15 416 PRO L N 1
ATOM 6579 C CA . PRO A 1 416 ? -68.403 77.036 29.233 1.00 21.79 416 PRO L CA 1
ATOM 6580 C C . PRO A 1 416 ? -69.232 76.083 30.078 1.00 24.35 416 PRO L C 1
ATOM 6581 O O . PRO A 1 416 ? -70.359 75.715 29.714 1.00 24.20 416 PRO L O 1
ATOM 6592 N N . GLY A 1 417 ? -68.683 75.689 31.232 1.00 20.51 417 GLY L N 1
ATOM 6593 C CA . GLY A 1 417 ? -69.402 74.885 32.178 1.00 20.65 417 GLY L CA 1
ATOM 6594 C C . GLY A 1 417 ? -69.341 73.387 31.953 1.00 15.46 417 GLY L C 1
ATOM 6595 O O . GLY A 1 417 ? -69.913 72.653 32.759 1.00 19.06 417 GLY L O 1
ATOM 6599 N N . LEU A 1 418 ? -68.602 72.932 30.947 1.00 18.17 418 LEU L N 1
ATOM 6600 C CA . LEU A 1 418 ? -68.600 71.505 30.581 1.00 14.38 418 LEU L CA 1
ATOM 6601 C C . LEU A 1 418 ? -67.508 70.742 31.328 1.00 14.23 418 LEU L C 1
ATOM 6602 O O . LEU A 1 418 ? -66.317 71.047 31.165 1.00 16.55 418 LEU L O 1
ATOM 6618 N N . LYS A 1 419 ? -67.902 69.711 32.067 1.00 14.96 419 LYS L N 1
ATOM 6619 C CA . LYS A 1 419 ? -66.979 68.883 32.843 1.00 15.24 419 LYS L CA 1
ATOM 6620 C C . LYS A 1 419 ? -66.425 67.757 31.972 1.00 17.35 419 LYS L C 1
ATOM 6621 O O . LYS A 1 419 ? -67.185 67.015 31.326 1.00 16.53 419 LYS L O 1
ATOM 6640 N N . VAL A 1 420 ? -65.101 67.627 31.968 1.00 14.78 420 VAL L N 1
ATOM 6641 C CA . VAL A 1 420 ? -64.360 66.685 31.133 1.00 15.90 420 VAL L CA 1
ATOM 6642 C C . VAL A 1 420 ? -63.322 66.006 32.017 1.00 23.83 420 VAL L C 1
ATOM 6643 O O . VAL A 1 420 ? -62.687 66.666 32.849 1.00 27.87 420 VAL L O 1
ATOM 6656 N N . ASP A 1 421 ? -63.143 64.700 31.848 1.00 15.86 421 ASP L N 1
ATOM 6657 C CA . ASP A 1 421 ? -62.186 63.953 32.661 1.00 16.01 421 ASP L CA 1
ATOM 6658 C C . ASP A 1 421 ? -60.754 64.159 32.150 1.00 14.20 421 ASP L C 1
ATOM 6659 O O . ASP A 1 421 ? -60.506 64.838 31.169 1.00 18.38 421 ASP L O 1
ATOM 6668 N N . GLU A 1 422 ? -59.793 63.526 32.842 1.00 22.03 422 GLU L N 1
ATOM 6669 C CA . GLU A 1 422 ? -58.384 63.750 32.522 1.00 23.08 422 GLU L CA 1
ATOM 6670 C C . GLU A 1 422 ? -57.973 63.153 31.190 1.00 23.94 422 GLU L C 1
ATOM 6671 O O . GLU A 1 422 ? -56.902 63.490 30.681 1.00 25.71 422 GLU L O 1
ATOM 6683 N N . TRP A 1 423 ? -58.817 62.321 30.586 1.00 18.94 423 TRP L N 1
ATOM 6684 C CA . TRP A 1 423 ? -58.520 61.755 29.281 1.00 18.67 423 TRP L CA 1
ATOM 6685 C C . TRP A 1 423 ? -59.239 62.481 28.167 1.00 17.90 423 TRP L C 1
ATOM 6686 O O . TRP A 1 423 ? -59.168 62.052 27.024 1.00 21.64 423 TRP L O 1
ATOM 6707 N N . GLY A 1 424 ? -59.929 63.567 28.476 1.00 15.92 424 GLY L N 1
ATOM 6708 C CA . GLY A 1 424 ? -60.631 64.299 27.456 1.00 15.59 424 GLY L CA 1
ATOM 6709 C C . GLY A 1 424 ? -62.047 63.835 27.221 1.00 14.28 424 GLY L C 1
ATOM 6710 O O . GLY A 1 424 ? -62.675 64.301 26.273 1.00 14.05 424 GLY L O 1
ATOM 6714 N N . ARG A 1 425 ? -62.566 62.933 28.046 1.00 12.66 425 ARG L N 1
ATOM 6715 C CA . ARG A 1 425 ? -63.925 62.424 27.865 1.00 12.32 425 ARG L CA 1
ATOM 6716 C C . ARG A 1 425 ? -64.929 63.306 28.598 1.00 12.30 425 ARG L C 1
ATOM 6717 O O . ARG A 1 425 ? -64.741 63.632 29.772 1.00 13.14 425 ARG L O 1
ATOM 6738 N N . ILE A 1 426 ? -66.019 63.671 27.917 1.00 11.18 426 ILE L N 1
ATOM 6739 C CA . ILE A 1 426 ? -67.069 64.438 28.573 1.00 11.38 426 ILE L CA 1
ATOM 6740 C C . ILE A 1 426 ? -67.760 63.574 29.614 1.00 12.37 426 ILE L C 1
ATOM 6741 O O . ILE A 1 426 ? -68.153 62.434 29.332 1.00 11.99 426 ILE L O 1
ATOM 6757 N N . VAL A 1 427 ? -67.919 64.112 30.825 1.00 12.56 427 VAL L N 1
ATOM 6758 C CA . VAL A 1 427 ? -68.558 63.398 31.917 1.00 12.83 427 VAL L CA 1
ATOM 6759 C C . VAL A 1 427 ? -70.071 63.483 31.756 1.00 14.59 427 VAL L C 1
ATOM 6760 O O . VAL A 1 427 ? -70.631 64.570 31.613 1.00 15.67 427 VAL L O 1
ATOM 6773 N N . VAL A 1 428 ? -70.742 62.349 31.808 1.00 12.67 428 VAL L N 1
ATOM 6774 C CA . VAL A 1 428 ? -72.196 62.321 31.692 1.00 12.42 428 VAL L CA 1
ATOM 6775 C C . VAL A 1 428 ? -72.812 61.461 32.780 1.00 14.85 428 VAL L C 1
ATOM 6776 O O . VAL A 1 428 ? -72.183 60.564 33.348 1.00 15.23 428 VAL L O 1
ATOM 6789 N N . ASP A 1 429 ? -74.072 61.777 33.077 1.00 13.13 429 ASP L N 1
ATOM 6790 C CA . ASP A 1 429 ? -74.876 61.022 34.022 1.00 14.01 429 ASP L CA 1
ATOM 6791 C C . ASP A 1 429 ? -75.558 59.830 33.340 1.00 12.55 429 ASP L C 1
ATOM 6792 O O . ASP A 1 429 ? -75.289 59.484 32.188 1.00 14.53 429 ASP L O 1
ATOM 6801 N N . GLU A 1 430 ? -76.467 59.174 34.084 1.00 16.29 430 GLU L N 1
ATOM 6802 C CA . GLU A 1 430 ? -77.120 57.977 33.588 1.00 16.97 430 GLU L CA 1
ATOM 6803 C C . GLU A 1 430 ? -78.052 58.262 32.410 1.00 14.77 430 GLU L C 1
ATOM 6804 O O . GLU A 1 430 ? -78.454 57.329 31.707 1.00 16.64 430 GLU L O 1
ATOM 6816 N N . ASN A 1 431 ? -78.384 59.529 32.171 1.00 14.18 431 ASN L N 1
ATOM 6817 C CA . ASN A 1 431 ? -79.205 59.945 31.042 1.00 14.22 431 ASN L CA 1
ATOM 6818 C C . ASN A 1 431 ? -78.368 60.549 29.927 1.00 14.48 431 ASN L C 1
ATOM 6819 O O . ASN A 1 431 ? -78.923 61.187 29.022 1.00 13.78 431 ASN L O 1
ATOM 6830 N N . LEU A 1 432 ? -77.045 60.374 29.975 1.00 12.25 432 LEU L N 1
ATOM 6831 C CA . LEU A 1 432 ? -76.112 60.979 29.020 1.00 10.13 432 LEU L CA 1
ATOM 6832 C C . LEU A 1 432 ? -76.134 62.493 29.068 1.00 10.22 432 LEU L C 1
ATOM 6833 O O . LEU A 1 432 ? -75.687 63.141 28.108 1.00 11.71 432 LEU L O 1
ATOM 6849 N N . MET A 1 433 ? -76.572 63.068 30.180 1.00 12.17 433 MET L N 1
ATOM 6850 C CA . MET A 1 433 ? -76.534 64.516 30.335 1.00 10.89 433 MET L CA 1
ATOM 6851 C C . MET A 1 433 ? -75.216 64.954 30.958 1.00 11.68 433 MET L C 1
ATOM 6852 O O . MET A 1 433 ? -74.742 64.345 31.920 1.00 13.33 433 MET L O 1
ATOM 6866 N N . THR A 1 434 ? -74.633 65.989 30.365 1.00 11.77 434 THR L N 1
ATOM 6867 C CA . THR A 1 434 ? -73.399 66.597 30.844 1.00 10.97 434 THR L CA 1
ATOM 6868 C C . THR A 1 434 ? -73.665 67.440 32.090 1.00 12.68 434 THR L C 1
ATOM 6869 O O . THR A 1 434 ? -74.778 67.527 32.607 1.00 15.59 434 THR L O 1
ATOM 6880 N N . SER A 1 435 ? -72.615 68.134 32.533 1.00 14.14 435 SER L N 1
ATOM 6881 C CA . SER A 1 435 ? -72.710 69.062 33.660 1.00 15.68 435 SER L CA 1
ATOM 6882 C C . SER A 1 435 ? -73.554 70.287 33.343 1.00 21.98 435 SER L C 1
ATOM 6883 O O . SER A 1 435 ? -73.867 71.049 34.261 1.00 23.07 435 SER L O 1
ATOM 6891 N N . ILE A 1 436 ? -73.890 70.524 32.083 1.00 16.21 436 ILE L N 1
ATOM 6892 C CA . ILE A 1 436 ? -74.722 71.658 31.681 1.00 17.32 436 ILE L CA 1
ATOM 6893 C C . ILE A 1 436 ? -76.130 71.124 31.431 1.00 17.44 436 ILE L C 1
ATOM 6894 O O . ILE A 1 436 ? -76.305 70.300 30.526 1.00 15.26 436 ILE L O 1
ATOM 6910 N N . PRO A 1 437 ? -77.145 71.547 32.175 1.00 17.41 437 PRO L N 1
ATOM 6911 C CA . PRO A 1 437 ? -78.486 71.037 31.915 1.00 17.09 437 PRO L CA 1
ATOM 6912 C C . PRO A 1 437 ? -78.914 71.316 30.484 1.00 14.80 437 PRO L C 1
ATOM 6913 O O . PRO A 1 437 ? -78.697 72.397 29.944 1.00 17.63 437 PRO L O 1
ATOM 6924 N N . GLY A 1 438 ? -79.526 70.313 29.874 1.00 14.06 438 GLY L N 1
ATOM 6925 C CA . GLY A 1 438 ? -79.960 70.411 28.490 1.00 14.52 438 GLY L CA 1
ATOM 6926 C C . GLY A 1 438 ? -78.912 70.075 27.465 1.00 13.55 438 GLY L C 1
ATOM 6927 O O . GLY A 1 438 ? -79.227 70.072 26.265 1.00 12.80 438 GLY L O 1
ATOM 6931 N N . VAL A 1 439 ? -77.676 69.784 27.888 1.00 11.63 439 VAL L N 1
ATOM 6932 C CA . VAL A 1 439 ? -76.576 69.421 26.996 1.00 11.12 439 VAL L CA 1
ATOM 6933 C C . VAL A 1 439 ? -76.214 67.972 27.297 1.00 10.46 439 VAL L C 1
ATOM 6934 O O . VAL A 1 439 ? -75.950 67.620 28.450 1.00 12.19 439 VAL L O 1
ATOM 6947 N N . PHE A 1 440 ? -76.256 67.135 26.275 1.00 10.03 440 PHE L N 1
ATOM 6948 C CA . PHE A 1 440 ? -76.040 65.695 26.355 1.00 9.55 440 PHE L CA 1
ATOM 6949 C C . PHE A 1 440 ? -74.834 65.349 25.492 1.00 9.27 440 PHE L C 1
ATOM 6950 O O . PHE A 1 440 ? -74.395 66.152 24.685 1.00 10.53 440 PHE L O 1
ATOM 6967 N N . ALA A 1 441 ? -74.291 64.147 25.645 1.00 9.58 441 ALA L N 1
ATOM 6968 C CA . ALA A 1 441 ? -73.117 63.746 24.881 1.00 9.20 441 ALA L CA 1
ATOM 6969 C C . ALA A 1 441 ? -73.086 62.235 24.751 1.00 9.50 441 ALA L C 1
ATOM 6970 O O . ALA A 1 441 ? -73.647 61.513 25.572 1.00 10.40 441 ALA L O 1
ATOM 6977 N N . GLY A 1 442 ? -72.386 61.759 23.722 1.00 9.46 442 GLY L N 1
ATOM 6978 C CA . GLY A 1 442 ? -72.329 60.336 23.460 1.00 8.42 442 GLY L CA 1
ATOM 6979 C C . GLY A 1 442 ? -71.274 59.986 22.446 1.00 9.83 442 GLY L C 1
ATOM 6980 O O . GLY A 1 442 ? -70.667 60.849 21.819 1.00 10.35 442 GLY L O 1
ATOM 6984 N N . GLY A 1 443 ? -71.058 58.693 22.300 1.00 8.47 443 GLY L N 1
ATOM 6985 C CA . GLY A 1 443 ? -70.068 58.209 21.361 1.00 9.12 443 GLY L CA 1
ATOM 6986 C C . GLY A 1 443 ? -68.641 58.333 21.879 1.00 8.04 443 GLY L C 1
ATOM 6987 O O . GLY A 1 443 ? -68.376 58.305 23.090 1.00 9.22 443 GLY L O 1
ATOM 6991 N N . ASP A 1 444 ? -67.701 58.480 20.943 1.00 8.47 444 ASP L N 1
ATOM 6992 C CA . ASP A 1 444 ? -66.291 58.556 21.329 1.00 8.25 444 ASP L CA 1
ATOM 6993 C C . ASP A 1 444 ? -66.029 59.773 22.216 1.00 8.64 444 ASP L C 1
ATOM 6994 O O . ASP A 1 444 ? -65.080 59.768 23.013 1.00 10.56 444 ASP L O 1
ATOM 7003 N N . ALA A 1 445 ? -66.864 60.797 22.125 1.00 8.70 445 ALA L N 1
ATOM 7004 C CA . ALA A 1 445 ? -66.691 61.962 22.990 1.00 9.09 445 ALA L CA 1
ATOM 7005 C C . ALA A 1 445 ? -66.836 61.620 24.463 1.00 10.00 445 ALA L C 1
ATOM 7006 O O . ALA A 1 445 ? -66.270 62.323 25.310 1.00 10.73 445 ALA L O 1
ATOM 7013 N N . ILE A 1 446 ? -67.630 60.589 24.813 1.00 8.34 446 ILE L N 1
ATOM 7014 C CA . ILE A 1 446 ? -67.759 60.158 26.203 1.00 8.74 446 ILE L CA 1
ATOM 7015 C C . ILE A 1 446 ? -66.976 58.885 26.516 1.00 9.37 446 ILE L C 1
ATOM 7016 O O . ILE A 1 446 ? -66.684 58.628 27.700 1.00 12.29 446 ILE L O 1
ATOM 7032 N N . ARG A 1 447 ? -66.622 58.091 25.505 1.00 10.30 447 ARG L N 1
ATOM 7033 C CA . ARG A 1 447 ? -65.982 56.805 25.727 1.00 10.25 447 ARG L CA 1
ATOM 7034 C C . ARG A 1 447 ? -64.494 56.794 25.446 1.00 11.47 447 ARG L C 1
ATOM 7035 O O . ARG A 1 447 ? -63.834 55.827 25.838 1.00 12.83 447 ARG L O 1
ATOM 7056 N N . GLY A 1 448 ? -63.957 57.813 24.793 1.00 11.17 448 GLY L N 1
ATOM 7057 C CA . GLY A 1 448 ? -62.727 57.640 24.067 1.00 11.17 448 GLY L CA 1
ATOM 7058 C C . GLY A 1 448 ? -63.015 56.767 22.864 1.00 14.52 448 GLY L C 1
ATOM 7059 O O . GLY A 1 448 ? -64.160 56.368 22.611 1.00 12.71 448 GLY L O 1
ATOM 7063 N N . GLU A 1 449 ? -61.980 56.462 22.096 1.00 14.15 449 GLU L N 1
ATOM 7064 C CA . GLU A 1 449 ? -62.201 55.671 20.899 1.00 13.28 449 GLU L CA 1
ATOM 7065 C C . GLU A 1 449 ? -62.856 54.349 21.256 1.00 12.29 449 GLU L C 1
ATOM 7066 O O . GLU A 1 449 ? -62.341 53.567 22.063 1.00 14.78 449 GLU L O 1
ATOM 7078 N N . ALA A 1 450 ? -63.982 54.072 20.602 1.00 11.89 450 ALA L N 1
ATOM 7079 C CA . ALA A 1 450 ? -64.743 52.861 20.883 1.00 11.25 450 ALA L CA 1
ATOM 7080 C C . ALA A 1 450 ? -65.177 52.217 19.576 1.00 12.56 450 ALA L C 1
ATOM 7081 O O . ALA A 1 450 ? -64.309 51.848 18.760 1.00 14.44 450 ALA L O 1
ATOM 7088 N N . THR A 1 451 ? -66.489 52.048 19.362 1.00 9.46 451 THR L N 1
ATOM 7089 C CA . THR A 1 451 ? -67.002 51.411 18.152 1.00 8.77 451 THR L CA 1
ATOM 7090 C C . THR A 1 451 ? -68.150 52.219 17.564 1.00 9.11 451 THR L C 1
ATOM 7091 O O . THR A 1 451 ? -68.829 53.009 18.242 1.00 10.33 451 THR L O 1
ATOM 7102 N N . VAL A 1 452 ? -68.424 51.942 16.289 1.00 9.40 452 VAL L N 1
ATOM 7103 C CA . VAL A 1 452 ? -69.583 52.512 15.615 1.00 9.21 452 VAL L CA 1
ATOM 7104 C C . VAL A 1 452 ? -70.873 52.131 16.332 1.00 9.36 452 VAL L C 1
ATOM 7105 O O . VAL A 1 452 ? -71.752 52.969 16.541 1.00 9.54 452 VAL L O 1
ATOM 7118 N N . ILE A 1 453 ? -71.024 50.850 16.707 1.00 9.28 453 ILE L N 1
ATOM 7119 C CA . ILE A 1 453 ? -72.291 50.434 17.316 1.00 8.43 453 ILE L CA 1
ATOM 7120 C C . ILE A 1 453 ? -72.537 51.146 18.644 1.00 8.94 453 ILE L C 1
ATOM 7121 O O . ILE A 1 453 ? -73.674 51.512 18.956 1.00 10.04 453 ILE L O 1
ATOM 7137 N N . LEU A 1 454 ? -71.489 51.360 19.444 1.00 9.73 454 LEU L N 1
ATOM 7138 C CA . LEU A 1 454 ? -71.678 52.109 20.690 1.00 9.56 454 LEU L CA 1
ATOM 7139 C C . LEU A 1 454 ? -72.030 53.563 20.415 1.00 8.94 454 LEU L C 1
ATOM 7140 O O . LEU A 1 454 ? -72.856 54.136 21.139 1.00 10.24 454 LEU L O 1
ATOM 7156 N N . ALA A 1 455 ? -71.424 54.170 19.390 1.00 9.17 455 ALA L N 1
ATOM 7157 C CA . ALA A 1 455 ? -71.785 55.555 19.068 1.00 9.23 455 ALA L CA 1
ATOM 7158 C C . ALA A 1 455 ? -73.241 55.649 18.634 1.00 9.25 455 ALA L C 1
ATOM 7159 O O . ALA A 1 455 ? -73.987 56.531 19.073 1.00 9.54 455 ALA L O 1
ATOM 7166 N N . MET A 1 456 ? -73.673 54.716 17.780 1.00 8.97 456 MET L N 1
ATOM 7167 C CA . MET A 1 456 ? -75.077 54.648 17.369 1.00 8.74 456 MET L CA 1
ATOM 7168 C C . MET A 1 456 ? -75.986 54.493 18.585 1.00 9.40 456 MET L C 1
ATOM 7169 O O . MET A 1 456 ? -76.923 55.280 18.808 1.00 10.18 456 MET L O 1
ATOM 7183 N N . GLY A 1 457 ? -75.673 53.515 19.425 1.00 8.70 457 GLY L N 1
ATOM 7184 C CA . GLY A 1 457 ? -76.476 53.276 20.610 1.00 10.06 457 GLY L CA 1
ATOM 7185 C C . GLY A 1 457 ? -76.580 54.491 21.513 1.00 9.50 457 GLY L C 1
ATOM 7186 O O . GLY A 1 457 ? -77.656 54.804 22.028 1.00 10.47 457 GLY L O 1
ATOM 7190 N N . ASP A 1 458 ? -75.460 55.194 21.709 1.00 9.28 458 ASP L N 1
ATOM 7191 C CA . ASP A 1 458 ? -75.481 56.396 22.533 1.00 8.94 458 ASP L CA 1
ATOM 7192 C C . ASP A 1 458 ? -76.332 57.473 21.882 1.00 8.93 458 ASP L C 1
ATOM 7193 O O . ASP A 1 458 ? -77.038 58.203 22.579 1.00 10.54 458 ASP L O 1
ATOM 7202 N N . GLY A 1 459 ? -76.269 57.611 20.548 1.00 8.64 459 GLY L N 1
ATOM 7203 C CA . GLY A 1 459 ? -77.123 58.591 19.886 1.00 8.11 459 GLY L CA 1
ATOM 7204 C C . GLY A 1 459 ? -78.598 58.322 20.124 1.00 9.29 459 GLY L C 1
ATOM 7205 O O . GLY A 1 459 ? -79.381 59.244 20.400 1.00 10.93 459 GLY L O 1
ATOM 7209 N N . ARG A 1 460 ? -79.000 57.047 20.062 1.00 10.92 460 ARG L N 1
ATOM 7210 C CA . ARG A 1 460 ? -80.403 56.715 20.338 1.00 10.47 460 ARG L CA 1
ATOM 7211 C C . ARG A 1 460 ? -80.767 56.968 21.801 1.00 11.11 460 ARG L C 1
ATOM 7212 O O . ARG A 1 460 ? -81.846 57.510 22.100 1.00 11.87 460 ARG L O 1
ATOM 7233 N N . LYS A 1 461 ? -79.891 56.570 22.730 1.00 10.00 461 LYS L N 1
ATOM 7234 C CA . LYS A 1 461 ? -80.157 56.794 24.151 1.00 10.50 461 LYS L CA 1
ATOM 7235 C C . LYS A 1 461 ? -80.276 58.277 24.466 1.00 11.94 461 LYS L C 1
ATOM 7236 O O . LYS A 1 461 ? -81.161 58.702 25.228 1.00 13.94 461 LYS L O 1
ATOM 7255 N N . ALA A 1 462 ? -79.374 59.078 23.895 1.00 10.38 462 ALA L N 1
ATOM 7256 C CA . ALA A 1 462 ? -79.425 60.514 24.119 1.00 10.76 462 ALA L CA 1
ATOM 7257 C C . ALA A 1 462 ? -80.681 61.125 23.521 1.00 10.53 462 ALA L C 1
ATOM 7258 O O . ALA A 1 462 ? -81.238 62.061 24.096 1.00 12.89 462 ALA L O 1
ATOM 7265 N N . ALA A 1 463 ? -81.118 60.659 22.351 1.00 10.88 463 ALA L N 1
ATOM 7266 C CA . ALA A 1 463 ? -82.365 61.190 21.804 1.00 11.50 463 ALA L CA 1
ATOM 7267 C C . ALA A 1 463 ? -83.526 60.948 22.757 1.00 12.55 463 ALA L C 1
ATOM 7268 O O . ALA A 1 463 ? -84.335 61.857 23.012 1.00 13.09 463 ALA L O 1
ATOM 7275 N N . LYS A 1 464 ? -83.617 59.734 23.306 1.00 12.85 464 LYS L N 1
ATOM 7276 C CA . LYS A 1 464 ? -84.672 59.448 24.281 1.00 13.05 464 LYS L CA 1
ATOM 7277 C C . LYS A 1 464 ? -84.536 60.329 25.522 1.00 13.39 464 LYS L C 1
ATOM 7278 O O . LYS A 1 464 ? -85.535 60.842 26.044 1.00 15.35 464 LYS L O 1
ATOM 7297 N N . ALA A 1 465 ? -83.305 60.553 25.993 1.00 12.84 465 ALA L N 1
ATOM 7298 C CA . ALA A 1 465 ? -83.107 61.386 27.177 1.00 13.60 465 ALA L CA 1
ATOM 7299 C C . ALA A 1 465 ? -83.461 62.846 26.908 1.00 13.21 465 ALA L C 1
ATOM 7300 O O . ALA A 1 465 ? -83.994 63.530 27.789 1.00 15.49 465 ALA L O 1
ATOM 7307 N N . ILE A 1 466 ? -83.140 63.344 25.719 1.00 12.95 466 ILE L N 1
ATOM 7308 C CA . ILE A 1 466 ? -83.502 64.706 25.341 1.00 12.59 466 ILE L CA 1
ATOM 7309 C C . ILE A 1 466 ? -85.014 64.846 25.332 1.00 14.10 466 ILE L C 1
ATOM 7310 O O . ILE A 1 466 ? -85.572 65.823 25.839 1.00 15.48 466 ILE L O 1
ATOM 7326 N N . HIS A 1 467 ? -85.691 63.861 24.753 1.00 14.60 467 HIS L N 1
ATOM 7327 C CA . HIS A 1 467 ? -87.148 63.891 24.725 1.00 14.65 467 HIS L CA 1
ATOM 7328 C C . HIS A 1 467 ? -87.727 63.921 26.135 1.00 16.83 467 HIS L C 1
ATOM 7329 O O . HIS A 1 467 ? -88.646 64.695 26.417 1.00 18.64 467 HIS L O 1
ATOM 7343 N N . GLN A 1 468 ? -87.195 63.101 27.038 1.00 17.27 468 GLN L N 1
ATOM 7344 C CA . GLN A 1 468 ? -87.676 63.109 28.416 1.00 16.62 468 GLN L CA 1
ATOM 7345 C C . GLN A 1 468 ? -87.430 64.455 29.078 1.00 19.84 468 GLN L C 1
ATOM 7346 O O . GLN A 1 468 ? -88.307 64.998 29.774 1.00 20.32 468 GLN L O 1
ATOM 7360 N N . TYR A 1 469 ? -86.220 64.996 28.886 1.00 16.85 469 TYR L N 1
ATOM 7361 C CA . TYR A 1 469 ? -85.842 66.250 29.506 1.00 15.42 469 TYR L CA 1
ATOM 7362 C C . TYR A 1 469 ? -86.745 67.382 29.035 1.00 17.70 469 TYR L C 1
ATOM 7363 O O . TYR A 1 469 ? -87.212 68.199 29.841 1.00 20.54 469 TYR L O 1
ATOM 7381 N N . LEU A 1 470 ? -87.016 67.443 27.739 1.00 17.47 470 LEU L N 1
ATOM 7382 C CA . LEU A 1 470 ? -87.803 68.548 27.199 1.00 18.01 470 LEU L CA 1
ATOM 7383 C C . LEU A 1 470 ? -89.298 68.346 27.398 1.00 20.32 470 LEU L C 1
ATOM 7384 O O . LEU A 1 470 ? -90.040 69.331 27.446 1.00 22.56 470 LEU L O 1
ATOM 7400 N N . SER A 1 471 ? -89.746 67.093 27.506 1.00 20.09 471 SER L N 1
ATOM 7401 C CA . SER A 1 471 ? -91.153 66.798 27.771 1.00 26.07 471 SER L CA 1
ATOM 7402 C C . SER A 1 471 ? -91.530 67.090 29.208 1.00 32.72 471 SER L C 1
ATOM 7403 O O . SER A 1 471 ? -92.683 67.452 29.470 1.00 47.25 471 SER L O 1
ATOM 7411 N N . LYS A 1 472 ? -90.610 66.918 30.151 1.00 39.95 472 LYS L N 1
ATOM 7412 C CA . LYS A 1 472 ? -90.930 67.240 31.542 1.00 48.53 472 LYS L CA 1
ATOM 7413 C C . LYS A 1 472 ? -91.012 68.750 31.711 1.00 55.80 472 LYS L C 1
ATOM 7414 O O . LYS A 1 472 ? -92.091 69.329 31.639 1.00 62.83 472 LYS L O 1
ATOM 7433 N N . MET B 2 6 ? -74.927 75.293 2.214 1.00 62.54 6 MET S N 1
ATOM 7434 C CA . MET B 2 6 ? -74.784 75.787 0.852 1.00 53.62 6 MET S CA 1
ATOM 7435 C C . MET B 2 6 ? -73.279 75.991 0.578 1.00 55.56 6 MET S C 1
ATOM 7436 O O . MET B 2 6 ? -72.435 75.321 1.163 1.00 68.11 6 MET S O 1
ATOM 7449 N N . MET B 2 7 ? -72.965 76.917 -0.308 1.00 17.45 7 MET S N 1
ATOM 7450 C CA . MET B 2 7 ? -71.600 77.342 -0.683 1.00 13.47 7 MET S CA 1
ATOM 7451 C C . MET B 2 7 ? -71.462 78.825 -0.349 1.00 15.07 7 MET S C 1
ATOM 7452 O O . MET B 2 7 ? -72.386 79.445 0.167 1.00 20.11 7 MET S O 1
ATOM 7466 N N . PHE B 2 8 ? -70.321 79.447 -0.717 1.00 11.08 8 PHE S N 1
ATOM 7467 C CA . PHE B 2 8 ? -69.953 80.769 -0.230 1.00 10.92 8 PHE S CA 1
ATOM 7468 C C . PHE B 2 8 ? -69.752 81.724 -1.415 1.00 12.57 8 PHE S C 1
ATOM 7469 O O . PHE B 2 8 ? -68.787 81.591 -2.185 1.00 11.92 8 PHE S O 1
ATOM 7486 N N . LYS B 2 9 ? -70.656 82.679 -1.556 1.00 11.67 9 LYS S N 1
ATOM 7487 C CA . LYS B 2 9 ? -70.685 83.568 -2.709 1.00 10.35 9 LYS S CA 1
ATOM 7488 C C . LYS B 2 9 ? -69.515 84.541 -2.676 1.00 11.21 9 LYS S C 1
ATOM 7489 O O . LYS B 2 9 ? -69.246 85.182 -1.652 1.00 12.21 9 LYS S O 1
ATOM 7508 N N . ILE B 2 10 ? -68.859 84.723 -3.825 1.00 11.08 10 ILE S N 1
ATOM 7509 C CA . ILE B 2 10 ? -67.889 85.792 -3.981 1.00 11.21 10 ILE S CA 1
ATOM 7510 C C . ILE B 2 10 ? -68.653 87.072 -4.295 1.00 12.68 10 ILE S C 1
ATOM 7511 O O . ILE B 2 10 ? -69.326 87.185 -5.329 1.00 13.05 10 ILE S O 1
ATOM 7527 N N . LEU B 2 11 ? -68.566 88.038 -3.386 1.00 12.05 11 LEU S N 1
ATOM 7528 C CA . LEU B 2 11 ? -69.201 89.331 -3.551 1.00 12.96 11 LEU S CA 1
ATOM 7529 C C . LEU B 2 11 ? -68.395 90.259 -4.433 1.00 14.38 11 LEU S C 1
ATOM 7530 O O . LEU B 2 11 ? -68.977 91.089 -5.152 1.00 17.99 11 LEU S O 1
ATOM 7546 N N . ARG B 2 12 ? -67.071 90.164 -4.360 1.00 12.83 12 ARG S N 1
ATOM 7547 C CA . ARG B 2 12 ? -66.227 91.120 -5.056 1.00 15.21 12 ARG S CA 1
ATOM 7548 C C . ARG B 2 12 ? -64.856 90.490 -5.250 1.00 16.77 12 ARG S C 1
ATOM 7549 O O . ARG B 2 12 ? -64.393 89.701 -4.417 1.00 13.81 12 ARG S O 1
ATOM 7570 N N . LYS B 2 13 ? -64.232 90.813 -6.376 1.00 16.54 13 LYS S N 1
ATOM 7571 C CA . LYS B 2 13 ? -62.858 90.413 -6.641 1.00 14.79 13 LYS S CA 1
ATOM 7572 C C . LYS B 2 13 ? -62.089 91.644 -7.076 1.00 16.77 13 LYS S C 1
ATOM 7573 O O . LYS B 2 13 ? -62.595 92.453 -7.864 1.00 19.73 13 LYS S O 1
ATOM 7592 N N . GLU B 2 14 ? -60.875 91.800 -6.546 1.00 13.85 14 GLU S N 1
ATOM 7593 C CA . GLU B 2 14 ? -60.029 92.921 -6.914 1.00 14.54 14 GLU S CA 1
ATOM 7594 C C . GLU B 2 14 ? -58.622 92.394 -7.157 1.00 15.07 14 GLU S C 1
ATOM 7595 O O . GLU B 2 14 ? -58.047 91.730 -6.288 1.00 15.52 14 GLU S O 1
ATOM 7607 N N . ARG B 2 15 ? -58.048 92.700 -8.321 1.00 17.36 15 ARG S N 1
ATOM 7608 C CA . ARG B 2 15 ? -56.644 92.365 -8.558 1.00 16.04 15 ARG S CA 1
ATOM 7609 C C . ARG B 2 15 ? -55.814 93.479 -7.930 1.00 14.81 15 ARG S C 1
ATOM 7610 O O . ARG B 2 15 ? -55.845 94.630 -8.391 1.00 19.68 15 ARG S O 1
ATOM 7631 N N . LEU B 2 16 ? -55.094 93.152 -6.861 1.00 12.53 16 LEU S N 1
ATOM 7632 C CA . LEU B 2 16 ? -54.311 94.157 -6.136 1.00 12.14 16 LEU S CA 1
ATOM 7633 C C . LEU B 2 16 ? -52.972 94.397 -6.811 1.00 13.45 16 LEU S C 1
ATOM 7634 O O . LEU B 2 16 ? -52.442 95.513 -6.749 1.00 14.99 16 LEU S O 1
ATOM 7650 N N . ALA B 2 17 ? -52.438 93.378 -7.441 1.00 14.38 17 ALA S N 1
ATOM 7651 C CA . ALA B 2 17 ? -51.154 93.433 -8.142 1.00 12.39 17 ALA S CA 1
ATOM 7652 C C . ALA B 2 17 ? -51.079 92.158 -8.958 1.00 14.70 17 ALA S C 1
ATOM 7653 O O . ALA B 2 17 ? -51.901 91.252 -8.764 1.00 12.90 17 ALA S O 1
ATOM 7660 N N . PRO B 2 18 ? -50.147 92.041 -9.894 1.00 13.94 18 PRO S N 1
ATOM 7661 C CA . PRO B 2 18 ? -50.048 90.804 -10.667 1.00 13.76 18 PRO S CA 1
ATOM 7662 C C . PRO B 2 18 ? -49.914 89.592 -9.766 1.00 15.46 18 PRO S C 1
ATOM 7663 O O . PRO B 2 18 ? -49.039 89.528 -8.897 1.00 16.60 18 PRO S O 1
ATOM 7674 N N . GLY B 2 19 ? -50.823 88.631 -9.950 1.00 14.49 19 GLY S N 1
ATOM 7675 C CA . GLY B 2 19 ? -50.856 87.415 -9.161 1.00 13.15 19 GLY S CA 1
ATOM 7676 C C . GLY B 2 19 ? -51.336 87.552 -7.735 1.00 13.28 19 GLY S C 1
ATOM 7677 O O . GLY B 2 19 ? -51.209 86.593 -6.982 1.00 15.08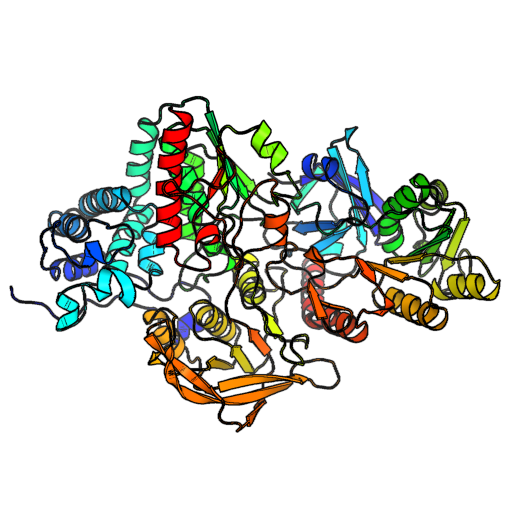 19 GLY S O 1
ATOM 7681 N N . ILE B 2 20 ? -51.857 88.706 -7.336 1.00 11.22 20 ILE S N 1
ATOM 7682 C CA . ILE B 2 20 ? -52.338 88.927 -5.964 1.00 10.79 20 ILE S CA 1
ATOM 7683 C C . ILE B 2 20 ? -53.808 89.309 -6.065 1.00 11.59 20 ILE S C 1
ATOM 7684 O O . ILE B 2 20 ? -54.139 90.418 -6.490 1.00 12.46 20 ILE S O 1
ATOM 7700 N N . ASN B 2 21 ? -54.693 88.378 -5.700 1.00 10.39 21 ASN S N 1
ATOM 7701 C CA . ASN B 2 21 ? -56.125 88.557 -5.916 1.00 11.16 21 ASN S CA 1
ATOM 7702 C C . ASN B 2 21 ? -56.877 88.617 -4.591 1.00 9.47 21 ASN S C 1
ATOM 7703 O O . ASN B 2 21 ? -56.757 87.713 -3.753 1.00 10.96 21 ASN S O 1
ATOM 7714 N N . LEU B 2 22 ? -57.652 89.682 -4.418 1.00 10.78 22 LEU S N 1
ATOM 7715 C CA . LEU B 2 22 ? -58.516 89.858 -3.255 1.00 9.45 22 LEU S CA 1
ATOM 7716 C C . LEU B 2 22 ? -59.908 89.347 -3.580 1.00 9.49 22 LEU S C 1
ATOM 7717 O O . LEU B 2 22 ? -60.445 89.604 -4.660 1.00 10.85 22 LEU S O 1
ATOM 7733 N N . PHE B 2 23 ? -60.496 88.621 -2.617 1.00 9.55 23 PHE S N 1
ATOM 7734 C CA . PHE B 2 23 ? -61.870 88.132 -2.707 1.00 10.30 23 PHE S CA 1
ATOM 7735 C C . PHE B 2 23 ? -62.619 88.536 -1.457 1.00 10.44 23 PHE S C 1
ATOM 7736 O O . PHE B 2 23 ? -62.173 88.239 -0.348 1.00 11.69 23 PHE S O 1
ATOM 7753 N N . GLU B 2 24 ? -63.743 89.211 -1.636 1.00 10.17 24 GLU S N 1
ATOM 7754 C CA . GLU B 2 24 ? -64.694 89.434 -0.554 1.00 9.51 24 GLU S CA 1
ATOM 7755 C C . GLU B 2 24 ? -65.793 88.383 -0.674 1.00 10.56 24 GLU S C 1
ATOM 7756 O O . GLU B 2 24 ? -66.393 88.225 -1.751 1.00 12.01 24 GLU S O 1
ATOM 7768 N N . ILE B 2 25 ? -65.979 87.615 0.399 1.00 10.30 25 ILE S N 1
ATOM 7769 C CA . ILE B 2 25 ? -66.785 86.395 0.417 1.00 10.07 25 ILE S CA 1
ATOM 7770 C C . ILE B 2 25 ? -67.910 86.573 1.419 1.00 12.29 25 ILE S C 1
ATOM 7771 O O . ILE B 2 25 ? -67.686 87.067 2.530 1.00 11.82 25 ILE S O 1
ATOM 7787 N N . GLU B 2 26 ? -69.104 86.147 1.037 1.00 12.72 26 GLU S N 1
ATOM 7788 C CA . GLU B 2 26 ? -70.257 86.227 1.934 1.00 11.43 26 GLU S CA 1
ATOM 7789 C C . GLU B 2 26 ? -70.178 85.115 2.961 1.00 11.68 26 GLU S C 1
ATOM 7790 O O . GLU B 2 26 ? -70.195 83.934 2.627 1.00 12.90 26 GLU S O 1
ATOM 7802 N N . SER B 2 27 ? -70.032 85.497 4.221 1.00 12.23 27 SER S N 1
ATOM 7803 C CA . SER B 2 27 ? -69.971 84.525 5.302 1.00 13.19 27 SER S CA 1
ATOM 7804 C C . SER B 2 27 ? -70.264 85.243 6.616 1.00 14.52 27 SER S C 1
ATOM 7805 O O . SER B 2 27 ? -69.337 85.611 7.355 1.00 15.59 27 SER S O 1
ATOM 7813 N N . PRO B 2 28 ? -71.531 85.456 6.953 1.00 14.16 28 PRO S N 1
ATOM 7814 C CA . PRO B 2 28 ? -71.843 86.229 8.159 1.00 14.67 28 PRO S CA 1
ATOM 7815 C C . PRO B 2 28 ? -71.358 85.575 9.449 1.00 12.74 28 PRO S C 1
ATOM 7816 O O . PRO B 2 28 ? -70.967 86.336 10.350 1.00 14.13 28 PRO S O 1
ATOM 7827 N N . ARG B 2 29 ? -71.337 84.242 9.548 1.00 13.10 29 ARG S N 1
ATOM 7828 C CA . ARG B 2 29 ? -70.827 83.609 10.774 1.00 11.99 29 ARG S CA 1
ATOM 7829 C C . ARG B 2 29 ? -69.345 83.920 10.959 1.00 12.45 29 ARG S C 1
ATOM 7830 O O . ARG B 2 29 ? -68.886 84.280 12.059 1.00 13.59 29 ARG S O 1
ATOM 7851 N N . ILE B 2 30 ? -68.568 83.794 9.879 1.00 10.99 30 ILE S N 1
ATOM 7852 C CA . ILE B 2 30 ? -67.142 84.036 10.014 1.00 11.85 30 ILE S CA 1
ATOM 7853 C C . ILE B 2 30 ? -66.899 85.496 10.302 1.00 12.39 30 ILE S C 1
ATOM 7854 O O . ILE B 2 30 ? -66.086 85.835 11.167 1.00 12.21 30 ILE S O 1
ATOM 7870 N N . ALA B 2 31 ? -67.617 86.395 9.614 1.00 10.85 31 ALA S N 1
ATOM 7871 C CA . ALA B 2 31 ? -67.435 87.827 9.833 1.00 9.84 31 ALA S CA 1
ATOM 7872 C C . ALA B 2 31 ? -67.707 88.197 11.283 1.00 11.37 31 ALA S C 1
ATOM 7873 O O . ALA B 2 31 ? -67.005 89.034 11.855 1.00 14.27 31 ALA S O 1
ATOM 7880 N N . LYS B 2 32 ? -68.737 87.595 11.872 1.00 11.58 32 LYS S N 1
ATOM 7881 C CA . LYS B 2 32 ? -69.135 87.943 13.232 1.00 14.96 32 LYS S CA 1
ATOM 7882 C C . LYS B 2 32 ? -68.069 87.561 14.231 1.00 13.25 32 LYS S C 1
ATOM 7883 O O . LYS B 2 32 ? -67.928 88.239 15.257 1.00 16.05 32 LYS S O 1
ATOM 7902 N N . HIS B 2 33 ? -67.338 86.483 13.962 1.00 12.06 33 HIS S N 1
ATOM 7903 C CA . HIS B 2 33 ? -66.452 85.920 14.966 1.00 12.01 33 HIS S CA 1
ATOM 7904 C C . HIS B 2 33 ? -64.970 86.120 14.696 1.00 13.41 33 HIS S C 1
ATOM 7905 O O . HIS B 2 33 ? -64.154 85.925 15.612 1.00 14.53 33 HIS S O 1
ATOM 7920 N N . ALA B 2 34 ? -64.588 86.520 13.493 1.00 10.58 34 ALA S N 1
ATOM 7921 C CA . ALA B 2 34 ? -63.175 86.565 13.138 1.00 9.75 34 ALA S CA 1
ATOM 7922 C C . ALA B 2 34 ? -62.440 87.666 13.874 1.00 12.31 34 ALA S C 1
ATOM 7923 O O . ALA B 2 34 ? -62.966 88.764 14.069 1.00 14.28 34 ALA S O 1
ATOM 7930 N N . LYS B 2 35 ? -61.206 87.368 14.253 1.00 11.59 35 LYS S N 1
ATOM 7931 C CA . LYS B 2 35 ? -60.314 88.318 14.893 1.00 11.65 35 LYS S CA 1
ATOM 7932 C C . LYS B 2 35 ? -59.002 88.347 14.137 1.00 11.99 35 LYS S C 1
ATOM 7933 O O . LYS B 2 35 ? -58.652 87.388 13.431 1.00 12.54 35 LYS S O 1
ATOM 7952 N N . PRO B 2 36 ? -58.247 89.446 14.253 1.00 10.63 36 PRO S N 1
ATOM 7953 C CA . PRO B 2 36 ? -56.968 89.543 13.548 1.00 10.41 36 PRO S CA 1
ATOM 7954 C C . PRO B 2 36 ? -56.065 88.354 13.846 1.00 11.17 36 PRO S C 1
ATOM 7955 O O . PRO B 2 36 ? -55.933 87.927 15.000 1.00 13.16 36 PRO S O 1
ATOM 7966 N N . GLY B 2 37 ? -55.419 87.870 12.801 1.00 11.44 37 GLY S N 1
ATOM 7967 C CA . GLY B 2 37 ? -54.503 86.761 12.850 1.00 10.56 37 GLY S CA 1
ATOM 7968 C C . GLY B 2 37 ? -55.127 85.442 12.449 1.00 10.76 37 GLY S C 1
ATOM 7969 O O . GLY B 2 37 ? -54.403 84.508 12.097 1.00 12.55 37 GLY S O 1
ATOM 7973 N N . GLN B 2 38 ? -56.446 85.356 12.468 1.00 9.66 38 GLN S N 1
ATOM 7974 C CA . GLN B 2 38 ? -57.119 84.109 12.145 1.00 7.90 38 GLN S CA 1
ATOM 7975 C C . GLN B 2 38 ? -57.218 83.880 10.637 1.00 8.67 38 GLN S C 1
ATOM 7976 O O . GLN B 2 38 ? -56.970 84.770 9.813 1.00 8.88 38 GLN S O 1
ATOM 7990 N N . PHE B 2 39 ? -57.498 82.635 10.276 1.00 7.38 39 PHE S N 1
ATOM 7991 C CA . PHE B 2 39 ? -57.479 82.189 8.892 1.00 8.36 39 PHE S CA 1
ATOM 7992 C C . PHE B 2 39 ? -58.711 81.342 8.583 1.00 7.79 39 PHE S C 1
ATOM 7993 O O . PHE B 2 39 ? -59.534 81.043 9.447 1.00 9.74 39 PHE S O 1
ATOM 8010 N N . VAL B 2 40 ? -58.860 80.983 7.329 1.00 7.01 40 VAL S N 1
ATOM 8011 C CA . VAL B 2 40 ? -59.879 80.054 6.859 1.00 7.87 40 VAL S CA 1
ATOM 8012 C C . VAL B 2 40 ? -59.205 78.920 6.096 1.00 8.48 40 VAL S C 1
ATOM 8013 O O . VAL B 2 40 ? -58.129 79.078 5.523 1.00 9.86 40 VAL S O 1
ATOM 8026 N N . MET B 2 41 ? -59.879 77.774 6.037 1.00 8.03 41 MET S N 1
ATOM 8027 C CA . MET B 2 41 ? -59.616 76.787 4.997 1.00 7.95 41 MET S CA 1
ATOM 8028 C C . MET B 2 41 ? -60.652 76.932 3.902 1.00 8.50 41 MET S C 1
ATOM 8029 O O . MET B 2 41 ? -61.845 77.109 4.195 1.00 9.70 41 MET S O 1
ATOM 8043 N N . ILE B 2 42 ? -60.214 76.869 2.643 1.00 7.64 42 ILE S N 1
ATOM 8044 C CA . ILE B 2 42 ? -61.154 76.890 1.532 1.00 8.34 42 ILE S CA 1
ATOM 8045 C C . ILE B 2 42 ? -60.961 75.675 0.643 1.00 9.83 42 ILE S C 1
ATOM 8046 O O . ILE B 2 42 ? -59.877 75.094 0.548 1.00 9.86 42 ILE S O 1
ATOM 8062 N N . ARG B 2 43 ? -62.041 75.299 -0.024 1.00 8.72 43 ARG S N 1
ATOM 8063 C CA . ARG B 2 43 ? -61.992 74.326 -1.111 1.00 9.36 43 ARG S CA 1
ATOM 8064 C C . ARG B 2 43 ? -62.859 74.855 -2.234 1.00 9.36 43 ARG S C 1
ATOM 8065 O O . ARG B 2 43 ? -64.018 75.244 -2.012 1.00 9.71 43 ARG S O 1
ATOM 8086 N N . LEU B 2 44 ? -62.316 74.920 -3.449 1.00 9.54 44 LEU S N 1
ATOM 8087 C CA . LEU B 2 44 ? -63.019 75.591 -4.545 1.00 9.41 44 LEU S CA 1
ATOM 8088 C C . LEU B 2 44 ? -64.186 74.781 -5.096 1.00 8.79 44 LEU S C 1
ATOM 8089 O O . LEU B 2 44 ? -65.198 75.353 -5.507 1.00 11.26 44 LEU S O 1
ATOM 8105 N N . HIS B 2 45 ? -64.004 73.465 -5.206 1.00 9.28 45 HIS S N 1
ATOM 8106 C CA . HIS B 2 45 ? -64.892 72.582 -5.955 1.00 10.12 45 HIS S CA 1
ATOM 8107 C C . HIS B 2 45 ? -64.634 71.152 -5.493 1.00 10.07 45 HIS S C 1
ATOM 8108 O O . HIS B 2 45 ? -63.722 70.875 -4.712 1.00 11.13 45 HIS S O 1
ATOM 8122 N N . GLU B 2 46 ? -65.479 70.235 -5.993 1.00 11.25 46 GLU S N 1
ATOM 8123 C CA . GLU B 2 46 ? -65.514 68.886 -5.466 1.00 11.57 46 GLU S CA 1
ATOM 8124 C C . GLU B 2 46 ? -64.217 68.111 -5.682 1.00 12.33 46 GLU S C 1
ATOM 8125 O O . GLU B 2 46 ? -63.946 67.172 -4.933 1.00 14.23 46 GLU S O 1
ATOM 8137 N N . LYS B 2 47 ? -63.431 68.454 -6.695 1.00 12.61 47 LYS S N 1
ATOM 8138 C CA . LYS B 2 47 ? -62.149 67.774 -6.903 1.00 12.24 47 LYS S CA 1
ATOM 8139 C C . LYS B 2 47 ? -60.985 68.489 -6.232 1.00 13.09 47 LYS S C 1
ATOM 8140 O O . LYS B 2 47 ? -59.845 68.033 -6.356 1.00 13.21 47 LYS S O 1
ATOM 8159 N N . GLY B 2 48 ? -61.252 69.542 -5.493 1.00 9.57 48 GLY S N 1
ATOM 8160 C CA . GLY B 2 48 ? -60.187 70.402 -5.015 1.00 9.85 48 GLY S CA 1
ATOM 8161 C C . GLY B 2 48 ? -59.569 69.926 -3.731 1.00 9.39 48 GLY S C 1
ATOM 8162 O O . GLY B 2 48 ? -60.020 69.004 -3.044 1.00 10.58 48 GLY S O 1
ATOM 8166 N N . GLU B 2 49 ? -58.475 70.595 -3.375 1.00 9.31 49 GLU S N 1
ATOM 8167 C CA . GLU B 2 49 ? -57.824 70.432 -2.085 1.00 7.99 49 GLU S CA 1
ATOM 8168 C C . GLU B 2 49 ? -58.212 71.580 -1.157 1.00 8.35 49 GLU S C 1
ATOM 8169 O O . GLU B 2 49 ? -58.638 72.657 -1.602 1.00 9.78 49 GLU S O 1
ATOM 8181 N N . ARG B 2 50 ? -58.052 71.349 0.132 1.00 8.38 50 ARG S N 1
ATOM 8182 C CA . ARG B 2 50 ? -58.249 72.398 1.124 1.00 8.02 50 ARG S CA 1
ATOM 8183 C C . ARG B 2 50 ? -56.968 73.209 1.276 1.00 7.44 50 ARG S C 1
ATOM 8184 O O . ARG B 2 50 ? -55.895 72.645 1.443 1.00 9.54 50 ARG S O 1
ATOM 8205 N N . ILE B 2 51 ? -57.074 74.535 1.212 1.00 8.54 51 ILE S N 1
ATOM 8206 C CA . ILE B 2 51 ? -55.906 75.403 1.462 1.00 8.95 51 ILE S CA 1
ATOM 8207 C C . ILE B 2 51 ? -56.213 76.486 2.488 1.00 7.88 51 ILE S C 1
ATOM 8208 O O . ILE B 2 51 ? -57.346 77.010 2.519 1.00 9.61 51 ILE S O 1
ATOM 8224 N N . PRO B 2 52 ? -55.225 76.895 3.273 1.00 8.20 52 PRO S N 1
ATOM 8225 C CA . PRO B 2 52 ? -55.407 77.980 4.247 1.00 7.16 52 PRO S CA 1
ATOM 8226 C C . PRO B 2 52 ? -55.109 79.341 3.643 1.00 9.07 52 PRO S C 1
ATOM 8227 O O . PRO B 2 52 ? -54.152 79.538 2.887 1.00 9.99 52 PRO S O 1
ATOM 8238 N N . LEU B 2 53 ? -55.927 80.313 4.027 1.00 7.82 53 LEU S N 1
ATOM 8239 C CA . LEU B 2 53 ? -55.741 81.717 3.662 1.00 7.85 53 LEU S CA 1
ATOM 8240 C C . LEU B 2 53 ? -56.160 82.595 4.828 1.00 8.04 53 LEU S C 1
ATOM 8241 O O . LEU B 2 53 ? -57.093 82.275 5.570 1.00 9.72 53 LEU S O 1
ATOM 8257 N N . THR B 2 54 ? -55.460 83.706 5.024 1.00 8.81 54 THR S N 1
ATOM 8258 C CA . THR B 2 54 ? -55.707 84.555 6.183 1.00 7.86 54 THR S CA 1
ATOM 8259 C C . THR B 2 54 ? -56.925 85.450 5.959 1.00 7.98 54 THR S C 1
ATOM 8260 O O . THR B 2 54 ? -57.220 85.876 4.838 1.00 10.02 54 THR S O 1
ATOM 8271 N N . ILE B 2 55 ? -57.635 85.751 7.047 1.00 8.47 55 ILE S N 1
ATOM 8272 C CA . ILE B 2 55 ? -58.727 86.709 7.021 1.00 8.17 55 ILE S CA 1
ATOM 8273 C C . ILE B 2 55 ? -58.093 88.102 7.078 1.00 8.42 55 ILE S C 1
ATOM 8274 O O . ILE B 2 55 ? -57.663 88.576 8.137 1.00 10.56 55 ILE S O 1
ATOM 8290 N N . ALA B 2 56 ? -57.989 88.750 5.910 1.00 8.76 56 ALA S N 1
ATOM 8291 C CA . ALA B 2 56 ? -57.347 90.048 5.789 1.00 8.85 56 ALA S CA 1
ATOM 8292 C C . ALA B 2 56 ? -58.244 91.198 6.184 1.00 13.95 56 ALA S C 1
ATOM 8293 O O . ALA B 2 56 ? -57.726 92.272 6.524 1.00 17.21 56 ALA S O 1
ATOM 8300 N N . ASP B 2 57 ? -59.554 91.026 6.126 1.00 11.41 57 ASP S N 1
ATOM 8301 C CA . ASP B 2 57 ? -60.469 92.088 6.548 1.00 13.32 57 ASP S CA 1
ATOM 8302 C C . ASP B 2 57 ? -61.822 91.436 6.792 1.00 12.36 57 ASP S C 1
ATOM 8303 O O . ASP B 2 57 ? -62.053 90.286 6.406 1.00 11.27 57 ASP S O 1
ATOM 8312 N N . VAL B 2 58 ? -62.708 92.165 7.476 1.00 14.35 58 VAL S N 1
ATOM 8313 C CA . VAL B 2 58 ? -64.089 91.737 7.692 1.00 13.10 58 VAL S CA 1
ATOM 8314 C C . VAL B 2 58 ? -64.997 92.955 7.545 1.00 12.56 58 VAL S C 1
ATOM 8315 O O . VAL B 2 58 ? -64.600 94.090 7.813 1.00 16.74 58 VAL S O 1
ATOM 8328 N N . ASP B 2 59 ? -66.251 92.694 7.187 1.00 13.45 59 ASP S N 1
ATOM 8329 C CA . ASP B 2 59 ? -67.271 93.738 7.108 1.00 15.15 59 ASP S CA 1
ATOM 8330 C C . ASP B 2 59 ? -68.538 93.139 7.709 1.00 17.26 59 ASP S C 1
ATOM 8331 O O . ASP B 2 59 ? -69.298 92.449 7.024 1.00 18.03 59 ASP S O 1
ATOM 8340 N N . ILE B 2 60 ? -68.762 93.393 9.001 1.00 18.46 60 ILE S N 1
ATOM 8341 C CA . ILE B 2 60 ? -69.924 92.798 9.654 1.00 20.28 60 ILE S CA 1
ATOM 8342 C C . ILE B 2 60 ? -71.220 93.326 9.040 1.00 22.94 60 ILE S C 1
ATOM 8343 O O . ILE B 2 60 ? -72.192 92.579 8.875 1.00 25.47 60 ILE S O 1
ATOM 8359 N N . SER B 2 61 ? -71.235 94.599 8.634 1.00 24.87 61 SER S N 1
ATOM 8360 C CA . SER B 2 61 ? -72.449 95.176 8.054 1.00 28.17 61 SER S CA 1
ATOM 8361 C C . SER B 2 61 ? -72.842 94.503 6.740 1.00 30.87 61 SER S C 1
ATOM 8362 O O . SER B 2 61 ? -74.031 94.442 6.404 1.00 34.90 61 SER S O 1
ATOM 8370 N N . LYS B 2 62 ? -71.877 93.998 5.981 1.00 22.96 62 LYS S N 1
ATOM 8371 C CA . LYS B 2 62 ? -72.154 93.223 4.780 1.00 24.25 62 LYS S CA 1
ATOM 8372 C C . LYS B 2 62 ? -72.149 91.716 5.034 1.00 25.12 62 LYS S C 1
ATOM 8373 O O . LYS B 2 62 ? -72.462 90.944 4.122 1.00 33.19 62 LYS S O 1
ATOM 8392 N N . GLY B 2 63 ? -71.803 91.274 6.238 1.00 17.41 63 GLY S N 1
ATOM 8393 C CA . GLY B 2 63 ? -71.658 89.855 6.468 1.00 16.58 63 GLY S CA 1
ATOM 8394 C C . GLY B 2 63 ? -70.560 89.222 5.644 1.00 15.09 63 GLY S C 1
ATOM 8395 O O . GLY B 2 63 ? -70.699 88.071 5.215 1.00 16.54 63 GLY S O 1
ATOM 8399 N N . SER B 2 64 ? -69.446 89.929 5.450 1.00 13.06 64 SER S N 1
ATOM 8400 C CA . SER B 2 64 ? -68.404 89.422 4.569 1.00 12.19 64 SER S CA 1
ATOM 8401 C C . SER B 2 64 ? -67.050 89.356 5.248 1.00 11.08 64 SER S C 1
ATOM 8402 O O . SER B 2 64 ? -66.772 90.030 6.247 1.00 12.86 64 SER S O 1
ATOM 8410 N N . ILE B 2 65 ? -66.206 88.507 4.665 1.00 10.81 65 ILE S N 1
ATOM 8411 C CA . ILE B 2 65 ? -64.798 88.441 5.006 1.00 12.02 65 ILE S CA 1
ATOM 8412 C C . ILE B 2 65 ? -64.009 88.670 3.726 1.00 11.27 65 ILE S C 1
ATOM 8413 O O . ILE B 2 65 ? -64.517 88.506 2.616 1.00 11.62 65 ILE S O 1
ATOM 8429 N N . THR B 2 66 ? -62.747 89.047 3.884 1.00 10.02 66 THR S N 1
ATOM 8430 C CA . THR B 2 66 ? -61.852 89.283 2.756 1.00 9.42 66 THR S CA 1
ATOM 8431 C C . THR B 2 66 ? -60.610 88.429 2.922 1.00 10.48 66 THR S C 1
ATOM 8432 O O . THR B 2 66 ? -59.997 88.432 3.998 1.00 10.80 66 THR S O 1
ATOM 8443 N N . ILE B 2 67 ? -60.244 87.733 1.840 1.00 9.99 67 ILE S N 1
ATOM 8444 C CA . ILE B 2 67 ? -59.025 86.949 1.743 1.00 9.11 67 ILE S CA 1
ATOM 8445 C C . ILE B 2 67 ? -58.237 87.436 0.539 1.00 11.18 67 ILE S C 1
ATOM 8446 O O . ILE B 2 67 ? -58.811 87.937 -0.434 1.00 11.38 67 ILE S O 1
ATOM 8462 N N . VAL B 2 68 ? -56.915 87.335 0.618 1.00 9.63 68 VAL S N 1
ATOM 8463 C CA . VAL B 2 68 ? -56.046 87.754 -0.473 1.00 9.21 68 VAL S CA 1
ATOM 8464 C C . VAL B 2 68 ? -55.125 86.593 -0.777 1.00 8.51 68 VAL S C 1
ATOM 8465 O O . VAL B 2 68 ? -54.370 86.157 0.100 1.00 10.86 68 VAL S O 1
ATOM 8478 N N . ALA B 2 69 ? -55.206 86.073 -2.003 1.00 9.39 69 ALA S N 1
ATOM 8479 C CA . ALA B 2 69 ? -54.508 84.854 -2.393 1.00 10.67 69 ALA S CA 1
ATOM 8480 C C . ALA B 2 69 ? -53.504 85.166 -3.494 1.00 10.47 69 ALA S C 1
ATOM 8481 O O . ALA B 2 69 ? -53.877 85.633 -4.579 1.00 10.28 69 ALA S O 1
ATOM 8488 N N . GLN B 2 70 ? -52.235 84.880 -3.210 1.00 8.99 70 GLN S N 1
ATOM 8489 C CA . GLN B 2 70 ? -51.174 84.999 -4.201 1.00 9.58 70 GLN S CA 1
ATOM 8490 C C . GLN B 2 70 ? -51.101 83.727 -5.038 1.00 9.46 70 GLN S C 1
ATOM 8491 O O . GLN B 2 70 ? -51.154 82.612 -4.528 1.00 11.42 70 GLN S O 1
ATOM 8505 N N . GLU B 2 71 ? -50.977 83.915 -6.350 1.00 9.81 71 GLU S N 1
ATOM 8506 C CA . GLU B 2 71 ? -50.895 82.807 -7.305 1.00 11.54 71 GLU S CA 1
ATOM 8507 C C . GLU B 2 71 ? -49.521 82.161 -7.213 1.00 12.16 71 GLU S C 1
ATOM 8508 O O . GLU B 2 71 ? -48.513 82.783 -7.603 1.00 15.21 71 GLU S O 1
ATOM 8520 N N . VAL B 2 72 ? -49.473 80.933 -6.704 1.00 11.04 72 VAL S N 1
ATOM 8521 C CA . VAL B 2 72 ? -48.223 80.210 -6.478 1.00 10.92 72 VAL S CA 1
ATOM 8522 C C . VAL B 2 72 ? -48.271 78.759 -6.933 1.00 13.19 72 VAL S C 1
ATOM 8523 O O . VAL B 2 72 ? -47.274 78.036 -6.815 1.00 15.02 72 VAL S O 1
ATOM 8536 N N . GLY B 2 73 ? -49.426 78.296 -7.407 1.00 11.24 73 GLY S N 1
ATOM 8537 C CA . GLY B 2 73 ? -49.582 76.902 -7.753 1.00 12.16 73 GLY S CA 1
ATOM 8538 C C . GLY B 2 73 ? -50.998 76.659 -8.228 1.00 12.32 73 GLY S C 1
ATOM 8539 O O . GLY B 2 73 ? -51.736 77.607 -8.483 1.00 11.97 73 GLY S O 1
ATOM 8543 N N . LYS B 2 74 ? -51.373 75.381 -8.334 1.00 11.71 74 LYS S N 1
ATOM 8544 C CA . LYS B 2 74 ? -52.604 75.041 -9.056 1.00 10.52 74 LYS S CA 1
ATOM 8545 C C . LYS B 2 74 ? -53.831 75.675 -8.401 1.00 10.74 74 LYS S C 1
ATOM 8546 O O . LYS B 2 74 ? -54.650 76.301 -9.088 1.00 11.02 74 LYS S O 1
ATOM 8565 N N . THR B 2 75 ? -54.008 75.467 -7.101 1.00 10.29 75 THR S N 1
ATOM 8566 C CA . THR B 2 75 ? -55.237 75.924 -6.444 1.00 10.26 75 THR S CA 1
ATOM 8567 C C . THR B 2 75 ? -55.352 77.433 -6.445 1.00 9.70 75 THR S C 1
ATOM 8568 O O . THR B 2 75 ? -56.427 77.969 -6.733 1.00 10.40 75 THR S O 1
ATOM 8579 N N . THR B 2 76 ? -54.273 78.148 -6.143 1.00 9.71 76 THR S N 1
ATOM 8580 C CA . THR B 2 76 ? -54.365 79.602 -6.124 1.00 9.46 76 THR S CA 1
ATOM 8581 C C . THR B 2 76 ? -54.448 80.201 -7.525 1.00 9.58 76 THR S C 1
ATOM 8582 O O . THR B 2 76 ? -55.029 81.278 -7.696 1.00 11.33 76 THR S O 1
ATOM 8593 N N . ARG B 2 77 ? -53.850 79.556 -8.542 1.00 9.96 77 ARG S N 1
ATOM 8594 C CA . ARG B 2 77 ? -54.043 79.997 -9.923 1.00 10.42 77 ARG S CA 1
ATOM 8595 C C . ARG B 2 77 ? -55.496 79.786 -10.339 1.00 10.97 77 ARG S C 1
ATOM 8596 O O . ARG B 2 77 ? -56.093 80.665 -10.975 1.00 12.78 77 ARG S O 1
ATOM 8617 N N . GLU B 2 78 ? -56.070 78.627 -10.005 1.00 11.62 78 GLU S N 1
ATOM 8618 C CA . GLU B 2 78 ? -57.466 78.403 -10.373 1.00 11.24 78 GLU S CA 1
ATOM 8619 C C . GLU B 2 78 ? -58.374 79.396 -9.648 1.00 10.06 78 GLU S C 1
ATOM 8620 O O . GLU B 2 78 ? -59.264 79.999 -10.270 1.00 11.33 78 GLU S O 1
ATOM 8632 N N . LEU B 2 79 ? -58.135 79.613 -8.356 1.00 9.91 79 LEU S N 1
ATOM 8633 C CA . LEU B 2 79 ? -58.899 80.626 -7.631 1.00 10.29 79 LEU S CA 1
ATOM 8634 C C . LEU B 2 79 ? -58.789 81.990 -8.293 1.00 11.36 79 LEU S C 1
ATOM 8635 O O . LEU B 2 79 ? -59.761 82.758 -8.361 1.00 10.80 79 LEU S O 1
ATOM 8651 N N . GLY B 2 80 ? -57.598 82.328 -8.815 1.00 10.55 80 GLY S N 1
ATOM 8652 C CA . GLY B 2 80 ? -57.410 83.623 -9.439 1.00 11.23 80 GLY S CA 1
ATOM 8653 C C . GLY B 2 80 ? -58.291 83.883 -10.642 1.00 10.68 80 GLY S C 1
ATOM 8654 O O . GLY B 2 80 ? -58.476 85.047 -11.005 1.00 13.53 80 GLY S O 1
ATOM 8658 N N . THR B 2 81 ? -58.861 82.831 -11.243 1.00 10.83 81 THR S N 1
ATOM 8659 C CA . THR B 2 81 ? -59.781 82.962 -12.363 1.00 12.52 81 THR S CA 1
ATOM 8660 C C . THR B 2 81 ? -61.217 83.200 -11.921 1.00 13.71 81 THR S C 1
ATOM 8661 O O . THR B 2 81 ? -62.039 83.553 -12.761 1.00 15.82 81 THR S O 1
ATOM 8672 N N . TYR B 2 82 ? -61.524 83.024 -10.641 1.00 13.07 82 TYR S N 1
ATOM 8673 C CA . TYR B 2 82 ? -62.902 83.168 -10.189 1.00 12.77 82 TYR S CA 1
ATOM 8674 C C . TYR B 2 82 ? -63.345 84.621 -10.242 1.00 14.12 82 TYR S C 1
ATOM 8675 O O . TYR B 2 82 ? -62.544 85.553 -10.099 1.00 16.19 82 TYR S O 1
ATOM 8693 N N . GLU B 2 83 ? -64.643 84.816 -10.436 1.00 13.10 83 GLU S N 1
ATOM 8694 C CA . GLU B 2 83 ? -65.222 86.144 -10.531 1.00 13.44 83 GLU S CA 1
ATOM 8695 C C . GLU B 2 83 ? -66.264 86.344 -9.442 1.00 12.63 83 GLU S C 1
ATOM 8696 O O . GLU B 2 83 ? -66.742 85.384 -8.842 1.00 12.92 83 GLU S O 1
ATOM 8708 N N . ALA B 2 84 ? -66.686 87.599 -9.271 1.00 16.50 84 ALA S N 1
ATOM 8709 C CA . ALA B 2 84 ? -67.866 87.864 -8.461 1.00 17.63 84 ALA S CA 1
ATOM 8710 C C . ALA B 2 84 ? -69.056 87.073 -8.983 1.00 14.87 84 ALA S C 1
ATOM 8711 O O . ALA B 2 84 ? -69.324 87.020 -10.193 1.00 17.28 84 ALA S O 1
ATOM 8718 N N . GLY B 2 85 ? -69.805 86.476 -8.058 1.00 14.13 85 GLY S N 1
ATOM 8719 C CA . GLY B 2 85 ? -70.923 85.627 -8.392 1.00 14.92 85 GLY S CA 1
ATOM 8720 C C . GLY B 2 85 ? -70.583 84.175 -8.577 1.00 13.71 85 GLY S C 1
ATOM 8721 O O . GLY B 2 85 ? -71.479 83.325 -8.591 1.00 16.24 85 GLY S O 1
ATOM 8725 N N . ASP B 2 86 ? -69.303 83.840 -8.698 1.00 12.69 86 ASP S N 1
ATOM 8726 C CA . ASP B 2 86 ? -68.904 82.466 -8.537 1.00 11.52 86 ASP S CA 1
ATOM 8727 C C . ASP B 2 86 ? -68.937 82.127 -7.050 1.00 10.46 86 ASP S C 1
ATOM 8728 O O . ASP B 2 86 ? -69.087 83.014 -6.207 1.00 12.06 86 ASP S O 1
ATOM 8737 N N . TYR B 2 87 ? -68.808 80.853 -6.731 1.00 11.18 87 TYR S N 1
ATOM 8738 C CA . TYR B 2 87 ? -68.906 80.399 -5.355 1.00 9.70 87 TYR S CA 1
ATOM 8739 C C . TYR B 2 87 ? -67.663 79.614 -4.969 1.00 10.61 87 TYR S C 1
ATOM 8740 O O . TYR B 2 87 ? -67.169 78.777 -5.737 1.00 14.43 87 TYR S O 1
ATOM 8758 N N . ILE B 2 88 ? -67.219 79.789 -3.745 1.00 9.78 88 ILE S N 1
ATOM 8759 C CA . ILE B 2 88 ? -66.231 78.897 -3.148 1.00 9.96 88 ILE S CA 1
ATOM 8760 C C . ILE B 2 88 ? -67.025 77.801 -2.445 1.00 10.12 88 ILE S C 1
ATOM 8761 O O . ILE B 2 88 ? -67.898 78.093 -1.618 1.00 11.30 88 ILE S O 1
ATOM 8777 N N . LEU B 2 89 ? -66.802 76.555 -2.828 1.00 10.02 89 LEU S N 1
ATOM 8778 C CA . LEU B 2 89 ? -67.637 75.471 -2.302 1.00 8.66 89 LEU S CA 1
ATOM 8779 C C . LEU B 2 89 ? -67.616 75.437 -0.770 1.00 8.71 89 LEU S C 1
ATOM 8780 O O . LEU B 2 89 ? -68.681 75.343 -0.134 1.00 10.56 89 LEU S O 1
ATOM 8796 N N . ASP B 2 90 ? -66.425 75.454 -0.161 1.00 8.26 90 ASP S N 1
ATOM 8797 C CA . ASP B 2 90 ? -66.263 75.335 1.290 1.00 8.47 90 ASP S CA 1
ATOM 8798 C C . ASP B 2 90 ? -65.369 76.454 1.801 1.00 9.67 90 ASP S C 1
ATOM 8799 O O . ASP B 2 90 ? -64.294 76.713 1.235 1.00 9.73 90 ASP S O 1
ATOM 8808 N N . VAL B 2 91 ? -65.790 77.099 2.887 1.00 9.06 91 VAL S N 1
ATOM 8809 C CA . VAL B 2 91 ? -64.986 78.066 3.634 1.00 7.39 91 VAL S CA 1
ATOM 8810 C C . VAL B 2 91 ? -65.212 77.757 5.109 1.00 8.10 91 VAL S C 1
ATOM 8811 O O . VAL B 2 91 ? -66.350 77.888 5.592 1.00 9.83 91 VAL S O 1
ATOM 8824 N N . LEU B 2 92 ? -64.168 77.327 5.795 1.00 7.85 92 LEU S N 1
ATOM 8825 C CA . LEU B 2 92 ? -64.201 76.997 7.219 1.00 7.74 92 LEU S CA 1
ATOM 8826 C C . LEU B 2 92 ? -63.442 78.069 7.993 1.00 8.67 92 LEU S C 1
ATOM 8827 O O . LEU B 2 92 ? -62.233 78.239 7.808 1.00 8.70 92 LEU S O 1
ATOM 8843 N N . GLY B 2 93 ? -64.116 78.732 8.922 1.00 8.90 93 GLY S N 1
ATOM 8844 C CA . GLY B 2 93 ? -63.421 79.659 9.775 1.00 10.10 93 GLY S CA 1
ATOM 8845 C C . GLY B 2 93 ? -64.301 80.190 10.875 1.00 8.38 93 GLY S C 1
ATOM 8846 O O . GLY B 2 93 ? -65.481 79.815 10.987 1.00 9.25 93 GLY S O 1
ATOM 8850 N N . PRO B 2 94 ? -63.777 81.113 11.688 1.00 8.46 94 PRO S N 1
ATOM 8851 C CA . PRO B 2 94 ? -62.379 81.540 11.723 1.00 8.81 94 PRO S CA 1
ATOM 8852 C C . PRO B 2 94 ? -61.538 80.536 12.468 1.00 12.30 94 PRO S C 1
ATOM 8853 O O . PRO B 2 94 ? -61.977 80.003 13.495 1.00 13.16 94 PRO S O 1
ATOM 8864 N N . LEU B 2 95 ? -60.351 80.255 11.975 1.00 9.33 95 LEU S N 1
ATOM 8865 C CA . LEU B 2 95 ? -59.449 79.258 12.539 1.00 8.98 95 LEU S CA 1
ATOM 8866 C C . LEU B 2 95 ? -58.209 79.902 13.127 1.00 8.24 95 LEU S C 1
ATOM 8867 O O . LEU B 2 95 ? -57.802 81.015 12.765 1.00 8.67 95 LEU S O 1
ATOM 8883 N N . GLY B 2 96 ? -57.597 79.157 14.051 1.00 10.19 96 GLY S N 1
ATOM 8884 C CA . GLY B 2 96 ? -56.400 79.583 14.745 1.00 10.70 96 GLY S CA 1
ATOM 8885 C C . GLY B 2 96 ? -56.696 80.458 15.949 1.00 10.18 96 GLY S C 1
ATOM 8886 O O . GLY B 2 96 ? -57.821 80.910 16.188 1.00 11.60 96 GLY S O 1
ATOM 8890 N N . LYS B 2 97 ? -55.652 80.713 16.715 1.00 10.52 97 LYS S N 1
ATOM 8891 C CA . LYS B 2 97 ? -55.729 81.656 17.820 1.00 11.14 97 LYS S CA 1
ATOM 8892 C C . LYS B 2 97 ? -55.580 83.069 17.286 1.00 12.02 97 LYS S C 1
ATOM 8893 O O . LYS B 2 97 ? -54.686 83.329 16.470 1.00 12.09 97 LYS S O 1
ATOM 8912 N N . PRO B 2 98 ? -56.414 84.006 17.714 1.00 11.52 98 PRO S N 1
ATOM 8913 C CA . PRO B 2 98 ? -56.186 85.400 17.358 1.00 12.27 98 PRO S CA 1
ATOM 8914 C C . PRO B 2 98 ? -54.803 85.858 17.780 1.00 10.40 98 PRO S C 1
ATOM 8915 O O . PRO B 2 98 ? -54.259 85.427 18.808 1.00 12.67 98 PRO S O 1
ATOM 8926 N N . SER B 2 99 ? -54.271 86.812 17.023 1.00 11.41 99 SER S N 1
ATOM 8927 C CA . SER B 2 99 ? -53.045 87.507 17.432 1.00 9.78 99 SER S CA 1
ATOM 8928 C C . SER B 2 99 ? -53.246 88.108 18.810 1.00 12.90 99 SER S C 1
ATOM 8929 O O . SER B 2 99 ? -54.314 88.647 19.119 1.00 13.20 99 SER S O 1
ATOM 8937 N N . HIS B 2 100 ? -52.213 88.055 19.642 1.00 14.42 100 HIS S N 1
ATOM 8938 C CA . HIS B 2 100 ? -52.331 88.633 20.980 1.00 15.58 100 HIS S CA 1
ATOM 8939 C C . HIS B 2 100 ? -52.058 90.129 20.930 1.00 15.46 100 HIS S C 1
ATOM 8940 O O . HIS B 2 100 ? -50.952 90.565 20.567 1.00 16.47 100 HIS S O 1
ATOM 8954 N N . ILE B 2 101 ? -53.071 90.926 21.251 1.00 14.15 101 ILE S N 1
ATOM 8955 C CA . ILE B 2 101 ? -53.000 92.381 21.108 1.00 13.47 101 ILE S CA 1
ATOM 8956 C C . ILE B 2 101 ? -52.956 92.971 22.520 1.00 17.11 101 ILE S C 1
ATOM 8957 O O . ILE B 2 101 ? -53.965 92.941 23.240 1.00 21.51 101 ILE S O 1
ATOM 8973 N N . ASP B 2 102 ? -51.772 93.434 22.930 1.00 21.60 102 ASP S N 1
ATOM 8974 C CA . ASP B 2 102 ? -51.475 93.989 24.260 1.00 17.67 102 ASP S CA 1
ATOM 8975 C C . ASP B 2 102 ? -50.929 95.408 23.893 1.00 17.86 102 ASP S C 1
ATOM 8976 O O . ASP B 2 102 ? -50.679 95.726 22.701 1.00 16.91 102 ASP S O 1
ATOM 8981 N N . TYR B 2 103 ? -50.868 96.367 24.833 1.00 19.04 103 TYR S N 1
ATOM 8982 C CA . TYR B 2 103 ? -50.013 97.543 24.646 1.00 17.77 103 TYR S CA 1
ATOM 8983 C C . TYR B 2 103 ? -48.579 97.106 24.920 1.00 19.67 103 TYR S C 1
ATOM 8984 O O . TYR B 2 103 ? -48.237 96.738 26.053 1.00 23.02 103 TYR S O 1
ATOM 9002 N N . PHE B 2 104 ? -47.753 97.113 23.884 1.00 17.76 104 PHE S N 1
ATOM 9003 C CA . PHE B 2 104 ? -46.359 96.706 23.964 1.00 19.06 104 PHE S CA 1
ATOM 9004 C C . PHE B 2 104 ? -45.408 97.887 23.943 1.00 19.53 104 PHE S C 1
ATOM 9005 O O . PHE B 2 104 ? -44.307 97.806 24.507 1.00 20.35 104 PHE S O 1
ATOM 9022 N N . GLY B 2 105 ? -45.803 98.980 23.296 1.00 17.53 105 GLY S N 1
ATOM 9023 C CA . GLY B 2 105 ? -44.933 100.113 23.078 1.00 16.67 105 GLY S CA 1
ATOM 9024 C C . GLY B 2 105 ? -44.832 100.398 21.598 1.00 19.18 105 GLY S C 1
ATOM 9025 O O . GLY B 2 105 ? -45.809 100.820 20.974 1.00 20.10 105 GLY S O 1
ATOM 9029 N N . THR B 2 106 ? -43.665 100.170 21.018 1.00 16.16 106 THR S N 1
ATOM 9030 C CA . THR B 2 106 ? -43.481 100.292 19.574 1.00 16.17 106 THR S CA 1
ATOM 9031 C C . THR B 2 106 ? -43.460 98.905 18.971 1.00 17.50 106 THR S C 1
ATOM 9032 O O . THR B 2 106 ? -42.691 98.035 19.405 1.00 17.49 106 THR S O 1
ATOM 9043 N N . VAL B 2 107 ? -44.340 98.701 17.992 1.00 14.45 107 VAL S N 1
ATOM 9044 C CA . VAL B 2 107 ? -44.514 97.418 17.331 1.00 13.83 107 VAL S CA 1
ATOM 9045 C C . VAL B 2 107 ? -44.107 97.612 15.884 1.00 15.48 107 VAL S C 1
ATOM 9046 O O . VAL B 2 107 ? -44.615 98.524 15.216 1.00 15.98 107 VAL S O 1
ATOM 9059 N N . VAL B 2 108 ? -43.180 96.778 15.406 1.00 13.65 108 VAL S N 1
ATOM 9060 C CA . VAL B 2 108 ? -42.792 96.751 13.998 1.00 13.23 108 VAL S CA 1
ATOM 9061 C C . VAL B 2 108 ? -43.498 95.586 13.324 1.00 12.91 108 VAL S C 1
ATOM 9062 O O . VAL B 2 108 ? -43.291 94.423 13.680 1.00 13.83 108 VAL S O 1
ATOM 9075 N N . MET B 2 109 ? -44.361 95.900 12.369 1.00 12.79 109 MET S N 1
ATOM 9076 C CA . MET B 2 109 ? -45.140 94.913 11.638 1.00 11.69 109 MET S CA 1
ATOM 9077 C C . MET B 2 109 ? -44.452 94.708 10.307 1.00 12.98 109 MET S C 1
ATOM 9078 O O . MET B 2 109 ? -44.234 95.682 9.581 1.00 17.38 109 MET S O 1
ATOM 9092 N N . ILE B 2 110 ? -44.100 93.470 9.996 1.00 11.40 110 ILE S N 1
ATOM 9093 C CA . ILE B 2 110 ? -43.349 93.176 8.773 1.00 11.40 110 ILE S CA 1
ATOM 9094 C C . ILE B 2 110 ? -44.167 92.236 7.911 1.00 10.92 110 ILE S C 1
ATOM 9095 O O . ILE B 2 110 ? -44.427 91.098 8.303 1.00 11.84 110 ILE S O 1
ATOM 9111 N N . GLY B 2 111 ? -44.574 92.716 6.734 1.00 11.60 111 GLY S N 1
ATOM 9112 C CA . GLY B 2 111 ? -45.294 91.895 5.780 1.00 10.45 111 GLY S CA 1
ATOM 9113 C C . GLY B 2 111 ? -44.499 91.718 4.508 1.00 10.59 111 GLY S C 1
ATOM 9114 O O . GLY B 2 111 ? -44.034 92.703 3.925 1.00 12.64 111 GLY S O 1
ATOM 9118 N N . GLY B 2 112 ? -44.329 90.471 4.096 1.00 11.26 112 GLY S N 1
ATOM 9119 C CA . GLY B 2 112 ? -43.633 90.154 2.858 1.00 11.97 112 GLY S CA 1
ATOM 9120 C C . GLY B 2 112 ? -44.603 89.646 1.812 1.00 11.14 112 GLY S C 1
ATOM 9121 O O . GLY B 2 112 ? -45.328 88.687 2.062 1.00 11.71 112 GLY S O 1
ATOM 9125 N N . GLY B 2 113 ? -44.643 90.298 0.662 1.00 12.08 113 GLY S N 1
ATOM 9126 C CA . GLY B 2 113 ? -45.546 89.883 -0.413 1.00 12.83 113 GLY S CA 1
ATOM 9127 C C . GLY B 2 113 ? -46.999 89.929 0.039 1.00 10.05 113 GLY S C 1
ATOM 9128 O O . GLY B 2 113 ? -47.491 90.953 0.525 1.00 11.65 113 GLY S O 1
ATOM 9132 N N . VAL B 2 114 ? -47.709 88.818 -0.140 1.00 11.10 114 VAL S N 1
ATOM 9133 C CA . VAL B 2 114 ? -49.098 88.751 0.286 1.00 10.28 114 VAL S CA 1
ATOM 9134 C C . VAL B 2 114 ? -49.211 88.935 1.787 1.00 10.85 114 VAL S C 1
ATOM 9135 O O . VAL B 2 114 ? -50.287 89.275 2.302 1.00 11.20 114 VAL S O 1
ATOM 9148 N N . GLY B 2 115 ? -48.105 88.757 2.509 1.00 10.19 115 GLY S N 1
ATOM 9149 C CA . GLY B 2 115 ? -48.100 89.035 3.940 1.00 11.44 115 GLY S CA 1
ATOM 9150 C C . GLY B 2 115 ? -48.479 90.464 4.279 1.00 10.96 115 GLY S C 1
ATOM 9151 O O . GLY B 2 115 ? -48.902 90.735 5.409 1.00 10.99 115 GLY S O 1
ATOM 9155 N N . VAL B 2 116 ? -48.342 91.386 3.332 1.00 9.70 116 VAL S N 1
ATOM 9156 C CA . VAL B 2 116 ? -48.802 92.760 3.536 1.00 9.88 116 VAL S CA 1
ATOM 9157 C C . VAL B 2 116 ? -50.313 92.800 3.780 1.00 11.93 116 VAL S C 1
ATOM 9158 O O . VAL B 2 116 ? -50.803 93.549 4.636 1.00 12.10 116 VAL S O 1
ATOM 9171 N N . ALA B 2 117 ? -51.082 91.997 3.033 1.00 10.90 117 ALA S N 1
ATOM 9172 C CA . ALA B 2 117 ? -52.506 91.918 3.317 1.00 10.69 117 ALA S CA 1
ATOM 9173 C C . ALA B 2 117 ? -52.748 91.252 4.657 1.00 11.56 117 ALA S C 1
ATOM 9174 O O . ALA B 2 117 ? -53.631 91.673 5.414 1.00 12.60 117 ALA S O 1
ATOM 9181 N N . GLU B 2 118 ? -51.961 90.221 4.962 1.00 11.05 118 GLU S N 1
ATOM 9182 C CA . GLU B 2 118 ? -52.166 89.483 6.215 1.00 12.59 118 GLU S CA 1
ATOM 9183 C C . GLU B 2 118 ? -51.911 90.342 7.441 1.00 13.80 118 GLU S C 1
ATOM 9184 O O . GLU B 2 118 ? -52.593 90.172 8.469 1.00 15.74 118 GLU S O 1
ATOM 9196 N N . ILE B 2 119 ? -50.962 91.272 7.377 1.00 11.57 119 ILE S N 1
ATOM 9197 C CA . ILE B 2 119 ? -50.647 92.060 8.564 1.00 12.17 119 ILE S CA 1
ATOM 9198 C C . ILE B 2 119 ? -51.634 93.197 8.782 1.00 13.32 119 ILE S C 1
ATOM 9199 O O . ILE B 2 119 ? -51.691 93.748 9.886 1.00 13.62 119 ILE S O 1
ATOM 9215 N N . TYR B 2 120 ? -52.418 93.577 7.772 1.00 12.61 120 TYR S N 1
ATOM 9216 C CA . TYR B 2 120 ? -53.307 94.732 7.909 1.00 11.64 120 TYR S CA 1
ATOM 9217 C C . TYR B 2 120 ? -54.197 94.667 9.154 1.00 11.57 120 TYR S C 1
ATOM 9218 O O . TYR B 2 120 ? -54.214 95.637 9.931 1.00 12.89 120 TYR S O 1
ATOM 9236 N N . PRO B 2 121 ? -54.964 93.602 9.402 1.00 11.41 121 PRO S N 1
ATOM 9237 C CA . PRO B 2 121 ? -55.841 93.611 10.578 1.00 11.40 121 PRO S CA 1
ATOM 9238 C C . PRO B 2 121 ? -55.080 93.627 11.877 1.00 12.40 121 PRO S C 1
ATOM 9239 O O . PRO B 2 121 ? -55.586 94.164 12.872 1.00 13.38 121 PRO S O 1
ATOM 9250 N N . VAL B 2 122 ? -53.894 93.019 11.881 1.00 11.66 122 VAL S N 1
ATOM 9251 C CA . VAL B 2 122 ? -53.084 92.990 13.090 1.00 10.99 122 VAL S CA 1
ATOM 9252 C C . VAL B 2 122 ? -52.531 94.380 13.370 1.00 11.13 122 VAL S C 1
ATOM 9253 O O . VAL B 2 122 ? -52.603 94.872 14.504 1.00 12.55 122 VAL S O 1
ATOM 9266 N N . ALA B 2 123 ? -51.971 95.040 12.342 1.00 11.37 123 ALA S N 1
ATOM 9267 C CA . ALA B 2 123 ? -51.509 96.412 12.490 1.00 11.15 123 ALA S CA 1
ATOM 9268 C C . ALA B 2 123 ? -52.625 97.307 12.998 1.00 12.52 123 ALA S C 1
ATOM 9269 O O . ALA B 2 123 ? -52.426 98.093 13.930 1.00 14.51 123 ALA S O 1
ATOM 9276 N N . LYS B 2 124 ? -53.818 97.176 12.409 1.00 13.43 124 LYS S N 1
ATOM 9277 C CA . LYS B 2 124 ? -54.953 97.977 12.845 1.00 13.92 124 LYS S CA 1
ATOM 9278 C C . LYS B 2 124 ? -55.272 97.746 14.320 1.00 13.80 124 LYS S C 1
ATOM 9279 O O . LYS B 2 124 ? -55.472 98.704 15.075 1.00 15.78 124 LYS S O 1
ATOM 9298 N N . ALA B 2 125 ? -55.313 96.481 14.752 1.00 13.08 125 ALA S N 1
ATOM 9299 C CA . ALA B 2 125 ? -55.603 96.194 16.160 1.00 12.39 125 ALA S CA 1
ATOM 9300 C C . ALA B 2 125 ? -54.503 96.722 17.080 1.00 13.52 125 ALA S C 1
ATOM 9301 O O . ALA B 2 125 ? -54.786 97.249 18.168 1.00 15.37 125 ALA S O 1
ATOM 9308 N N . MET B 2 126 ? -53.242 96.572 16.676 1.00 14.59 126 MET S N 1
ATOM 9309 C CA . MET B 2 126 ? -52.140 97.107 17.470 1.00 14.27 126 MET S CA 1
ATOM 9310 C C . MET B 2 126 ? -52.275 98.612 17.638 1.00 13.48 126 MET S C 1
ATOM 9311 O O . MET B 2 126 ? -52.040 99.151 18.729 1.00 16.33 126 MET S O 1
ATOM 9325 N N . LYS B 2 127 ? -52.612 99.311 16.555 1.00 13.69 127 LYS S N 1
ATOM 9326 C CA . LYS B 2 127 ? -52.747 100.762 16.600 1.00 16.35 127 LYS S CA 1
ATOM 9327 C C . LYS B 2 127 ? -53.906 101.153 17.503 1.00 16.95 127 LYS S C 1
ATOM 9328 O O . LYS B 2 127 ? -53.788 102.082 18.316 1.00 20.60 127 LYS S O 1
ATOM 9347 N N . GLU B 2 128 ? -55.028 100.436 17.391 1.00 17.65 128 GLU S N 1
ATOM 9348 C CA . GLU B 2 128 ? -56.195 100.737 18.213 1.00 19.49 128 GLU S CA 1
ATOM 9349 C C . GLU B 2 128 ? -55.916 100.528 19.690 1.00 23.78 128 GLU S C 1
ATOM 9350 O O . GLU B 2 128 ? -56.539 101.185 20.530 1.00 26.28 128 GLU S O 1
ATOM 9362 N N . LYS B 2 129 ? -54.987 99.636 20.031 1.00 18.46 129 LYS S N 1
ATOM 9363 C CA . LYS B 2 129 ? -54.581 99.421 21.419 1.00 20.41 129 LYS S CA 1
ATOM 9364 C C . LYS B 2 129 ? -53.588 100.466 21.932 1.00 19.30 129 LYS S C 1
ATOM 9365 O O . LYS B 2 129 ? -53.191 100.395 23.096 1.00 25.41 129 LYS S O 1
ATOM 9384 N N . GLY B 2 130 ? -53.167 101.420 21.103 1.00 18.46 130 GLY S N 1
ATOM 9385 C CA . GLY B 2 130 ? -52.291 102.498 21.539 1.00 18.30 130 GLY S CA 1
ATOM 9386 C C . GLY B 2 130 ? -50.825 102.326 21.212 1.00 22.27 130 GLY S C 1
ATOM 9387 O O . GLY B 2 130 ? -50.010 103.193 21.578 1.00 23.24 130 GLY S O 1
ATOM 9391 N N . ASN B 2 131 ? -50.457 101.242 20.548 1.00 17.17 131 ASN S N 1
ATOM 9392 C CA . ASN B 2 131 ? -49.072 101.061 20.149 1.00 16.60 131 ASN S CA 1
ATOM 9393 C C . ASN B 2 131 ? -48.660 102.063 19.089 1.00 15.53 131 ASN S C 1
ATOM 9394 O O . ASN B 2 131 ? -49.459 102.509 18.250 1.00 18.62 131 ASN S O 1
ATOM 9405 N N . TYR B 2 132 ? -47.370 102.387 19.098 1.00 16.43 132 TYR S N 1
ATOM 9406 C CA . TYR B 2 132 ? -46.744 103.089 17.988 1.00 16.40 132 TYR S CA 1
ATOM 9407 C C . TYR B 2 132 ? -46.378 102.033 16.963 1.00 17.06 132 TYR S C 1
ATOM 9408 O O . TYR B 2 132 ? -45.691 101.062 17.297 1.00 18.40 132 TYR S O 1
ATOM 9426 N N . VAL B 2 133 ? -46.895 102.168 15.748 1.00 15.21 133 VAL S N 1
ATOM 9427 C CA . VAL B 2 133 ? -46.833 101.089 14.766 1.00 14.63 133 VAL S CA 1
ATOM 9428 C C . VAL B 2 133 ? -45.968 101.528 13.595 1.00 16.42 133 VAL S C 1
ATOM 9429 O O . VAL B 2 133 ? -46.267 102.524 12.915 1.00 16.59 133 VAL S O 1
ATOM 9442 N N . ILE B 2 134 ? -44.921 100.753 13.322 1.00 14.51 134 ILE S N 1
ATOM 9443 C CA . ILE B 2 134 ? -44.069 100.920 12.153 1.00 14.34 134 ILE S CA 1
ATOM 9444 C C . ILE B 2 134 ? -44.276 99.698 11.277 1.00 14.69 134 ILE S C 1
ATOM 9445 O O . ILE B 2 134 ? -44.048 98.571 11.729 1.00 14.98 134 ILE S O 1
ATOM 9461 N N . SER B 2 135 ? -44.728 99.901 10.045 1.00 13.46 135 SER S N 1
ATOM 9462 C CA . SER B 2 135 ? -44.986 98.796 9.133 1.00 12.35 135 SER S CA 1
ATOM 9463 C C . SER B 2 135 ? -43.932 98.772 8.045 1.00 14.55 135 SER S C 1
ATOM 9464 O O . SER B 2 135 ? -43.761 99.762 7.321 1.00 16.99 135 SER S O 1
ATOM 9472 N N . ILE B 2 136 ? -43.238 97.648 7.930 1.00 13.88 136 ILE S N 1
ATOM 9473 C CA . ILE B 2 136 ? -42.252 97.421 6.871 1.00 12.41 136 ILE S CA 1
ATOM 9474 C C . ILE B 2 136 ? -42.894 96.491 5.856 1.00 11.96 136 ILE S C 1
ATOM 9475 O O . ILE B 2 136 ? -43.301 95.371 6.199 1.00 11.98 136 ILE S O 1
ATOM 9491 N N . LEU B 2 137 ? -42.987 96.948 4.607 1.00 12.25 137 LEU S N 1
ATOM 9492 C CA . LEU B 2 137 ? -43.641 96.186 3.548 1.00 12.22 137 LEU S CA 1
ATOM 9493 C C . LEU B 2 137 ? -42.586 95.703 2.566 1.00 13.90 137 LEU S C 1
ATOM 9494 O O . LEU B 2 137 ? -41.774 96.501 2.079 1.00 15.22 137 LEU S O 1
ATOM 9510 N N . GLY B 2 138 ? -42.568 94.411 2.301 1.00 13.32 138 GLY S N 1
ATOM 9511 C CA . GLY B 2 138 ? -41.561 93.862 1.413 1.00 13.93 138 GLY S CA 1
ATOM 9512 C C . GLY B 2 138 ? -42.108 93.361 0.105 1.00 13.67 138 GLY S C 1
ATOM 9513 O O . GLY B 2 138 ? -42.993 92.508 0.089 1.00 13.98 138 GLY S O 1
ATOM 9517 N N . PHE B 2 139 ? -41.588 93.871 -0.996 1.00 11.95 139 PHE S N 1
ATOM 9518 C CA . PHE B 2 139 ? -42.009 93.414 -2.307 1.00 12.29 139 PHE S CA 1
ATOM 9519 C C . PHE B 2 139 ? -40.788 93.117 -3.174 1.00 13.32 139 PHE S C 1
ATOM 9520 O O . PHE B 2 139 ? -39.700 93.662 -2.969 1.00 13.20 139 PHE S O 1
ATOM 9537 N N . ARG B 2 140 ? -40.980 92.275 -4.201 1.00 14.74 140 ARG S N 1
ATOM 9538 C CA . ARG B 2 140 ? -39.853 91.939 -5.073 1.00 14.96 140 ARG S CA 1
ATOM 9539 C C . ARG B 2 140 ? -39.502 93.103 -5.974 1.00 17.50 140 ARG S C 1
ATOM 9540 O O . ARG B 2 140 ? -38.326 93.341 -6.255 1.00 16.55 140 ARG S O 1
ATOM 9561 N N . THR B 2 141 ? -40.514 93.833 -6.452 1.00 15.25 141 THR S N 1
ATOM 9562 C CA . THR B 2 141 ? -40.346 94.837 -7.484 1.00 14.63 141 THR S CA 1
ATOM 9563 C C . THR B 2 141 ? -41.583 95.728 -7.440 1.00 14.19 141 THR S C 1
ATOM 9564 O O . THR B 2 141 ? -42.599 95.388 -6.816 1.00 14.97 141 THR S O 1
ATOM 9575 N N . LYS B 2 142 ? -41.486 96.864 -8.121 1.00 16.56 142 LYS S N 1
ATOM 9576 C CA . LYS B 2 142 ? -42.500 97.922 -8.032 1.00 13.85 142 LYS S CA 1
ATOM 9577 C C . LYS B 2 142 ? -43.887 97.441 -8.449 1.00 15.10 142 LYS S C 1
ATOM 9578 O O . LYS B 2 142 ? -44.884 97.780 -7.789 1.00 16.37 142 LYS S O 1
ATOM 9597 N N . ASP B 2 143 ? -43.984 96.623 -9.499 1.00 16.83 143 ASP S N 1
ATOM 9598 C CA . ASP B 2 143 ? -45.332 96.250 -9.902 1.00 16.72 143 ASP S CA 1
ATOM 9599 C C . ASP B 2 143 ? -46.034 95.335 -8.921 1.00 17.19 143 ASP S C 1
ATOM 9600 O O . ASP B 2 143 ? -47.266 95.174 -9.020 1.00 18.04 143 ASP S O 1
ATOM 9609 N N . LEU B 2 144 ? -45.332 94.801 -7.920 1.00 13.88 144 LEU S N 1
ATOM 9610 C CA . LEU B 2 144 ? -45.986 93.982 -6.921 1.00 13.75 144 LEU S CA 1
ATOM 9611 C C . LEU B 2 144 ? -46.404 94.772 -5.688 1.00 13.61 144 LEU S C 1
ATOM 9612 O O . LEU B 2 144 ? -47.088 94.220 -4.823 1.00 15.49 144 LEU S O 1
ATOM 9628 N N . VAL B 2 145 ? -46.068 96.057 -5.594 1.00 13.31 145 VAL S N 1
ATOM 9629 C CA . VAL B 2 145 ? -46.446 96.859 -4.431 1.00 13.44 145 VAL S CA 1
ATOM 9630 C C . VAL B 2 145 ? -47.959 97.033 -4.393 1.00 17.00 145 VAL S C 1
ATOM 9631 O O . VAL B 2 145 ? -48.581 97.378 -5.409 1.00 17.70 145 VAL S O 1
ATOM 9644 N N . PHE B 2 146 ? -48.562 96.821 -3.221 1.00 14.50 146 PHE S N 1
ATOM 9645 C CA . PHE B 2 146 ? -49.994 97.059 -3.049 1.00 13.65 146 PHE S CA 1
ATOM 9646 C C . PHE B 2 146 ? -50.262 97.405 -1.588 1.00 17.01 146 PHE S C 1
ATOM 9647 O O . PHE B 2 146 ? -49.464 97.096 -0.697 1.00 14.74 146 PHE S O 1
ATOM 9664 N N . TRP B 2 147 ? -51.396 98.066 -1.352 1.00 14.87 147 TRP S N 1
ATOM 9665 C CA . TRP B 2 147 ? -51.894 98.381 -0.013 1.00 14.23 147 TRP S CA 1
ATOM 9666 C C . TRP B 2 147 ? -50.963 99.301 0.781 1.00 15.81 147 TRP S C 1
ATOM 9667 O O . TRP B 2 147 ? -51.046 99.346 2.017 1.00 15.28 147 TRP S O 1
ATOM 9688 N N . GLU B 2 148 ? -50.122 100.101 0.114 1.00 16.24 148 GLU S N 1
ATOM 9689 C CA . GLU B 2 148 ? -49.311 101.057 0.853 1.00 16.58 148 GLU S CA 1
ATOM 9690 C C . GLU B 2 148 ? -50.190 102.043 1.614 1.00 17.82 148 GLU S C 1
ATOM 9691 O O . GLU B 2 148 ? -49.977 102.286 2.807 1.00 16.88 148 GLU S O 1
ATOM 9703 N N . ASP B 2 149 ? -51.188 102.631 0.941 1.00 19.75 149 ASP S N 1
ATOM 9704 C CA . ASP B 2 149 ? -52.032 103.609 1.614 1.00 20.04 149 ASP S CA 1
ATOM 9705 C C . ASP B 2 149 ? -52.853 102.947 2.713 1.00 17.91 149 ASP S C 1
ATOM 9706 O O . ASP B 2 149 ? -53.057 103.529 3.791 1.00 18.77 149 ASP S O 1
ATOM 9715 N N . LYS B 2 150 ? -53.328 101.729 2.460 1.00 16.31 150 LYS S N 1
ATOM 9716 C CA . LYS B 2 150 ? -54.130 101.034 3.456 1.00 14.89 150 LYS S CA 1
ATOM 9717 C C . LYS B 2 150 ? -53.303 100.747 4.709 1.00 16.76 150 LYS S C 1
ATOM 9718 O O . LYS B 2 150 ? -53.759 100.990 5.827 1.00 16.60 150 LYS S O 1
ATOM 9737 N N . LEU B 2 151 ? -52.062 100.284 4.547 1.00 14.57 151 LEU S N 1
ATOM 9738 C CA . LEU B 2 151 ? -51.228 100.108 5.736 1.00 13.61 151 LEU S CA 1
ATOM 9739 C C . LEU B 2 151 ? -50.884 101.437 6.397 1.00 16.00 151 LEU S C 1
ATOM 9740 O O . LEU B 2 151 ? -50.810 101.513 7.634 1.00 16.84 151 LEU S O 1
ATOM 9756 N N . ARG B 2 152 ? -50.651 102.487 5.609 1.00 14.46 152 ARG S N 1
ATOM 9757 C CA . ARG B 2 152 ? -50.370 103.796 6.192 1.00 14.23 152 ARG S CA 1
ATOM 9758 C C . ARG B 2 152 ? -51.533 104.274 7.053 1.00 15.57 152 ARG S C 1
ATOM 9759 O O . ARG B 2 152 ? -51.317 104.949 8.075 1.00 19.46 152 ARG S O 1
ATOM 9780 N N . SER B 2 153 ? -52.763 103.893 6.696 1.00 16.95 153 SER S N 1
ATOM 9781 C CA . SER B 2 153 ? -53.918 104.343 7.456 1.00 16.88 153 SER S CA 1
ATOM 9782 C C . SER B 2 153 ? -53.976 103.743 8.856 1.00 22.24 153 SER S C 1
ATOM 9783 O O . SER B 2 153 ? -54.699 104.262 9.711 1.00 22.59 153 SER S O 1
ATOM 9791 N N . VAL B 2 154 ? -53.243 102.667 9.106 1.00 17.32 154 VAL S N 1
ATOM 9792 C CA . VAL B 2 154 ? -53.237 102.011 10.414 1.00 16.96 154 VAL S CA 1
ATOM 9793 C C . VAL B 2 154 ? -51.828 101.987 11.018 1.00 19.21 154 VAL S C 1
ATOM 9794 O O . VAL B 2 154 ? -51.568 101.204 11.944 1.00 20.23 154 VAL S O 1
ATOM 9807 N N . SER B 2 155 ? -50.907 102.803 10.504 1.00 17.04 155 SER S N 1
ATOM 9808 C CA . SER B 2 155 ? -49.536 102.803 10.992 1.00 17.22 155 SER S CA 1
ATOM 9809 C C . SER B 2 155 ? -49.120 104.229 11.299 1.00 29.30 155 SER S C 1
ATOM 9810 O O . SER B 2 155 ? -49.675 105.186 10.759 1.00 46.03 155 SER S O 1
ATOM 9813 N N . ASP B 2 156 ? -48.119 104.365 12.173 1.00 17.94 156 ASP S N 1
ATOM 9814 C CA . ASP B 2 156 ? -47.499 105.663 12.345 1.00 16.81 156 ASP S CA 1
ATOM 9815 C C . ASP B 2 156 ? -46.400 105.937 11.330 1.00 19.75 156 ASP S C 1
ATOM 9816 O O . ASP B 2 156 ? -46.178 107.095 10.955 1.00 22.01 156 ASP S O 1
ATOM 9825 N N . GLU B 2 157 ? -45.687 104.896 10.896 1.00 18.79 157 GLU S N 1
ATOM 9826 C CA . GLU B 2 157 ? -44.659 104.993 9.869 1.00 16.66 157 GLU S CA 1
ATOM 9827 C C . GLU B 2 157 ? -44.783 103.767 8.983 1.00 16.89 157 GLU S C 1
ATOM 9828 O O . GLU B 2 157 ? -45.123 102.691 9.467 1.00 17.28 157 GLU S O 1
ATOM 9840 N N . VAL B 2 158 ? -44.522 103.946 7.683 1.00 17.73 158 VAL S N 1
ATOM 9841 C CA . VAL B 2 158 ? -44.487 102.865 6.698 1.00 15.52 158 VAL S CA 1
ATOM 9842 C C . VAL B 2 158 ? -43.164 102.954 5.949 1.00 18.54 158 VAL S C 1
ATOM 9843 O O . VAL B 2 158 ? -42.756 104.045 5.522 1.00 20.58 158 VAL S O 1
ATOM 9856 N N . ILE B 2 159 ? -42.471 101.826 5.828 1.00 15.91 159 ILE S N 1
ATOM 9857 C CA . ILE B 2 159 ? -41.257 101.722 5.022 1.00 14.41 159 ILE S CA 1
ATOM 9858 C C . ILE B 2 159 ? -41.545 100.675 3.957 1.00 15.62 159 ILE S C 1
ATOM 9859 O O . ILE B 2 159 ? -41.759 99.507 4.286 1.00 15.61 159 ILE S O 1
ATOM 9875 N N . VAL B 2 160 ? -41.572 101.085 2.692 1.00 14.33 160 VAL S N 1
ATOM 9876 C CA . VAL B 2 160 ? -41.761 100.161 1.581 1.00 13.72 160 VAL S CA 1
ATOM 9877 C C . VAL B 2 160 ? -40.391 99.785 1.048 1.00 14.73 160 VAL S C 1
ATOM 9878 O O . VAL B 2 160 ? -39.562 100.666 0.760 1.00 16.68 160 VAL S O 1
ATOM 9891 N N . THR B 2 161 ? -40.146 98.491 0.886 1.00 14.74 161 THR S N 1
ATOM 9892 C CA . THR B 2 161 ? -38.907 97.994 0.300 1.00 13.40 161 THR S CA 1
ATOM 9893 C C . THR B 2 161 ? -39.205 97.222 -0.981 1.00 13.98 161 THR S C 1
ATOM 9894 O O . THR B 2 161 ? -40.222 96.526 -1.075 1.00 13.38 161 THR S O 1
ATOM 9905 N N . THR B 2 162 ? -38.321 97.365 -1.970 1.00 14.37 162 THR S N 1
ATOM 9906 C CA . THR B 2 162 ? -38.292 96.482 -3.137 1.00 13.62 162 THR S CA 1
ATOM 9907 C C . THR B 2 162 ? -36.916 95.860 -3.273 1.00 14.04 162 THR S C 1
ATOM 9908 O O . THR B 2 162 ? -35.909 96.543 -3.107 1.00 14.50 162 THR S O 1
ATOM 9919 N N . ASN B 2 163 ? -36.877 94.563 -3.579 1.00 14.85 163 ASN S N 1
ATOM 9920 C CA . ASN B 2 163 ? -35.591 93.882 -3.714 1.00 14.90 163 ASN S CA 1
ATOM 9921 C C . ASN B 2 163 ? -34.692 94.582 -4.714 1.00 17.95 163 ASN S C 1
ATOM 9922 O O . ASN B 2 163 ? -33.466 94.641 -4.538 1.00 18.54 163 ASN S O 1
ATOM 9933 N N . ASP B 2 164 ? -35.279 95.083 -5.793 1.00 17.24 164 ASP S N 1
ATOM 9934 C CA . ASP B 2 164 ? -34.493 95.651 -6.867 1.00 15.54 164 ASP S CA 1
ATOM 9935 C C . ASP B 2 164 ? -34.379 97.169 -6.805 1.00 16.65 164 ASP S C 1
ATOM 9936 O O . ASP B 2 164 ? -33.770 97.763 -7.712 1.00 18.19 164 ASP S O 1
ATOM 9945 N N . GLY B 2 165 ? -34.934 97.812 -5.769 1.00 15.70 165 GLY S N 1
ATOM 9946 C CA . GLY B 2 165 ? -34.839 99.251 -5.644 1.00 17.81 165 GLY S CA 1
ATOM 9947 C C . GLY B 2 165 ? -35.704 100.034 -6.594 1.00 17.16 165 GLY S C 1
ATOM 9948 O O . GLY B 2 165 ? -35.543 101.252 -6.692 1.00 19.36 165 GLY S O 1
ATOM 9952 N N . SER B 2 166 ? -36.601 99.359 -7.318 1.00 17.09 166 SER S N 1
ATOM 9953 C CA . SER B 2 166 ? -37.467 100.065 -8.250 1.00 16.11 166 SER S CA 1
ATOM 9954 C C . SER B 2 166 ? -38.480 100.972 -7.563 1.00 18.98 166 SER S C 1
ATOM 9955 O O . SER B 2 166 ? -39.053 101.843 -8.219 1.00 19.33 166 SER S O 1
ATOM 9963 N N . TYR B 2 167 ? -38.734 100.795 -6.266 1.00 16.10 167 TYR S N 1
ATOM 9964 C CA . TYR B 2 167 ? -39.667 101.659 -5.553 1.00 15.26 167 TYR S CA 1
ATOM 9965 C C . TYR B 2 167 ? -39.334 101.609 -4.065 1.00 19.01 167 TYR S C 1
ATOM 9966 O O . TYR B 2 167 ? -39.028 100.543 -3.534 1.00 17.26 167 TYR S O 1
ATOM 9984 N N . GLY B 2 168 ? -39.363 102.768 -3.411 1.00 17.14 168 GLY S N 1
ATOM 9985 C CA . GLY B 2 168 ? -39.035 102.802 -2.003 1.00 17.21 168 GLY S CA 1
ATOM 9986 C C . GLY B 2 168 ? -37.569 102.489 -1.732 1.00 16.69 168 GLY S C 1
ATOM 9987 O O . GLY B 2 168 ? -36.650 102.822 -2.510 1.00 20.03 168 GLY S O 1
ATOM 9991 N N . MET B 2 169 ? -37.348 101.862 -0.576 1.00 17.11 169 MET S N 1
ATOM 9992 C CA . MET B 2 169 ? -36.008 101.506 -0.131 1.00 15.53 169 MET S CA 1
ATOM 9993 C C . MET B 2 169 ? -35.552 100.228 -0.827 1.00 15.69 169 MET 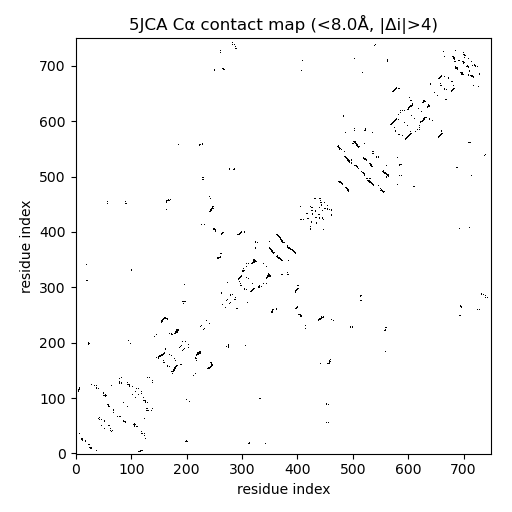S C 1
ATOM 9994 O O . MET B 2 169 ? -36.301 99.258 -0.930 1.00 15.80 169 MET S O 1
ATOM 10008 N N . LYS B 2 170 ? -34.325 100.215 -1.304 1.00 17.23 170 LYS S N 1
ATOM 10009 C CA . LYS B 2 170 ? -33.792 99.043 -1.973 1.00 15.70 170 LYS S CA 1
ATOM 10010 C C . LYS B 2 170 ? -33.358 98.023 -0.931 1.00 18.73 170 LYS S C 1
ATOM 10011 O O . LYS B 2 170 ? -32.634 98.360 0.014 1.00 20.49 170 LYS S O 1
ATOM 10030 N N . GLY B 2 171 ? -33.789 96.783 -1.107 1.00 16.72 171 GLY S N 1
ATOM 10031 C CA . GLY B 2 171 ? -33.362 95.676 -0.289 1.00 16.27 171 GLY S CA 1
ATOM 10032 C C . GLY B 2 171 ? -34.532 94.909 0.266 1.00 15.56 171 GLY S C 1
ATOM 10033 O O . GLY B 2 171 ? -35.676 95.064 -0.160 1.00 14.69 171 GLY S O 1
ATOM 10037 N N . PHE B 2 172 ? -34.225 94.056 1.218 1.00 15.14 172 PHE S N 1
ATOM 10038 C CA . PHE B 2 172 ? -35.212 93.220 1.874 1.00 14.11 172 PHE S CA 1
ATOM 10039 C C . PHE B 2 172 ? -35.810 93.937 3.086 1.00 14.08 172 PHE S C 1
ATOM 10040 O O . PHE B 2 172 ? -35.242 94.902 3.640 1.00 14.84 172 PHE S O 1
ATOM 10057 N N . THR B 2 173 ? -36.967 93.407 3.498 1.00 14.13 173 THR S N 1
ATOM 10058 C CA . THR B 2 173 ? -37.559 93.758 4.788 1.00 13.16 173 THR S CA 1
ATOM 10059 C C . THR B 2 173 ? -36.499 93.836 5.882 1.00 15.07 173 THR S C 1
ATOM 10060 O O . THR B 2 173 ? -36.496 94.765 6.700 1.00 15.49 173 THR S O 1
ATOM 10071 N N . THR B 2 174 ? -35.602 92.845 5.926 1.00 13.92 174 THR S N 1
ATOM 10072 C CA . THR B 2 174 ? -34.577 92.789 6.962 1.00 14.46 174 THR S CA 1
ATOM 10073 C C . THR B 2 174 ? -33.587 93.951 6.891 1.00 15.79 174 THR S C 1
ATOM 10074 O O . THR B 2 174 ? -33.029 94.329 7.910 1.00 16.04 174 THR S O 1
ATOM 10085 N N . HIS B 2 175 ? -33.304 94.494 5.706 1.00 15.17 175 HIS S N 1
ATOM 10086 C CA . HIS B 2 175 ? -32.458 95.673 5.613 1.00 15.73 175 HIS S CA 1
ATOM 10087 C C . HIS B 2 175 ? -33.114 96.856 6.292 1.00 15.65 175 HIS S C 1
ATOM 10088 O O . HIS B 2 175 ? -32.449 97.590 7.039 1.00 17.34 175 HIS S O 1
ATOM 10102 N N . ALA B 2 176 ? -34.422 97.036 6.079 1.00 15.06 176 ALA S N 1
ATOM 10103 C CA . ALA B 2 176 ? -35.117 98.126 6.769 1.00 15.03 176 ALA S CA 1
ATOM 10104 C C . ALA B 2 176 ? -35.124 97.910 8.284 1.00 15.16 176 ALA S C 1
ATOM 10105 O O . ALA B 2 176 ? -34.893 98.853 9.065 1.00 15.56 176 ALA S O 1
ATOM 10112 N N . LEU B 2 177 ? -35.364 96.679 8.722 1.00 14.88 177 LEU S N 1
ATOM 10113 C CA . LEU B 2 177 ? -35.363 96.417 10.162 1.00 15.06 177 LEU S CA 1
ATOM 10114 C C . LEU B 2 177 ? -33.985 96.638 10.774 1.00 16.36 177 LEU S C 1
ATOM 10115 O O . LEU B 2 177 ? -33.867 97.242 11.852 1.00 16.20 177 LEU S O 1
ATOM 10131 N N . GLN B 2 178 ? -32.930 96.146 10.110 1.00 16.12 178 GLN S N 1
ATOM 10132 C CA . GLN B 2 178 ? -31.582 96.339 10.624 1.00 16.92 178 GLN S CA 1
ATOM 10133 C C . GLN B 2 178 ? -31.241 97.816 10.719 1.00 18.00 178 GLN S C 1
ATOM 10134 O O . GLN B 2 178 ? -30.590 98.238 11.681 1.00 18.12 178 GLN S O 1
ATOM 10148 N N . LYS B 2 179 ? -31.707 98.622 9.766 1.00 17.10 179 LYS S N 1
ATOM 10149 C CA . LYS B 2 179 ? -31.468 100.063 9.838 1.00 17.54 179 LYS S CA 1
ATOM 10150 C C . LYS B 2 179 ? -32.126 100.657 11.085 1.00 17.68 179 LYS S C 1
ATOM 10151 O O . LYS B 2 179 ? -31.506 101.451 11.810 1.00 19.81 179 LYS S O 1
ATOM 10170 N N . LEU B 2 180 ? -33.376 100.275 11.365 1.00 17.64 180 LEU S N 1
ATOM 10171 C CA . LEU B 2 180 ? -34.034 100.765 12.580 1.00 18.39 180 LEU S CA 1
ATOM 10172 C C . LEU B 2 180 ? -33.241 100.397 13.826 1.00 19.25 180 LEU S C 1
ATOM 10173 O O . LEU B 2 180 ? -33.072 101.216 14.738 1.00 20.52 180 LEU S O 1
ATOM 10189 N N . ILE B 2 181 ? -32.791 99.150 13.905 1.00 17.58 181 ILE S N 1
ATOM 10190 C CA . ILE B 2 181 ? -32.055 98.695 15.080 1.00 18.16 181 ILE S CA 1
ATOM 10191 C C . ILE B 2 181 ? -30.759 99.489 15.230 1.00 19.04 181 ILE S C 1
ATOM 10192 O O . ILE B 2 181 ? -30.409 99.964 16.327 1.00 21.36 181 ILE S O 1
ATOM 10208 N N . GLU B 2 182 ? -30.023 99.647 14.133 1.00 19.15 182 GLU S N 1
ATOM 10209 C CA . GLU B 2 182 ? -28.737 100.338 14.172 1.00 20.70 182 GLU S CA 1
ATOM 10210 C C . GLU B 2 182 ? -28.889 101.823 14.449 1.00 20.44 182 GLU S C 1
ATOM 10211 O O . GLU B 2 182 ? -27.959 102.433 15.009 1.00 25.69 182 GLU S O 1
ATOM 10223 N N . GLU B 2 183 ? -30.036 102.411 14.138 1.00 22.14 183 GLU S N 1
ATOM 10224 C CA . GLU B 2 183 ? -30.329 103.788 14.531 1.00 25.01 183 GLU S CA 1
ATOM 10225 C C . GLU B 2 183 ? -30.654 103.910 16.010 1.00 24.54 183 GLU S C 1
ATOM 10226 O O . GLU B 2 183 ? -30.817 105.029 16.510 1.00 28.22 183 GLU S O 1
ATOM 10238 N N . GLY B 2 184 ? -30.825 102.796 16.709 1.00 21.78 184 GLY S N 1
ATOM 10239 C CA . GLY B 2 184 ? -31.211 102.851 18.101 1.00 21.71 184 GLY S CA 1
ATOM 10240 C C . GLY B 2 184 ? -32.680 103.119 18.337 1.00 23.99 184 GLY S C 1
ATOM 10241 O O . GLY B 2 184 ? -33.048 103.608 19.406 1.00 25.38 184 GLY S O 1
ATOM 10245 N N . ARG B 2 185 ? -33.542 102.800 17.375 1.00 21.97 185 ARG S N 1
ATOM 10246 C CA . ARG B 2 185 ? -34.969 103.019 17.561 1.00 23.23 185 ARG S CA 1
ATOM 10247 C C . ARG B 2 185 ? -35.499 102.058 18.613 1.00 25.66 185 ARG S C 1
ATOM 10248 O O . ARG B 2 185 ? -35.112 100.887 18.650 1.00 24.13 185 ARG S O 1
ATOM 10269 N N . LYS B 2 186 ? -36.406 102.553 19.457 1.00 24.88 186 LYS S N 1
ATOM 10270 C CA . LYS B 2 186 ? -37.088 101.716 20.439 1.00 25.73 186 LYS S CA 1
ATOM 10271 C C . LYS B 2 186 ? -38.031 100.740 19.733 1.00 19.30 186 LYS S C 1
ATOM 10272 O O . LYS B 2 186 ? -38.911 101.168 18.976 1.00 24.59 186 LYS S O 1
ATOM 10291 N N . ILE B 2 187 ? -37.817 99.441 19.940 1.00 19.29 187 ILE S N 1
ATOM 10292 C CA . ILE B 2 187 ? -38.663 98.392 19.332 1.00 16.58 187 ILE S CA 1
ATOM 10293 C C . ILE B 2 187 ? -39.003 97.362 20.401 1.00 17.07 187 ILE S C 1
ATOM 10294 O O . ILE B 2 187 ? -38.118 96.641 20.885 1.00 20.85 187 ILE S O 1
ATOM 10310 N N . ASP B 2 188 ? -40.287 97.251 20.747 1.00 16.21 188 ASP S N 1
ATOM 10311 C CA . ASP B 2 188 ? -40.711 96.334 21.788 1.00 17.80 188 ASP S CA 1
ATOM 10312 C C . ASP B 2 188 ? -41.235 95.008 21.262 1.00 15.59 188 ASP S C 1
ATOM 10313 O O . ASP B 2 188 ? -41.244 94.023 22.013 1.00 16.54 188 ASP S O 1
ATOM 10322 N N . LEU B 2 189 ? -41.666 94.971 19.994 1.00 14.89 189 LEU S N 1
ATOM 10323 C CA . LEU B 2 189 ? -42.219 93.749 19.421 1.00 14.22 189 LEU S CA 1
ATOM 10324 C C . LEU B 2 189 ? -42.062 93.835 17.911 1.00 13.81 189 LEU S C 1
ATOM 10325 O O . LEU B 2 189 ? -42.307 94.889 17.336 1.00 14.75 189 LEU S O 1
ATOM 10330 N N . VAL B 2 190 ? -41.642 92.733 17.300 1.00 13.54 190 VAL S N 1
ATOM 10331 C CA . VAL B 2 190 ? -41.648 92.561 15.841 1.00 13.10 190 VAL S CA 1
ATOM 10332 C C . VAL B 2 190 ? -42.609 91.428 15.510 1.00 12.49 190 VAL S C 1
ATOM 10333 O O . VAL B 2 190 ? -42.520 90.344 16.088 1.00 14.01 190 VAL S O 1
ATOM 10346 N N . HIS B 2 191 ? -43.517 91.680 14.565 1.00 12.04 191 HIS S N 1
ATOM 10347 C CA . HIS B 2 191 ? -44.422 90.658 14.062 1.00 11.56 191 HIS S CA 1
ATOM 10348 C C . HIS B 2 191 ? -44.089 90.476 12.601 1.00 14.16 191 HIS S C 1
ATOM 10349 O O . HIS B 2 191 ? -44.012 91.458 11.875 1.00 18.43 191 HIS S O 1
ATOM 10356 N N . ALA B 2 192 ? -43.888 89.242 12.176 1.00 11.04 192 ALA S N 1
ATOM 10357 C CA . ALA B 2 192 ? -43.541 88.967 10.788 1.00 11.10 192 ALA S CA 1
ATOM 10358 C C . ALA B 2 192 ? -44.537 87.991 10.184 1.00 10.50 192 ALA S C 1
ATOM 10359 O O . ALA B 2 192 ? -44.894 86.970 10.799 1.00 12.26 192 ALA S O 1
ATOM 10366 N N . VAL B 2 193 ? -44.966 88.320 8.961 1.00 11.50 193 VAL S N 1
ATOM 10367 C CA . VAL B 2 193 ? -45.837 87.464 8.165 1.00 9.84 193 VAL S CA 1
ATOM 10368 C C . VAL B 2 193 ? -45.365 87.536 6.718 1.00 9.84 193 VAL S C 1
ATOM 10369 O O . VAL B 2 193 ? -45.307 88.621 6.125 1.00 11.73 193 VAL S O 1
ATOM 10382 N N . GLY B 2 194 ? -45.054 86.396 6.155 1.00 12.27 194 GLY S N 1
ATOM 10383 C CA . GLY B 2 194 ? -44.627 86.342 4.766 1.00 14.49 194 GLY S CA 1
ATOM 10384 C C . GLY B 2 194 ? -44.081 84.969 4.477 1.00 13.11 194 GLY S C 1
ATOM 10385 O O . GLY B 2 194 ? -44.359 83.991 5.181 1.00 12.36 194 GLY S O 1
ATOM 10389 N N . PRO B 2 195 ? -43.285 84.871 3.419 1.00 11.94 195 PRO S N 1
ATOM 10390 C CA . PRO B 2 195 ? -42.608 83.608 3.129 1.00 12.41 195 PRO S CA 1
ATOM 10391 C C . PRO B 2 195 ? -41.824 83.110 4.333 1.00 12.08 195 PRO S C 1
ATOM 10392 O O . PRO B 2 195 ? -41.268 83.900 5.110 1.00 12.80 195 PRO S O 1
ATOM 10403 N N . ALA B 2 196 ? -41.794 81.794 4.505 1.00 12.60 196 ALA S N 1
ATOM 10404 C CA . ALA B 2 196 ? -41.025 81.217 5.606 1.00 12.52 196 ALA S CA 1
ATOM 10405 C C . ALA B 2 196 ? -39.565 81.678 5.577 1.00 12.67 196 ALA S C 1
ATOM 10406 O O . ALA B 2 196 ? -38.974 81.955 6.624 1.00 13.57 196 ALA S O 1
ATOM 10413 N N . ILE B 2 197 ? -38.947 81.804 4.396 1.00 12.78 197 ILE S N 1
ATOM 10414 C CA . ILE B 2 197 ? -37.556 82.233 4.329 1.00 13.28 197 ILE S CA 1
ATOM 10415 C C . ILE B 2 197 ? -37.398 83.642 4.896 1.00 12.50 197 ILE S C 1
ATOM 10416 O O . ILE B 2 197 ? -36.411 83.947 5.578 1.00 14.19 197 ILE S O 1
ATOM 10432 N N . MET B 2 198 ? -38.399 84.501 4.668 1.00 12.06 198 MET S N 1
ATOM 10433 C CA . MET B 2 198 ? -38.396 85.857 5.216 1.00 12.11 198 MET S CA 1
ATOM 10434 C C . MET B 2 198 ? -38.589 85.847 6.725 1.00 12.07 198 MET S C 1
ATOM 10435 O O . MET B 2 198 ? -37.870 86.558 7.443 1.00 12.76 198 MET S O 1
ATOM 10449 N N . MET B 2 199 ? -39.556 85.077 7.208 1.00 12.81 199 MET S N 1
ATOM 10450 C CA . MET B 2 199 ? -39.786 85.052 8.658 1.00 11.66 199 MET S CA 1
ATOM 10451 C C . MET B 2 199 ? -38.565 84.517 9.396 1.00 14.45 199 MET S C 1
ATOM 10452 O O . MET B 2 199 ? -38.172 85.044 10.451 1.00 13.10 199 MET S O 1
ATOM 10466 N N . LYS B 2 200 ? -37.921 83.486 8.846 1.00 12.44 200 LYS S N 1
ATOM 10467 C CA . LYS B 2 200 ? -36.679 82.975 9.409 1.00 14.47 200 LYS S CA 1
ATOM 10468 C C . LYS B 2 200 ? -35.617 84.069 9.449 1.00 13.62 200 LYS S C 1
ATOM 10469 O O . LYS B 2 200 ? -34.905 84.222 10.450 1.00 14.11 200 LYS S O 1
ATOM 10488 N N . ALA B 2 201 ? -35.455 84.804 8.349 1.00 13.61 201 ALA S N 1
ATOM 10489 C CA . ALA B 2 201 ? -34.439 85.852 8.304 1.00 14.15 201 ALA S CA 1
ATOM 10490 C C . ALA B 2 201 ? -34.711 86.951 9.332 1.00 14.33 201 ALA S C 1
ATOM 10491 O O . ALA B 2 201 ? -33.778 87.471 9.963 1.00 14.74 201 ALA S O 1
ATOM 10498 N N . VAL B 2 202 ? -35.975 87.323 9.506 1.00 13.57 202 VAL S N 1
ATOM 10499 C CA . VAL B 2 202 ? -36.328 88.323 10.510 1.00 13.97 202 VAL S CA 1
ATOM 10500 C C . VAL B 2 202 ? -35.978 87.808 11.899 1.00 13.95 202 VAL S C 1
ATOM 10501 O O . VAL B 2 202 ? -35.355 88.519 12.706 1.00 14.45 202 VAL S O 1
ATOM 10514 N N . ALA B 2 203 ? -36.357 86.561 12.184 1.00 13.73 203 ALA S N 1
ATOM 10515 C CA . ALA B 2 203 ? -36.095 85.968 13.494 1.00 14.06 203 ALA S CA 1
ATOM 10516 C C . ALA B 2 203 ? -34.604 85.938 13.790 1.00 14.88 203 ALA S C 1
ATOM 10517 O O . ALA B 2 203 ? -34.164 86.265 14.910 1.00 15.37 203 ALA S O 1
ATOM 10524 N N . GLU B 2 204 ? -33.804 85.558 12.797 1.00 15.10 204 GLU S N 1
ATOM 10525 C CA . GLU B 2 204 ? -32.356 85.467 12.995 1.00 15.94 204 GLU S CA 1
ATOM 10526 C C . GLU B 2 204 ? -31.727 86.843 13.188 1.00 16.39 204 GLU S C 1
ATOM 10527 O O . GLU B 2 204 ? -30.720 86.977 13.909 1.00 17.31 204 GLU S O 1
ATOM 10539 N N . LEU B 2 205 ? -32.291 87.872 12.564 1.00 15.99 205 LEU S N 1
ATOM 10540 C CA . LEU B 2 205 ? -31.781 89.228 12.750 1.00 16.40 205 LEU S CA 1
ATOM 10541 C C . LEU B 2 205 ? -32.068 89.733 14.162 1.00 16.59 205 LEU S C 1
ATOM 10542 O O . LEU B 2 205 ? -31.214 90.375 14.793 1.00 17.28 205 LEU S O 1
ATOM 10558 N N . THR B 2 206 ? -33.266 89.472 14.664 1.00 16.03 206 THR S N 1
ATOM 10559 C CA . THR B 2 206 ? -33.637 90.056 15.948 1.00 16.22 206 THR S CA 1
ATOM 10560 C C . THR B 2 206 ? -33.128 89.254 17.127 1.00 17.18 206 THR S C 1
ATOM 10561 O O . THR B 2 206 ? -33.052 89.807 18.230 1.00 17.17 206 THR S O 1
ATOM 10572 N N . LYS B 2 207 ? -32.801 87.974 16.947 1.00 16.76 207 LYS S N 1
ATOM 10573 C CA . LYS B 2 207 ? -32.424 87.148 18.092 1.00 17.25 207 LYS S CA 1
ATOM 10574 C C . LYS B 2 207 ? -31.239 87.714 18.858 1.00 18.23 207 LYS S C 1
ATOM 10575 O O . LYS B 2 207 ? -31.310 87.777 20.099 1.00 18.64 207 LYS S O 1
ATOM 10594 N N . PRO B 2 208 ? -30.149 88.122 18.221 1.00 18.71 208 PRO S N 1
ATOM 10595 C CA . PRO B 2 208 ? -29.014 88.639 19.008 1.00 19.72 208 PRO S CA 1
ATOM 10596 C C . PRO B 2 208 ? -29.349 89.889 19.778 1.00 21.67 208 PRO S C 1
ATOM 10597 O O . PRO B 2 208 ? -28.652 90.214 20.758 1.00 21.11 208 PRO S O 1
ATOM 10608 N N . TYR B 2 209 ? -30.367 90.623 19.376 1.00 19.18 209 TYR S N 1
ATOM 10609 C CA . TYR B 2 209 ? -30.751 91.833 20.076 1.00 19.34 209 TYR S CA 1
ATOM 10610 C C . TYR B 2 209 ? -31.809 91.598 21.134 1.00 19.11 209 TYR S C 1
ATOM 10611 O O . TYR B 2 209 ? -32.192 92.548 21.815 1.00 21.11 209 TYR S O 1
ATOM 10629 N N . GLY B 2 210 ? -32.312 90.373 21.293 1.00 18.73 210 GLY S N 1
ATOM 10630 C CA . GLY B 2 210 ? -33.305 90.122 22.311 1.00 18.55 210 GLY S CA 1
ATOM 10631 C C . GLY B 2 210 ? -34.618 90.831 22.097 1.00 19.06 210 GLY S C 1
ATOM 10632 O O . GLY B 2 210 ? -35.343 91.084 23.057 1.00 24.22 210 GLY S O 1
ATOM 10636 N N . ILE B 2 211 ? -34.982 91.108 20.856 1.00 17.24 211 ILE S N 1
ATOM 10637 C CA . ILE B 2 211 ? -36.237 91.785 20.561 1.00 16.99 211 ILE S CA 1
ATOM 10638 C C . ILE B 2 211 ? -37.318 90.728 20.400 1.00 16.62 211 ILE S C 1
ATOM 10639 O O . ILE B 2 211 ? -37.184 89.823 19.565 1.00 17.09 211 ILE S O 1
ATOM 10655 N N . LYS B 2 212 ? -38.393 90.839 21.183 1.00 15.73 212 LYS S N 1
ATOM 10656 C CA . LYS B 2 212 ? -39.479 89.878 21.096 1.00 15.08 212 LYS S CA 1
ATOM 10657 C C . LYS B 2 212 ? -40.028 89.852 19.671 1.00 14.35 212 LYS S C 1
ATOM 10658 O O . LYS B 2 212 ? -40.345 90.901 19.105 1.00 14.39 212 LYS S O 1
ATOM 10677 N N . THR B 2 213 ? -40.118 88.655 19.102 1.00 13.95 213 THR S N 1
ATOM 10678 C CA . THR B 2 213 ? -40.482 88.489 17.695 1.00 13.36 213 THR S CA 1
ATOM 10679 C C . THR B 2 213 ? -41.481 87.353 17.586 1.00 12.79 213 THR S C 1
ATOM 10680 O O . THR B 2 213 ? -41.259 86.262 18.120 1.00 14.25 213 THR S O 1
ATOM 10691 N N . VAL B 2 214 ? -42.598 87.634 16.923 1.00 12.24 214 VAL S N 1
ATOM 10692 C CA . VAL B 2 214 ? -43.679 86.685 16.705 1.00 11.69 214 VAL S CA 1
ATOM 10693 C C . VAL B 2 214 ? -43.814 86.501 15.196 1.00 11.27 214 VAL S C 1
ATOM 10694 O O . VAL B 2 214 ? -43.810 87.482 14.446 1.00 12.68 214 VAL S O 1
ATOM 10707 N N . ALA B 2 215 ? -43.914 85.261 14.753 1.00 11.00 215 ALA S N 1
ATOM 10708 C CA . ALA B 2 215 ? -44.118 84.957 13.339 1.00 10.64 215 ALA S CA 1
ATOM 10709 C C . ALA B 2 215 ? -45.403 84.166 13.185 1.00 10.41 215 ALA S C 1
ATOM 10710 O O . ALA B 2 215 ? -45.732 83.308 14.027 1.00 11.27 215 ALA S O 1
ATOM 10717 N N . SER B 2 216 ? -46.131 84.437 12.101 1.00 9.77 216 SER S N 1
ATOM 10718 C CA . SER B 2 216 ? -47.339 83.665 11.804 1.00 9.50 216 SER S CA 1
ATOM 10719 C C . SER B 2 216 ? -46.932 82.560 10.842 1.00 10.99 216 SER S C 1
ATOM 10720 O O . SER B 2 216 ? -46.700 82.810 9.650 1.00 11.11 216 SER S O 1
ATOM 10728 N N . LEU B 2 217 ? -46.840 81.340 11.359 1.00 10.60 217 LEU S N 1
ATOM 10729 C CA . LEU B 2 217 ? -46.297 80.239 10.592 1.00 9.76 217 LEU S CA 1
ATOM 10730 C C . LEU B 2 217 ? -47.259 79.759 9.516 1.00 10.27 217 LEU S C 1
ATOM 10731 O O . LEU B 2 217 ? -48.488 79.871 9.625 1.00 11.07 217 LEU S O 1
ATOM 10747 N N . ASN B 2 218 ? -46.672 79.190 8.458 1.00 10.88 218 ASN S N 1
ATOM 10748 C CA . ASN B 2 218 ? -47.423 78.815 7.267 1.00 9.86 218 ASN S CA 1
ATOM 10749 C C . ASN B 2 218 ? -47.147 77.379 6.831 1.00 8.92 218 ASN S C 1
ATOM 10750 O O . ASN B 2 218 ? -46.905 77.124 5.654 1.00 10.13 218 ASN S O 1
ATOM 10761 N N . PRO B 2 219 ? -47.261 76.396 7.723 1.00 9.76 219 PRO S N 1
ATOM 10762 C CA . PRO B 2 219 ? -47.032 74.994 7.319 1.00 9.09 219 PRO S CA 1
ATOM 10763 C C . PRO B 2 219 ? -48.186 74.438 6.490 1.00 9.85 219 PRO S C 1
ATOM 10764 O O . PRO B 2 219 ? -49.277 74.991 6.424 1.00 10.66 219 PRO S O 1
ATOM 10775 N N . ILE B 2 220 ? -47.944 73.255 5.922 1.00 9.96 220 ILE S N 1
ATOM 10776 C CA . ILE B 2 220 ? -48.991 72.528 5.201 1.00 10.46 220 ILE S CA 1
ATOM 10777 C C . ILE B 2 220 ? -50.183 72.260 6.117 1.00 11.05 220 ILE S C 1
ATOM 10778 O O . ILE B 2 220 ? -50.019 71.762 7.242 1.00 11.17 220 ILE S O 1
ATOM 10794 N N . MET B 2 221 ? -51.397 72.550 5.627 1.00 8.65 221 MET S N 1
ATOM 10795 C CA . MET B 2 221 ? -52.624 72.215 6.352 1.00 8.91 221 MET S CA 1
ATOM 10796 C C . MET B 2 221 ? -53.562 71.374 5.497 1.00 9.23 221 MET S C 1
ATOM 10797 O O . MET B 2 221 ? -53.606 71.498 4.265 1.00 9.68 221 MET S O 1
ATOM 10811 N N . VAL B 2 222 ? -54.357 70.550 6.182 1.00 9.40 222 VAL S N 1
ATOM 10812 C CA . VAL B 2 222 ? -55.399 69.726 5.569 1.00 9.09 222 VAL S CA 1
ATOM 10813 C C . VAL B 2 222 ? -56.749 70.084 6.192 1.00 9.31 222 VAL S C 1
ATOM 10814 O O . VAL B 2 222 ? -57.547 70.809 5.597 1.00 10.81 222 VAL S O 1
ATOM 10827 N N . ASP B 2 223 ? -57.028 69.590 7.397 1.00 8.96 223 ASP S N 1
ATOM 10828 C CA . ASP B 2 223 ? -58.305 69.924 8.032 1.00 9.08 223 ASP S CA 1
ATOM 10829 C C . ASP B 2 223 ? -58.319 71.304 8.660 1.00 8.98 223 ASP S C 1
ATOM 10830 O O . ASP B 2 223 ? -59.343 71.993 8.592 1.00 9.77 223 ASP S O 1
ATOM 10839 N N . GLY B 2 224 ? -57.233 71.699 9.327 1.00 9.44 224 GLY S N 1
ATOM 10840 C CA . GLY B 2 224 ? -57.139 72.988 9.981 1.00 10.50 224 GLY S CA 1
ATOM 10841 C C . GLY B 2 224 ? -57.786 73.067 11.346 1.00 10.97 224 GLY S C 1
ATOM 10842 O O . GLY B 2 224 ? -58.003 74.177 11.850 1.00 10.95 224 GLY S O 1
ATOM 10846 N N . THR B 2 225 ? -58.133 71.930 11.945 1.00 10.01 225 THR S N 1
ATOM 10847 C CA . THR B 2 225 ? -58.870 71.901 13.209 1.00 10.93 225 THR S CA 1
ATOM 10848 C C . THR B 2 225 ? -58.236 71.020 14.269 1.00 13.85 225 THR S C 1
ATOM 10849 O O . THR B 2 225 ? -58.865 70.798 15.312 1.00 15.66 225 THR S O 1
ATOM 10860 N N . GLY B 2 226 ? -57.020 70.544 14.067 1.00 9.92 226 GLY S N 1
ATOM 10861 C CA . GLY B 2 226 ? -56.344 69.774 15.085 1.00 10.38 226 GLY S CA 1
ATOM 10862 C C . GLY B 2 226 ? -56.386 68.265 14.930 1.00 9.44 226 GLY S C 1
ATOM 10863 O O . GLY B 2 226 ? -55.909 67.575 15.841 1.00 11.75 226 GLY S O 1
ATOM 10867 N N . MET B 2 227 ? -56.912 67.747 13.822 1.00 9.51 227 MET S N 1
ATOM 10868 C CA . MET B 2 227 ? -57.146 66.312 13.705 1.00 10.61 227 MET S CA 1
ATOM 10869 C C . MET B 2 227 ? -55.942 65.507 13.241 1.00 13.89 227 MET S C 1
ATOM 10870 O O . MET B 2 227 ? -56.008 64.271 13.284 1.00 15.38 227 MET S O 1
ATOM 10884 N N . CYS B 2 228 ? -54.847 66.124 12.774 1.00 11.01 228 CYS S N 1
ATOM 10885 C CA . CYS B 2 228 ? -53.950 65.324 11.940 1.00 11.41 228 CYS S CA 1
ATOM 10886 C C . CYS B 2 228 ? -52.466 65.604 12.087 1.00 11.78 228 CYS S C 1
ATOM 10887 O O . CYS B 2 228 ? -51.674 64.705 11.788 1.00 12.77 228 CYS S O 1
ATOM 10894 N N . GLY B 2 229 ? -52.047 66.788 12.494 1.00 11.18 229 GLY S N 1
ATOM 10895 C CA . GLY B 2 229 ? -50.620 67.052 12.605 1.00 10.29 229 GLY S CA 1
ATOM 10896 C C . GLY B 2 229 ? -49.896 67.401 11.312 1.00 11.38 229 GLY S C 1
ATOM 10897 O O . GLY B 2 229 ? -48.665 67.521 11.354 1.00 12.33 229 GLY S O 1
ATOM 10901 N N . ALA B 2 230 ? -50.602 67.558 10.190 1.00 11.40 230 ALA S N 1
ATOM 10902 C CA . ALA B 2 230 ? -49.938 67.952 8.948 1.00 10.68 230 ALA S CA 1
ATOM 10903 C C . ALA B 2 230 ? -49.156 69.231 9.162 1.00 11.26 230 ALA S C 1
ATOM 10904 O O . ALA B 2 230 ? -48.077 69.409 8.596 1.00 12.12 230 ALA S O 1
ATOM 10911 N N . CYS B 2 231 ? -49.721 70.136 9.959 1.00 10.57 231 CYS S N 1
ATOM 10912 C CA . CYS B 2 231 ? -49.236 71.491 10.196 1.00 10.05 231 CYS S CA 1
ATOM 10913 C C . CYS B 2 231 ? -48.277 71.562 11.365 1.00 10.25 231 CYS S C 1
ATOM 10914 O O . CYS B 2 231 ? -48.033 72.650 11.915 1.00 11.92 231 CYS S O 1
ATOM 10921 N N . ARG B 2 232 ? -47.727 70.432 11.790 1.00 10.38 232 ARG S N 1
ATOM 10922 C CA . ARG B 2 232 ? -46.903 70.450 12.979 1.00 11.85 232 ARG S CA 1
ATOM 10923 C C . ARG B 2 232 ? -45.576 71.161 12.774 1.00 12.13 232 ARG S C 1
ATOM 10924 O O . ARG B 2 232 ? -44.987 71.181 11.683 1.00 12.46 232 ARG S O 1
ATOM 10945 N N . VAL B 2 233 ? -45.113 71.741 13.872 1.00 12.72 233 VAL S N 1
ATOM 10946 C CA . VAL B 2 233 ? -43.899 72.526 13.963 1.00 11.99 233 VAL S CA 1
ATOM 10947 C C . VAL B 2 233 ? -43.261 72.181 15.300 1.00 14.43 233 VAL S C 1
ATOM 10948 O O . VAL B 2 233 ? -43.899 71.604 16.183 1.00 15.71 233 VAL S O 1
ATOM 10961 N N . THR B 2 234 ? -41.976 72.492 15.439 1.00 13.93 234 THR S N 1
ATOM 10962 C CA . THR B 2 234 ? -41.286 72.333 16.712 1.00 13.39 234 THR S CA 1
ATOM 10963 C C . THR B 2 234 ? -41.022 73.724 17.269 1.00 15.15 234 THR S C 1
ATOM 10964 O O . THR B 2 234 ? -40.364 74.543 16.617 1.00 15.50 234 THR S O 1
ATOM 10975 N N . VAL B 2 235 ? -41.559 73.998 18.452 1.00 15.53 235 VAL S N 1
ATOM 10976 C CA . VAL B 2 235 ? -41.430 75.295 19.103 1.00 14.36 235 VAL S CA 1
ATOM 10977 C C . VAL B 2 235 ? -40.870 75.041 20.496 1.00 16.17 235 VAL S C 1
ATOM 10978 O O . VAL B 2 235 ? -41.512 74.358 21.305 1.00 18.69 235 VAL S O 1
ATOM 10991 N N . GLY B 2 236 ? -39.683 75.570 20.756 1.00 16.28 236 GLY S N 1
ATOM 10992 C CA . GLY B 2 236 ? -39.039 75.335 22.043 1.00 18.35 236 GLY S CA 1
ATOM 10993 C C . GLY B 2 236 ? -38.835 73.865 22.330 1.00 19.90 236 GLY S C 1
ATOM 10994 O O . GLY B 2 236 ? -38.938 73.436 23.489 1.00 23.50 236 GLY S O 1
ATOM 10998 N N . GLY B 2 237 ? -38.526 73.082 21.296 1.00 18.83 237 GLY S N 1
ATOM 10999 C CA . GLY B 2 237 ? -38.326 71.663 21.435 1.00 19.24 237 GLY S CA 1
ATOM 11000 C C . GLY B 2 237 ? -39.573 70.833 21.584 1.00 21.30 237 GLY S C 1
ATOM 11001 O O . GLY B 2 237 ? -39.453 69.620 21.761 1.00 27.38 237 GLY S O 1
ATOM 11005 N N . GLU B 2 238 ? -40.763 71.427 21.501 1.00 17.69 238 GLU S N 1
ATOM 11006 C CA . GLU B 2 238 ? -42.003 70.687 21.660 1.00 18.49 238 GLU S CA 1
ATOM 11007 C C . GLU B 2 238 ? -42.795 70.722 20.359 1.00 18.28 238 GLU S C 1
ATOM 11008 O O . GLU B 2 238 ? -42.825 71.748 19.675 1.00 18.37 238 GLU S O 1
ATOM 11020 N N . VAL B 2 239 ? -43.451 69.612 20.038 1.00 16.99 239 VAL S N 1
ATOM 11021 C CA . VAL B 2 239 ? -44.320 69.568 18.868 1.00 14.20 239 VAL S CA 1
ATOM 11022 C C . VAL B 2 239 ? -45.587 70.367 19.144 1.00 16.09 239 VAL S C 1
ATOM 11023 O O . VAL B 2 239 ? -46.259 70.176 20.168 1.00 19.65 239 VAL S O 1
ATOM 11036 N N . LYS B 2 240 ? -45.954 71.251 18.197 1.00 14.54 240 LYS S N 1
ATOM 11037 C CA . LYS B 2 240 ? -47.204 71.989 18.234 1.00 14.96 240 LYS S CA 1
ATOM 11038 C C . LYS B 2 240 ? -47.882 71.822 16.879 1.00 13.20 240 LYS S C 1
ATOM 11039 O O . LYS B 2 240 ? -47.220 71.568 15.874 1.00 13.08 240 LYS S O 1
ATOM 11058 N N . PHE B 2 241 ? -49.203 71.934 16.850 1.00 11.66 241 PHE S N 1
ATOM 11059 C CA . PHE B 2 241 ? -49.948 71.921 15.595 1.00 11.42 241 PHE S CA 1
ATOM 11060 C C . PHE B 2 241 ? -50.320 73.371 15.302 1.00 12.90 241 PHE S C 1
ATOM 11061 O O . PHE B 2 241 ? -51.070 73.982 16.048 1.00 13.45 241 PHE S O 1
ATOM 11078 N N . ALA B 2 242 ? -49.780 73.943 14.229 1.00 10.93 242 ALA S N 1
ATOM 11079 C CA . ALA B 2 242 ? -49.987 75.376 14.002 1.00 9.94 242 ALA S CA 1
ATOM 11080 C C . ALA B 2 242 ? -51.452 75.796 13.870 1.00 10.60 242 ALA S C 1
ATOM 11081 O O . ALA B 2 242 ? -51.805 76.924 14.266 1.00 11.06 242 ALA S O 1
ATOM 11088 N N . CYS B 2 243 ? -52.316 74.955 13.301 1.00 9.92 243 CYS S N 1
ATOM 11089 C CA . CYS B 2 243 ? -53.691 75.372 13.063 1.00 10.57 243 CYS S CA 1
ATOM 11090 C C . CYS B 2 243 ? -54.458 75.610 14.354 1.00 12.20 243 CYS S C 1
ATOM 11091 O O . CYS B 2 243 ? -55.373 76.440 14.351 1.00 13.16 243 CYS S O 1
ATOM 11098 N N . VAL B 2 244 ? -54.134 74.894 15.437 1.00 10.73 244 VAL S N 1
ATOM 11099 C CA . VAL B 2 244 ? -54.870 75.021 16.686 1.00 11.83 244 VAL S CA 1
ATOM 11100 C C . VAL B 2 244 ? -54.055 75.681 17.782 1.00 13.26 244 VAL S C 1
ATOM 11101 O O . VAL B 2 244 ? -54.620 76.432 18.586 1.00 15.10 244 VAL S O 1
ATOM 11114 N N . ASP B 2 245 ? -52.737 75.465 17.819 1.00 11.62 245 ASP S N 1
ATOM 11115 C CA . ASP B 2 245 ? -51.879 76.057 18.828 1.00 11.40 245 ASP S CA 1
ATOM 11116 C C . ASP B 2 245 ? -51.357 77.430 18.420 1.00 12.92 245 ASP S C 1
ATOM 11117 O O . ASP B 2 245 ? -50.887 78.174 19.291 1.00 14.68 245 ASP S O 1
ATOM 11126 N N . GLY B 2 246 ? -51.404 77.742 17.114 1.00 11.28 246 GLY S N 1
ATOM 11127 C CA . GLY B 2 246 ? -50.960 79.018 16.592 1.00 12.16 246 GLY S CA 1
ATOM 11128 C C . GLY B 2 246 ? -52.041 79.594 15.683 1.00 12.50 246 GLY S C 1
ATOM 11129 O O . GLY B 2 246 ? -53.222 79.533 16.017 1.00 13.14 246 GLY S O 1
ATOM 11133 N N . PRO B 2 247 ? -51.688 80.136 14.509 1.00 10.38 247 PRO S N 1
ATOM 11134 C CA . PRO B 2 247 ? -50.417 79.910 13.831 1.00 10.23 247 PRO S CA 1
ATOM 11135 C C . PRO B 2 247 ? -49.282 80.816 14.252 1.00 9.97 247 PRO S C 1
ATOM 11136 O O . PRO B 2 247 ? -48.152 80.620 13.786 1.00 10.95 247 PRO S O 1
ATOM 11147 N N . GLU B 2 248 ? -49.516 81.756 15.165 1.00 10.05 248 GLU S N 1
ATOM 11148 C CA . GLU B 2 248 ? -48.455 82.633 15.638 1.00 10.53 248 GLU S CA 1
ATOM 11149 C C . GLU B 2 248 ? -47.699 81.977 16.787 1.00 10.47 248 GLU S C 1
ATOM 11150 O O . GLU B 2 248 ? -48.303 81.448 17.730 1.00 12.77 248 GLU S O 1
ATOM 11162 N N . PHE B 2 249 ? -46.373 82.075 16.730 1.00 10.33 249 PHE S N 1
ATOM 11163 C CA . PHE B 2 249 ? -45.488 81.582 17.777 1.00 11.45 249 PHE S CA 1
ATOM 11164 C C . PHE B 2 249 ? -44.319 82.539 17.955 1.00 13.19 249 PHE S C 1
ATOM 11165 O O . PHE B 2 249 ? -44.035 83.387 17.107 1.00 12.62 249 PHE S O 1
ATOM 11182 N N . ASP B 2 250 ? -43.619 82.377 19.078 1.00 11.90 250 ASP S N 1
ATOM 11183 C CA . ASP B 2 250 ? -42.340 83.036 19.307 1.00 12.50 250 ASP S CA 1
ATOM 11184 C C . ASP B 2 250 ? -41.332 82.591 18.254 1.00 12.58 250 ASP S C 1
ATOM 11185 O O . ASP B 2 250 ? -40.910 81.438 18.223 1.00 14.05 250 ASP S O 1
ATOM 11194 N N . ALA B 2 251 ? -40.970 83.516 17.371 1.00 12.56 251 ALA S N 1
ATOM 11195 C CA . ALA B 2 251 ? -40.148 83.167 16.228 1.00 12.61 251 ALA S CA 1
ATOM 11196 C C . ALA B 2 251 ? -38.788 82.636 16.638 1.00 14.83 251 ALA S C 1
ATOM 11197 O O . ALA B 2 251 ? -38.146 81.915 15.866 1.00 15.75 251 ALA S O 1
ATOM 11204 N N . HIS B 2 252 ? -38.298 83.027 17.817 1.00 13.85 252 HIS S N 1
ATOM 11205 C CA . HIS B 2 252 ? -36.979 82.591 18.257 1.00 14.60 252 HIS S CA 1
ATOM 11206 C C . HIS B 2 252 ? -36.958 81.168 18.771 1.00 16.10 252 HIS S C 1
ATOM 11207 O O . HIS B 2 252 ? -35.860 80.640 19.024 1.00 19.77 252 HIS S O 1
ATOM 11221 N N . LEU B 2 253 ? -38.125 80.540 18.924 1.00 15.65 253 LEU S N 1
ATOM 11222 C CA . LEU B 2 253 ? -38.231 79.169 19.397 1.00 15.90 253 LEU S CA 1
ATOM 11223 C C . LEU B 2 253 ? -38.641 78.205 18.295 1.00 14.63 253 LEU S C 1
ATOM 11224 O O . 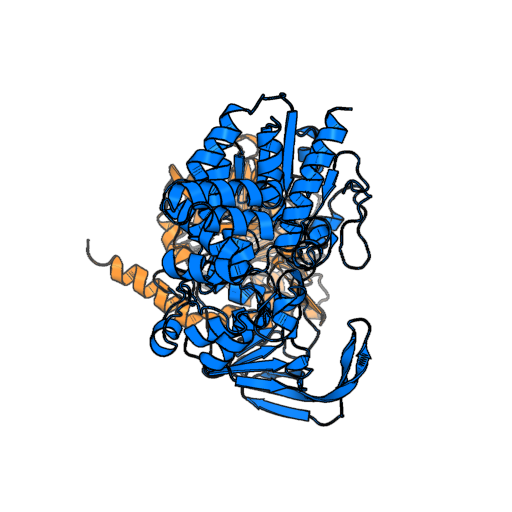LEU B 2 253 ? -38.738 77.002 18.538 1.00 16.82 253 LEU S O 1
ATOM 11240 N N . VAL B 2 254 ? -38.885 78.707 17.093 1.00 14.89 254 VAL S N 1
ATOM 11241 C CA . VAL B 2 254 ? -39.365 77.887 15.979 1.00 13.80 254 VAL S CA 1
ATOM 11242 C C . VAL B 2 254 ? -38.174 77.221 15.293 1.00 14.11 254 VAL S C 1
ATOM 11243 O O . VAL B 2 254 ? -37.154 77.859 15.031 1.00 17.43 254 VAL S O 1
ATOM 11256 N N . ASP B 2 255 ? -38.327 75.936 14.955 1.00 14.69 255 ASP S N 1
ATOM 11257 C CA . ASP B 2 255 ? -37.330 75.228 14.131 1.00 14.72 255 ASP S CA 1
ATOM 11258 C C . ASP B 2 255 ? -37.619 75.557 12.661 1.00 13.60 255 ASP S C 1
ATOM 11259 O O . ASP B 2 255 ? -38.447 74.915 11.987 1.00 15.31 255 ASP S O 1
ATOM 11268 N N . TRP B 2 256 ? -36.975 76.631 12.197 1.00 14.27 256 TRP S N 1
ATOM 11269 C CA . TRP B 2 256 ? -37.223 77.153 10.856 1.00 14.46 256 TRP S CA 1
ATOM 11270 C C . TRP B 2 256 ? -36.772 76.176 9.780 1.00 14.30 256 TRP S C 1
ATOM 11271 O O . TRP B 2 256 ? -37.447 76.032 8.756 1.00 16.20 256 TRP S O 1
ATOM 11292 N N . ASP B 2 257 ? -35.628 75.511 9.972 1.00 17.85 257 ASP S N 1
ATOM 11293 C CA . ASP B 2 257 ? -35.182 74.588 8.935 1.00 19.62 257 ASP S CA 1
ATOM 11294 C C . ASP B 2 257 ? -36.166 73.425 8.786 1.00 18.21 257 ASP S C 1
ATOM 11295 O O . ASP B 2 257 ? -36.458 72.980 7.671 1.00 19.11 257 ASP S O 1
ATOM 11304 N N . GLN B 2 258 ? -36.702 72.931 9.895 1.00 15.85 258 GLN S N 1
ATOM 11305 C CA . GLN B 2 258 ? -37.703 71.873 9.818 1.00 16.35 258 GLN S CA 1
ATOM 11306 C C . GLN B 2 258 ? -38.940 72.353 9.069 1.00 17.59 258 GLN S C 1
ATOM 11307 O O . GLN B 2 258 ? -39.495 71.628 8.231 1.00 15.10 258 GLN S O 1
ATOM 11321 N N . LEU B 2 259 ? -39.428 73.553 9.399 1.00 14.11 259 LEU S N 1
ATOM 11322 C CA . LEU B 2 259 ? -40.606 74.074 8.707 1.00 13.66 259 LEU S CA 1
ATOM 11323 C C . LEU B 2 259 ? -40.366 74.159 7.198 1.00 14.66 259 LEU S C 1
ATOM 11324 O O . LEU B 2 259 ? -41.225 73.749 6.399 1.00 13.86 259 LEU S O 1
ATOM 11340 N N . MET B 2 260 ? -39.220 74.686 6.797 1.00 15.08 260 MET S N 1
ATOM 11341 C CA . MET B 2 260 ? -38.956 74.832 5.367 1.00 15.36 260 MET S CA 1
ATOM 11342 C C . MET B 2 260 ? -38.785 73.470 4.695 1.00 15.49 260 MET S C 1
ATOM 11343 O O . MET B 2 260 ? -39.269 73.264 3.558 1.00 16.55 260 MET S O 1
ATOM 11357 N N . ASN B 2 261 ? -38.164 72.510 5.400 1.00 14.74 261 ASN S N 1
ATOM 11358 C CA . ASN B 2 261 ? -38.082 71.143 4.869 1.00 16.63 261 ASN S CA 1
ATOM 11359 C C . ASN B 2 261 ? -39.475 70.575 4.627 1.00 15.47 261 ASN S C 1
ATOM 11360 O O . ASN B 2 261 ? -39.762 70.006 3.567 1.00 16.12 261 ASN S O 1
ATOM 11371 N N . ARG B 2 262 ? -40.358 70.705 5.610 1.00 12.59 262 ARG S N 1
ATOM 11372 C CA . ARG B 2 262 ? -41.688 70.133 5.482 1.00 11.86 262 ARG S CA 1
ATOM 11373 C C . ARG B 2 262 ? -42.497 70.815 4.390 1.00 14.39 262 ARG S C 1
ATOM 11374 O O . ARG B 2 262 ? -43.260 70.149 3.676 1.00 14.17 262 ARG S O 1
ATOM 11395 N N . LEU B 2 263 ? -42.335 72.131 4.226 1.00 13.88 263 LEU S N 1
ATOM 11396 C CA . LEU B 2 263 ? -43.067 72.837 3.177 1.00 13.60 263 LEU S CA 1
ATOM 11397 C C . LEU B 2 263 ? -42.647 72.391 1.793 1.00 14.16 263 LEU S C 1
ATOM 11398 O O . LEU B 2 263 ? -43.428 72.562 0.848 1.00 16.82 263 LEU S O 1
ATOM 11414 N N . ALA B 2 264 ? -41.458 71.822 1.643 1.00 13.26 264 ALA S N 1
ATOM 11415 C CA . ALA B 2 264 ? -40.983 71.402 0.325 1.00 15.41 264 ALA S CA 1
ATOM 11416 C C . ALA B 2 264 ? -41.396 69.981 -0.082 1.00 14.14 264 ALA S C 1
ATOM 11417 O O . ALA B 2 264 ? -41.107 69.581 -1.222 1.00 16.98 264 ALA S O 1
ATOM 11424 N N . TYR B 2 265 ? -42.061 69.218 0.791 1.00 13.24 265 TYR S N 1
ATOM 11425 C CA . TYR B 2 265 ? -42.206 67.770 0.608 1.00 15.22 265 TYR S CA 1
ATOM 11426 C C . TYR B 2 265 ? -42.927 67.414 -0.686 1.00 18.26 265 TYR S C 1
ATOM 11427 O O . TYR B 2 265 ? -42.547 66.448 -1.358 1.00 18.73 265 TYR S O 1
ATOM 11445 N N . TYR B 2 266 ? -43.988 68.147 -1.038 1.00 13.98 266 TYR S N 1
ATOM 11446 C CA . TYR B 2 266 ? -44.808 67.783 -2.187 1.00 12.94 266 TYR S CA 1
ATOM 11447 C C . TYR B 2 266 ? -44.434 68.533 -3.462 1.00 14.69 266 TYR S C 1
ATOM 11448 O O . TYR B 2 266 ? -45.215 68.519 -4.417 1.00 14.15 266 TYR S O 1
ATOM 11466 N N . ARG B 2 267 ? -43.257 69.157 -3.523 1.00 12.86 267 ARG S N 1
ATOM 11467 C CA . ARG B 2 267 ? -42.918 70.017 -4.649 1.00 12.74 267 ARG S CA 1
ATOM 11468 C C . ARG B 2 267 ? -43.122 69.329 -5.994 1.00 16.15 267 ARG S C 1
ATOM 11469 O O . ARG B 2 267 ? -43.655 69.942 -6.926 1.00 14.88 267 ARG S O 1
ATOM 11490 N N . ASP B 2 268 ? -42.671 68.078 -6.138 1.00 15.64 268 ASP S N 1
ATOM 11491 C CA . ASP B 2 268 ? -42.794 67.420 -7.436 1.00 15.28 268 ASP S CA 1
ATOM 11492 C C . ASP B 2 268 ? -44.260 67.209 -7.829 1.00 13.75 268 ASP S C 1
ATOM 11493 O O . ASP B 2 268 ? -44.633 67.409 -9.005 1.00 15.12 268 ASP S O 1
ATOM 11502 N N . LEU B 2 269 ? -45.088 66.788 -6.879 1.00 13.52 269 LEU S N 1
ATOM 11503 C CA . LEU B 2 269 ? -46.501 66.560 -7.158 1.00 13.05 269 LEU S CA 1
ATOM 11504 C C . LEU B 2 269 ? -47.221 67.876 -7.411 1.00 13.57 269 LEU S C 1
ATOM 11505 O O . LEU B 2 269 ? -48.077 67.953 -8.304 1.00 13.68 269 LEU S O 1
ATOM 11521 N N . GLU B 2 270 ? -46.860 68.926 -6.680 1.00 12.32 270 GLU S N 1
ATOM 11522 C CA . GLU B 2 270 ? -47.441 70.241 -6.927 1.00 12.39 270 GLU S CA 1
ATOM 11523 C C . GLU B 2 270 ? -47.187 70.679 -8.360 1.00 13.36 270 GLU S C 1
ATOM 11524 O O . GLU B 2 270 ? -48.076 71.238 -9.032 1.00 13.51 270 GLU S O 1
ATOM 11536 N N . LYS B 2 271 ? -45.968 70.432 -8.858 1.00 12.60 271 LYS S N 1
ATOM 11537 C CA . LYS B 2 271 ? -45.642 70.759 -10.235 1.00 13.77 271 LYS S CA 1
ATOM 11538 C C . LYS B 2 271 ? -46.465 69.928 -11.213 1.00 13.42 271 LYS S C 1
ATOM 11539 O O . LYS B 2 271 ? -46.955 70.463 -12.218 1.00 15.60 271 LYS S O 1
ATOM 11558 N N . ILE B 2 272 ? -46.602 68.622 -10.958 1.00 13.53 272 ILE S N 1
ATOM 11559 C CA . ILE B 2 272 ? -47.416 67.778 -11.836 1.00 14.71 272 ILE S CA 1
ATOM 11560 C C . ILE B 2 272 ? -48.852 68.310 -11.922 1.00 13.38 272 ILE S C 1
ATOM 11561 O O . ILE B 2 272 ? -49.442 68.379 -13.014 1.00 15.31 272 ILE S O 1
ATOM 11577 N N . SER B 2 273 ? -49.421 68.710 -10.800 1.00 12.88 273 SER S N 1
ATOM 11578 C CA . SER B 2 273 ? -50.809 69.166 -10.796 1.00 12.83 273 SER S CA 1
ATOM 11579 C C . SER B 2 273 ? -50.952 70.471 -11.563 1.00 13.22 273 SER S C 1
ATOM 11580 O O . SER B 2 273 ? -51.857 70.626 -12.398 1.00 13.24 273 SER S O 1
ATOM 11588 N N . LEU B 2 274 ? -50.050 71.418 -11.317 1.00 12.76 274 LEU S N 1
ATOM 11589 C CA . LEU B 2 274 ? -50.093 72.670 -12.064 1.00 12.35 274 LEU S CA 1
ATOM 11590 C C . LEU B 2 274 ? -49.901 72.435 -13.556 1.00 13.44 274 LEU S C 1
ATOM 11591 O O . LEU B 2 274 ? -50.603 73.031 -14.381 1.00 14.05 274 LEU S O 1
ATOM 11607 N N . GLU B 2 275 ? -48.951 71.570 -13.931 1.00 13.61 275 GLU S N 1
ATOM 11608 C CA . GLU B 2 275 ? -48.693 71.308 -15.339 1.00 14.61 275 GLU S CA 1
ATOM 11609 C C . GLU B 2 275 ? -49.898 70.697 -16.018 1.00 14.53 275 GLU S C 1
ATOM 11610 O O . GLU B 2 275 ? -50.170 71.031 -17.178 1.00 17.15 275 GLU S O 1
ATOM 11622 N N . LYS B 2 276 ? -50.629 69.826 -15.313 1.00 14.66 276 LYS S N 1
ATOM 11623 C CA . LYS B 2 276 ? -51.839 69.227 -15.883 1.00 14.52 276 LYS S CA 1
ATOM 11624 C C . LYS B 2 276 ? -52.896 70.293 -16.131 1.00 14.04 276 LYS S C 1
ATOM 11625 O O . LYS B 2 276 ? -53.505 70.353 -17.218 1.00 16.19 276 LYS S O 1
ATOM 11644 N N . TRP B 2 277 ? -53.090 71.174 -15.161 1.00 14.02 277 TRP S N 1
ATOM 11645 C CA . TRP B 2 277 ? -54.081 72.226 -15.335 1.00 13.26 277 TRP S CA 1
ATOM 11646 C C . TRP B 2 277 ? -53.720 73.121 -16.515 1.00 17.51 277 TRP S C 1
ATOM 11647 O O . TRP B 2 277 ? -54.578 73.455 -17.346 1.00 15.88 277 TRP S O 1
ATOM 11668 N N . GLU B 2 278 ? -52.437 73.482 -16.640 1.00 13.95 278 GLU S N 1
ATOM 11669 C CA . GLU B 2 278 ? -52.016 74.334 -17.749 1.00 14.83 278 GLU S CA 1
ATOM 11670 C C . GLU B 2 278 ? -52.136 73.608 -19.087 1.00 15.32 278 GLU S C 1
ATOM 11671 O O . GLU B 2 278 ? -52.608 74.184 -20.079 1.00 17.36 278 GLU S O 1
ATOM 11683 N N . ARG B 2 279 ? -51.767 72.319 -19.138 1.00 15.59 279 ARG S N 1
ATOM 11684 C CA . ARG B 2 279 ? -51.811 71.567 -20.392 1.00 17.11 279 ARG S CA 1
ATOM 11685 C C . ARG B 2 279 ? -53.238 71.453 -20.899 1.00 16.53 279 ARG S C 1
ATOM 11686 O O . ARG B 2 279 ? -53.490 71.544 -22.123 1.00 20.31 279 ARG S O 1
ATOM 11707 N N . GLU B 2 280 ? -54.186 71.302 -19.984 1.00 15.99 280 GLU S N 1
ATOM 11708 C CA . GLU B 2 280 ? -55.567 71.043 -20.366 1.00 17.21 280 GLU S CA 1
ATOM 11709 C C . GLU B 2 280 ? -56.324 72.321 -20.712 1.00 17.50 280 GLU S C 1
ATOM 11710 O O . GLU B 2 280 ? -57.510 72.233 -21.073 1.00 21.84 280 GLU S O 1
ATOM 11722 N N . ARG B 2 281 ? -55.659 73.482 -20.638 1.00 17.23 281 ARG S N 1
ATOM 11723 C CA . ARG B 2 281 ? -56.203 74.790 -20.973 1.00 18.37 281 ARG S CA 1
ATOM 11724 C C . ARG B 2 281 ? -55.495 75.434 -22.162 1.00 17.40 281 ARG S C 1
ATOM 11725 O O . ARG B 2 281 ? -55.638 76.642 -22.373 1.00 20.59 281 ARG S O 1
ATOM 11746 N N . ARG B 2 282 ? -54.703 74.677 -22.924 1.00 17.22 282 ARG S N 1
ATOM 11747 C CA . ARG B 2 282 ? -53.905 75.282 -23.989 1.00 17.94 282 ARG S CA 1
ATOM 11748 C C . ARG B 2 282 ? -54.762 75.631 -25.199 1.00 18.65 282 ARG S C 1
ATOM 11749 O O . ARG B 2 282 ? -54.624 76.709 -25.771 1.00 18.96 282 ARG S O 1
ATOM 11770 N N . MET B 2 283 ? -55.601 74.706 -25.642 1.00 19.00 283 MET S N 1
ATOM 11771 C CA . MET B 2 283 ? -56.470 74.998 -26.772 1.00 19.74 283 MET S CA 1
ATOM 11772 C C . MET B 2 283 ? -57.459 76.104 -26.399 1.00 19.33 283 MET S C 1
ATOM 11773 O O . MET B 2 283 ? -57.934 76.171 -25.258 1.00 18.50 283 MET S O 1
ATOM 11787 N N . VAL B 2 284 ? -57.801 76.957 -27.369 1.00 19.98 284 VAL S N 1
ATOM 11788 C CA . VAL B 2 284 ? -58.661 78.133 -27.146 1.00 19.75 284 VAL S CA 1
ATOM 11789 C C . VAL B 2 284 ? -59.536 78.419 -28.425 1.00 20.73 284 VAL S C 1
ATOM 11790 O O . VAL B 2 284 ? -59.072 77.937 -29.512 1.00 21.58 284 VAL S O 1
#

Nearest PDB structures (foldseek):
  5jca-assembly1_L  TM=1.002E+00  e=3.483E-104  Pyrococcus furiosus
  5jfc-assembly1_L  TM=1.001E+00  e=6.362E-100  Pyrococcus furiosus
  5vj7-assembly1_A  TM=9.897E-01  e=4.520E-85  Pyrococcus furiosus COM1
  8f6n-assembly2_D  TM=8.365E-01  e=1.824E-40  Sus scrofa
  8f6n-assembly1_A  TM=8.395E-01  e=9.550E-38  Sus scrofa

Radius of gyration: 27.99 Å; Cα contacts (8 Å, |Δi|>4): 1762; chains: 2; bounding box: 67×87×61 Å

Sequence (750 aa):
PRLIKDRVPTPERSVGERVRDFGEVNLGYSWELALREAERCLQCPVEYAPCIKGCPVHINIPGFIKALRENRDNPSKAVREALRIIWRDNTLPAITGRVCPQEEQCEGACVVGKVGDPINIGKLERFVADYAREHGIDDELLLEEIKGIKRNGKKVAIIGAGPAGLTCAADLAKMGYEVTIYEALHQPGGVLIYGIPEFRLPKEIVKKELENLRRLGVKIETNVLVGKTITFEELREEYDAIFIGTGAGTPRIYPWPGVNLNGIYSANEFLTRINLMKAYKFPEYDTPIKVGKRVAVIGGGNTAMDAARSALRLGAEVWILYRRTRKEMTAREEEIKHAEEEGVKFMFLVTPKRFIGDENGNLKAIELEKMKLGEPDESGRRRPIPTGETFIMEFDTAIIAIGQTPNKTFLETVPGLKVDEWGRIVVDENLMTSIPGVFAGGDAIRGEATVILAMGDGRKAAKAIHQYLSKMMFKILRKERLAPGINLFEIESPRIAKHAKPGQFVMIRLHEKGERIPLTIADVDISKGSITIVAQEVGKTTRELGTYEAGDYILDVLGPLGKPSHIDYFGTVVMIGGGVGVAEIYPVAKAMKEKGNYVISILGFRTKDLVFWEDKLRSVSDEVIVTTNDGSYGMKGFTTHALQKLIEEGRKIDLVHAVGPAIMMKAVAELTKPYGIKTVASLNPIMVDGTGMCGACRVTVGGEVKFACVDGPEFDAHLVDWDQLMNRLAYYRDLEKISLEKWERERRMV

Secondary structure (DSSP, 8-state):
-----SPPPPPB--HHHHTTS-S-SB----HHHHHHHHTT-----TTT-HHHHHSTT---HHHHHHHHHTTTT-HHHHHHHHHHHHHTT-S-HHHHHHHS-GGGSHHHH-GGGGTSPPP-HHHHHHHHHHHHHHTTHHHHHHHHHHHT----S-EEEEE--SHHHHHHHHHHHHTT-EEEEE-SSSSS-THHHHTS-TTTS-HHHHHHHHHHHHHHT-EEE-S--BTTTB-HHHHHHH-SEEEE-----EEP----TTTTSBTEEEHHHHHIIIIIS-GGGTTTSS------SEEEEE--SHHHHHHHHHHHHTT-EEEEE-SS-GGG--S-HHHHHHHHHHT-EEE-SEEEEEEEE-TTSBEEEEEEEEEEEEEE-TTSSEEEEEEEEEEEEE-SEEEE-S-EE--HHHHHHSTT--B-TTSPBP--TTSB-SSTTEEE-THHHHSS--HHHHHHHHHHHHHHHHHHHH-/--EEEEEEEEEETTEEEEEEE-HHHHHH--TT-EEEEE-STTPPPEEEE--EEEGGGTEEEEEEE--SHHHHHHHT--BTBEESEEEEEESPPP-----SEEEEEEETTHHHHHHHHHHHHHHTT-EEEEEEEESSGGG---HHHHHTT-SEEEEEETTSSSSEES-HHHHHHHHHHTT---SEEEEES-HHHHHHHHHHHGGGT--EEEE-----SSSSSSS-TTEEEETTEEEEHHHH-SEEEGGGB-HHHHHHHHTTTHHHHHHHHHHHHHTT---

B-factor: mean 24.08, std 14.71, range [7.01, 98.79]